Protein AF-A0A6G4R5A4-F1 (afdb_monomer)

pLDDT: mean 84.03, std 13.88, range [31.48, 97.75]

Structure (mmCIF, N/CA/C/O backbone):
data_AF-A0A6G4R5A4-F1
#
_entry.id   AF-A0A6G4R5A4-F1
#
loop_
_atom_site.group_PDB
_atom_site.id
_atom_site.type_symbol
_atom_site.label_atom_id
_atom_site.label_alt_id
_atom_site.label_comp_id
_atom_site.label_asym_id
_atom_site.label_entity_id
_atom_site.label_seq_id
_atom_site.pdbx_PDB_ins_code
_atom_site.Cartn_x
_atom_site.Cartn_y
_atom_site.Cartn_z
_atom_site.occupancy
_atom_site.B_iso_or_equiv
_atom_site.auth_seq_id
_atom_site.auth_comp_id
_atom_site.auth_asym_id
_atom_site.auth_atom_id
_atom_site.pdbx_PDB_model_num
ATOM 1 N N . MET A 1 1 ? -25.536 -16.914 10.685 1.00 45.22 1 MET A N 1
ATOM 2 C CA . MET A 1 1 ? -24.590 -16.001 9.997 1.00 45.22 1 MET A CA 1
ATOM 3 C C . MET A 1 1 ? -23.125 -16.459 10.054 1.00 45.22 1 MET A C 1
ATOM 5 O O . MET A 1 1 ? -22.437 -16.285 9.057 1.00 45.22 1 MET A O 1
ATOM 9 N N . ALA A 1 2 ? -22.663 -17.146 11.111 1.00 40.34 2 ALA A N 1
ATOM 10 C CA . ALA A 1 2 ? -21.292 -17.686 11.221 1.00 40.34 2 ALA A CA 1
ATOM 11 C C . ALA A 1 2 ? -20.851 -18.664 10.101 1.00 40.34 2 ALA A C 1
ATOM 13 O O . ALA A 1 2 ? -19.670 -18.783 9.793 1.00 40.34 2 ALA A O 1
ATOM 14 N N . HIS A 1 3 ? -21.790 -19.344 9.432 1.00 43.06 3 HIS A N 1
ATOM 15 C CA . HIS A 1 3 ? -21.456 -20.297 8.366 1.00 43.06 3 HIS A CA 1
ATOM 16 C C . HIS A 1 3 ? -20.996 -19.622 7.054 1.00 43.06 3 HIS A C 1
ATOM 18 O O . HIS A 1 3 ? -20.263 -20.226 6.270 1.00 43.06 3 HIS A O 1
ATOM 24 N N . VAL A 1 4 ? -21.398 -18.362 6.827 1.00 52.66 4 VAL A N 1
ATOM 25 C CA . VAL A 1 4 ? -21.096 -17.595 5.603 1.00 52.66 4 VAL A CA 1
ATOM 26 C C . VAL A 1 4 ? -19.719 -16.922 5.687 1.00 52.66 4 VAL A C 1
ATOM 28 O O . VAL A 1 4 ? -19.019 -16.832 4.677 1.00 52.66 4 VAL A O 1
ATOM 31 N N . SER A 1 5 ? -19.282 -16.506 6.882 1.00 56.00 5 SER A N 1
ATOM 32 C CA . SER A 1 5 ? -17.954 -15.907 7.093 1.00 56.00 5 SER A CA 1
ATOM 33 C C . SER A 1 5 ? -16.826 -16.929 6.897 1.00 56.00 5 SER A C 1
ATOM 35 O O . SER A 1 5 ? -15.846 -16.643 6.204 1.00 56.00 5 SER A O 1
ATOM 37 N N . GLY A 1 6 ? -17.002 -18.160 7.393 1.00 62.75 6 GLY A N 1
ATOM 38 C CA . GLY A 1 6 ? -16.033 -19.247 7.211 1.00 62.75 6 GLY A CA 1
ATOM 39 C C . GLY A 1 6 ? -15.848 -19.671 5.747 1.00 62.75 6 GLY A C 1
ATOM 40 O O . GLY A 1 6 ? -14.728 -19.952 5.316 1.00 62.75 6 GLY A O 1
ATOM 41 N N . GLN A 1 7 ? -16.921 -19.670 4.949 1.00 68.94 7 GLN A N 1
ATOM 42 C CA . GLN A 1 7 ? -16.851 -20.006 3.522 1.00 68.94 7 GLN A CA 1
ATOM 43 C C . GLN A 1 7 ? -16.087 -18.942 2.718 1.00 68.94 7 GLN A C 1
ATOM 45 O O . GLN A 1 7 ? -15.242 -19.294 1.893 1.00 68.94 7 GLN A O 1
ATOM 50 N N . ARG A 1 8 ? -16.314 -17.650 2.995 1.00 72.88 8 ARG A N 1
ATOM 51 C CA . ARG A 1 8 ? -15.593 -16.547 2.331 1.00 72.88 8 ARG A CA 1
ATOM 52 C C . ARG A 1 8 ? -14.094 -16.567 2.634 1.00 72.88 8 ARG A C 1
ATOM 54 O O . ARG A 1 8 ? -13.293 -16.412 1.715 1.00 72.88 8 ARG A O 1
ATOM 61 N N . SER A 1 9 ? -13.715 -16.836 3.885 1.00 76.19 9 SER A N 1
ATOM 62 C CA . SER A 1 9 ? -12.306 -16.967 4.287 1.00 76.19 9 SER A CA 1
ATOM 63 C C . SER A 1 9 ? -11.590 -18.100 3.531 1.00 76.19 9 SER A C 1
ATOM 65 O O . SER A 1 9 ? -10.504 -17.905 2.977 1.00 76.19 9 SER A O 1
ATOM 67 N N . ARG A 1 10 ? -12.244 -19.263 3.387 1.00 83.44 10 ARG A N 1
ATOM 68 C CA . ARG A 1 10 ? -11.702 -20.400 2.620 1.00 83.44 10 ARG A CA 1
ATOM 69 C C . ARG A 1 10 ? -11.503 -20.080 1.138 1.00 83.44 10 ARG A C 1
ATOM 71 O O . ARG A 1 10 ? -10.485 -20.474 0.575 1.00 83.44 10 ARG A O 1
ATOM 78 N N . ILE A 1 11 ? -12.437 -19.359 0.513 1.00 85.12 11 ILE A N 1
ATOM 79 C CA . ILE A 1 11 ? -12.332 -18.963 -0.902 1.00 85.12 11 ILE A CA 1
ATOM 80 C C . ILE A 1 11 ? -11.151 -18.011 -1.117 1.00 85.12 11 ILE A C 1
ATOM 82 O O . ILE A 1 11 ? -10.389 -18.196 -2.065 1.00 85.12 11 ILE A O 1
ATOM 86 N N . VAL A 1 12 ? -10.952 -17.033 -0.227 1.00 85.81 12 VAL A N 1
ATOM 87 C CA . VAL A 1 12 ? -9.812 -16.102 -0.307 1.00 85.81 12 VAL A CA 1
ATOM 88 C C . VAL A 1 12 ? -8.487 -16.851 -0.177 1.00 85.81 12 VAL A C 1
ATOM 90 O O . VAL A 1 12 ? -7.592 -16.660 -1.002 1.00 85.81 12 VAL A O 1
ATOM 93 N N . HIS A 1 13 ? -8.371 -17.745 0.810 1.00 88.50 13 HIS A N 1
ATOM 94 C CA . HIS A 1 13 ? -7.160 -18.544 0.999 1.00 88.50 13 HIS A CA 1
ATOM 95 C C . HIS A 1 13 ? -6.866 -19.426 -0.224 1.00 88.50 13 HIS A C 1
ATOM 97 O O . HIS A 1 13 ? -5.744 -19.440 -0.730 1.00 88.50 13 HIS A O 1
ATOM 103 N N . LEU A 1 14 ? -7.889 -20.104 -0.751 1.00 92.06 14 LEU A N 1
ATOM 104 C CA . LEU A 1 14 ? -7.768 -20.950 -1.936 1.00 92.06 14 LEU A CA 1
ATOM 105 C C . LEU A 1 14 ? -7.354 -20.144 -3.178 1.00 92.06 14 LEU A C 1
ATOM 107 O O . LEU A 1 14 ? -6.458 -20.569 -3.904 1.00 92.06 14 LEU A O 1
ATOM 111 N N . ALA A 1 15 ? -7.947 -18.968 -3.402 1.00 91.12 15 ALA A N 1
ATOM 112 C CA . ALA A 1 15 ? -7.594 -18.087 -4.515 1.00 91.12 15 ALA A CA 1
ATOM 113 C C . ALA A 1 15 ? -6.119 -17.656 -4.463 1.00 91.12 15 ALA A C 1
ATOM 115 O O . ALA A 1 15 ? -5.415 -17.729 -5.469 1.00 91.12 15 ALA A O 1
ATOM 116 N N . VAL A 1 16 ? -5.628 -17.266 -3.283 1.00 92.12 16 VAL A N 1
ATOM 117 C CA . VAL A 1 16 ? -4.216 -16.910 -3.067 1.00 92.12 16 VAL A CA 1
ATOM 118 C C . VAL A 1 16 ? -3.291 -18.095 -3.353 1.00 92.12 16 VAL A C 1
ATOM 120 O O . VAL A 1 16 ? -2.278 -17.936 -4.038 1.00 92.12 16 VAL A O 1
ATOM 123 N N . VAL A 1 17 ? -3.611 -19.284 -2.835 1.00 95.31 17 VAL A N 1
ATOM 124 C CA . VAL A 1 17 ? -2.794 -20.494 -3.039 1.00 95.31 17 VAL A CA 1
ATOM 125 C C . VAL A 1 17 ? -2.728 -20.858 -4.521 1.00 95.31 17 VAL A C 1
ATOM 127 O O . VAL A 1 17 ? -1.641 -21.115 -5.033 1.00 95.31 17 VAL A O 1
ATOM 130 N N . LEU A 1 18 ? -3.855 -20.801 -5.230 1.00 95.38 18 LEU A N 1
ATOM 131 C CA . LEU A 1 18 ? -3.928 -21.086 -6.663 1.00 95.38 18 LEU A CA 1
ATOM 132 C C . LEU A 1 18 ? -3.103 -20.102 -7.505 1.00 95.38 18 LEU A C 1
ATOM 134 O O . LEU A 1 18 ? -2.330 -20.534 -8.357 1.00 95.38 18 LEU A O 1
ATOM 138 N N . VAL A 1 19 ? -3.203 -18.795 -7.240 1.00 95.94 19 VAL A N 1
ATOM 139 C CA . VAL A 1 19 ? -2.380 -17.778 -7.927 1.00 95.94 19 VAL A CA 1
ATOM 140 C C . VAL A 1 19 ? -0.891 -17.995 -7.642 1.00 95.94 19 VAL A C 1
ATOM 142 O O . VAL A 1 19 ? -0.066 -17.912 -8.548 1.00 95.94 19 VAL A O 1
ATOM 145 N N . THR A 1 20 ? -0.544 -18.345 -6.401 1.00 96.62 20 THR A N 1
ATOM 146 C CA . THR A 1 20 ? 0.837 -18.681 -6.018 1.00 96.62 20 THR A CA 1
ATOM 147 C C . THR A 1 20 ? 1.341 -19.924 -6.758 1.00 96.62 20 THR A C 1
ATOM 149 O O . THR A 1 20 ? 2.484 -19.950 -7.207 1.00 96.62 20 THR A O 1
ATOM 152 N N . ALA A 1 21 ? 0.498 -20.945 -6.932 1.00 96.44 21 ALA A N 1
ATOM 153 C CA . ALA A 1 21 ? 0.851 -22.142 -7.688 1.00 96.44 21 ALA A CA 1
ATOM 154 C C . ALA A 1 21 ? 1.129 -21.812 -9.163 1.00 96.44 21 ALA A C 1
ATOM 156 O O . ALA A 1 21 ? 2.168 -22.214 -9.684 1.00 96.44 21 ALA A O 1
ATOM 157 N N . VAL A 1 22 ? 0.266 -21.018 -9.813 1.00 95.81 22 VAL A N 1
ATOM 158 C CA . VAL A 1 22 ? 0.503 -20.540 -11.190 1.00 95.81 22 VAL A CA 1
ATOM 159 C C . VAL A 1 22 ? 1.825 -19.780 -11.280 1.00 95.81 22 VAL A C 1
ATOM 161 O O . VAL A 1 22 ? 2.589 -20.004 -12.216 1.00 95.81 22 VAL A O 1
ATOM 164 N N . ALA A 1 23 ? 2.132 -18.932 -10.295 1.00 96.00 23 ALA A N 1
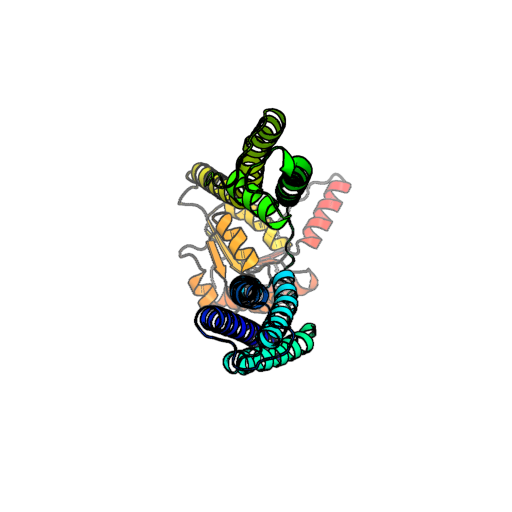ATOM 165 C CA . ALA A 1 23 ? 3.379 -18.178 -10.248 1.00 96.00 23 ALA A CA 1
ATOM 166 C C . ALA A 1 23 ? 4.614 -19.093 -10.302 1.00 96.00 23 ALA A C 1
ATOM 168 O O . ALA A 1 23 ? 5.479 -18.914 -11.160 1.00 96.00 23 ALA A O 1
ATOM 169 N N . PHE A 1 24 ? 4.672 -20.112 -9.438 1.00 96.38 24 PHE A N 1
ATOM 170 C CA . PHE A 1 24 ? 5.790 -21.058 -9.408 1.00 96.38 24 PHE A CA 1
ATOM 171 C C . PHE A 1 24 ? 5.888 -21.897 -10.680 1.00 96.38 24 PHE A C 1
ATOM 173 O O . PHE A 1 24 ? 6.990 -22.079 -11.198 1.00 96.38 24 PHE A O 1
ATOM 180 N N . VAL A 1 25 ? 4.758 -22.368 -11.219 1.00 94.06 25 VAL A N 1
ATOM 181 C CA . VAL A 1 25 ? 4.760 -23.112 -12.487 1.00 94.06 25 VAL A CA 1
ATOM 182 C C . VAL A 1 25 ? 5.227 -22.211 -13.635 1.00 94.06 25 VAL A C 1
ATOM 184 O O . VAL A 1 25 ? 6.009 -22.663 -14.467 1.00 94.06 25 VAL A O 1
ATOM 187 N N . SER A 1 26 ? 4.837 -20.933 -13.662 1.00 93.38 26 SER A N 1
ATOM 188 C CA . SER A 1 26 ? 5.289 -19.960 -14.669 1.00 93.38 26 SER A CA 1
ATOM 189 C C . SER A 1 26 ? 6.801 -19.732 -14.601 1.00 93.38 26 SER A C 1
ATOM 191 O O . SER A 1 26 ? 7.471 -19.781 -15.631 1.00 93.38 26 SER A O 1
ATOM 193 N N . ILE A 1 27 ? 7.356 -19.559 -13.394 1.00 93.31 27 ILE A N 1
ATOM 194 C CA . ILE A 1 27 ? 8.807 -19.417 -13.180 1.00 93.31 27 ILE A CA 1
ATOM 195 C C . ILE A 1 27 ? 9.540 -20.680 -13.638 1.00 93.31 27 ILE A C 1
ATOM 197 O O . ILE A 1 27 ? 10.482 -20.590 -14.421 1.00 93.31 27 ILE A O 1
ATOM 201 N N . ALA A 1 28 ? 9.095 -21.856 -13.191 1.00 91.00 28 ALA A N 1
ATOM 202 C CA . ALA A 1 28 ? 9.728 -23.125 -13.539 1.00 91.00 28 ALA A CA 1
ATOM 203 C C . ALA A 1 28 ? 9.691 -23.388 -15.052 1.00 91.00 28 ALA A C 1
ATOM 205 O O . ALA A 1 28 ? 10.703 -23.768 -15.637 1.00 91.00 28 ALA A O 1
ATOM 206 N N . THR A 1 29 ? 8.548 -23.131 -15.694 1.00 88.62 29 THR A N 1
ATOM 207 C CA . THR A 1 29 ? 8.381 -23.304 -17.144 1.00 88.62 29 THR A CA 1
ATOM 208 C C . THR A 1 29 ? 9.239 -22.302 -17.916 1.00 88.62 29 THR A C 1
ATOM 210 O O . THR A 1 29 ? 9.914 -22.688 -18.865 1.00 88.62 29 THR A O 1
ATOM 213 N N . GLY A 1 30 ? 9.271 -21.034 -17.491 1.00 87.25 30 GLY A N 1
ATOM 214 C CA . GLY A 1 30 ? 10.109 -20.000 -18.100 1.00 87.25 30 GLY A CA 1
ATOM 215 C C . GLY A 1 30 ? 11.602 -20.320 -18.004 1.00 87.25 30 GLY A C 1
ATOM 216 O O . GLY A 1 30 ? 12.298 -20.260 -19.013 1.00 87.25 30 GLY A O 1
ATOM 217 N N . LEU A 1 31 ? 12.081 -20.755 -16.833 1.00 87.94 31 LEU A N 1
ATOM 218 C CA . LEU A 1 31 ? 13.472 -21.185 -16.639 1.00 87.94 31 LEU A CA 1
ATOM 219 C C . LEU A 1 31 ? 13.815 -22.425 -17.474 1.00 87.94 31 LEU A C 1
ATOM 221 O O . LEU A 1 31 ? 14.865 -22.462 -18.112 1.00 87.94 31 LEU A O 1
ATOM 225 N N . ALA A 1 32 ? 12.927 -23.422 -17.513 1.00 84.06 32 ALA A N 1
ATOM 226 C CA . ALA A 1 32 ? 13.120 -24.613 -18.336 1.00 84.06 32 ALA A CA 1
ATOM 227 C C . ALA A 1 32 ? 13.134 -24.281 -19.837 1.00 84.06 32 ALA A C 1
ATOM 229 O O . ALA A 1 32 ? 13.896 -24.877 -20.598 1.00 84.06 32 ALA A O 1
ATOM 230 N N . ALA A 1 33 ? 12.330 -23.308 -20.274 1.00 78.38 33 ALA A N 1
ATOM 231 C CA . ALA A 1 33 ? 12.310 -22.855 -21.661 1.00 78.38 33 ALA A CA 1
ATOM 232 C C . ALA A 1 33 ? 13.638 -22.208 -22.092 1.00 78.38 33 ALA A C 1
ATOM 234 O O . ALA A 1 33 ? 13.993 -22.294 -23.264 1.00 78.38 33 ALA A O 1
ATOM 235 N N . MET A 1 34 ? 14.387 -21.608 -21.160 1.00 78.69 34 MET A N 1
ATOM 236 C CA . MET A 1 34 ? 15.701 -21.015 -21.438 1.00 78.69 34 MET A CA 1
ATOM 237 C C . MET A 1 34 ? 16.822 -22.057 -21.569 1.00 78.69 34 MET A C 1
ATOM 239 O O . MET A 1 34 ? 17.857 -21.750 -22.152 1.00 78.69 34 MET A O 1
ATOM 243 N N . SER A 1 35 ? 16.638 -23.270 -21.037 1.00 75.94 35 SER A N 1
ATOM 244 C CA . SER A 1 35 ? 17.670 -24.318 -20.994 1.00 75.94 35 SER A CA 1
ATOM 245 C C . SER A 1 35 ? 17.422 -25.506 -21.925 1.00 75.94 35 SER A C 1
ATOM 247 O O . SER A 1 35 ? 18.275 -26.383 -22.032 1.00 75.94 35 SER A O 1
ATOM 249 N N . THR A 1 36 ? 16.266 -25.565 -22.586 1.00 71.19 36 THR A N 1
ATOM 250 C CA . THR A 1 36 ? 15.882 -26.683 -23.462 1.00 71.19 36 THR A CA 1
ATOM 251 C C . THR A 1 36 ? 15.458 -26.177 -24.837 1.00 71.19 36 THR A C 1
ATOM 253 O O . THR A 1 36 ? 15.075 -25.014 -24.971 1.00 71.19 36 THR A O 1
ATOM 256 N N . ASP A 1 37 ? 15.456 -27.038 -25.851 1.00 66.88 37 ASP A N 1
ATOM 257 C CA . ASP A 1 37 ? 14.948 -26.705 -27.187 1.00 66.88 37 ASP A CA 1
ATOM 258 C C . ASP A 1 37 ? 13.419 -26.893 -27.287 1.00 66.88 37 ASP A C 1
ATOM 260 O O . ASP A 1 37 ? 12.834 -27.694 -26.544 1.00 66.88 37 ASP A O 1
ATOM 264 N N . PRO A 1 38 ? 12.723 -26.136 -28.159 1.00 63.88 38 PRO A N 1
ATOM 265 C CA . PRO A 1 38 ? 11.296 -26.331 -28.399 1.00 63.88 38 PRO A CA 1
ATOM 266 C C . PRO A 1 38 ? 11.028 -27.726 -28.984 1.00 63.88 38 PRO A C 1
ATOM 268 O O . PRO A 1 38 ? 11.775 -28.225 -29.816 1.00 63.88 38 PRO A O 1
ATOM 271 N N . THR A 1 39 ? 9.945 -28.369 -28.535 1.00 61.34 39 THR A N 1
ATOM 272 C CA . THR A 1 39 ? 9.611 -29.761 -28.912 1.00 61.34 39 THR A CA 1
ATOM 273 C C . THR A 1 39 ? 8.736 -29.857 -30.160 1.00 61.34 39 THR A C 1
ATOM 275 O O . THR A 1 39 ? 8.680 -30.915 -30.780 1.00 61.34 39 THR A O 1
ATOM 278 N N . PHE A 1 40 ? 8.068 -28.766 -30.540 1.00 62.72 40 PHE A N 1
ATOM 279 C CA . PHE A 1 40 ? 7.241 -28.688 -31.739 1.00 62.72 40 PHE A CA 1
ATOM 280 C C . PHE A 1 40 ? 7.791 -27.605 -32.667 1.00 62.72 40 PHE A C 1
ATOM 282 O O . PHE A 1 40 ? 7.904 -26.454 -32.256 1.00 62.72 40 PHE A O 1
ATOM 289 N N . GLU A 1 41 ? 8.107 -27.954 -33.915 1.00 55.00 41 GLU A N 1
ATOM 290 C CA . GLU A 1 41 ? 8.451 -26.981 -34.954 1.00 55.00 41 GLU A CA 1
ATOM 291 C C . GLU A 1 41 ? 7.167 -26.367 -35.526 1.00 55.00 41 GLU A C 1
ATOM 293 O O . GLU A 1 41 ? 6.564 -26.885 -36.464 1.00 55.00 41 GLU A O 1
ATOM 298 N N . THR A 1 42 ? 6.707 -25.257 -34.954 1.00 57.59 42 THR A N 1
ATOM 299 C CA . THR A 1 42 ? 5.742 -24.393 -35.646 1.00 57.59 42 THR A CA 1
ATOM 300 C C . THR A 1 42 ? 6.498 -23.387 -36.521 1.00 57.59 42 THR A C 1
ATOM 302 O O . THR A 1 42 ? 7.538 -22.863 -36.129 1.00 57.59 42 THR A O 1
ATOM 305 N N . GLY A 1 43 ? 6.000 -23.071 -37.720 1.00 52.38 43 GLY A N 1
ATOM 306 C CA . GLY A 1 43 ? 6.661 -22.151 -38.668 1.00 52.38 43 GLY A CA 1
ATOM 307 C C . GLY A 1 43 ? 6.813 -20.689 -38.200 1.00 52.38 43 GLY A C 1
ATOM 308 O O . GLY A 1 43 ? 7.173 -19.833 -39.000 1.00 52.38 43 GLY A O 1
ATOM 309 N N . PHE A 1 44 ? 6.529 -20.395 -36.927 1.00 55.78 44 PHE A N 1
ATOM 310 C CA . PHE A 1 44 ? 6.616 -19.076 -36.293 1.00 55.78 44 PHE A CA 1
ATOM 311 C C . PHE A 1 44 ? 7.807 -18.941 -35.324 1.00 55.78 44 PHE A C 1
ATOM 313 O O . PHE A 1 44 ? 7.926 -17.928 -34.634 1.00 55.78 44 PHE A O 1
ATOM 320 N N . HIS A 1 45 ? 8.697 -19.936 -35.245 1.00 56.28 45 HIS A N 1
ATOM 321 C CA . HIS A 1 45 ? 9.853 -19.894 -34.348 1.00 56.28 45 HIS A CA 1
ATOM 322 C C . HIS A 1 45 ? 11.023 -19.117 -34.951 1.00 56.28 45 HIS A C 1
ATOM 324 O O . HIS A 1 45 ? 11.819 -19.653 -35.719 1.00 56.28 45 HIS A O 1
ATOM 330 N N . THR A 1 46 ? 11.183 -17.862 -34.540 1.00 61.53 46 THR A N 1
ATOM 331 C CA . THR A 1 46 ? 12.499 -17.217 -34.564 1.00 61.53 46 THR A CA 1
ATOM 332 C C . THR A 1 46 ? 13.201 -17.455 -33.216 1.00 61.53 46 THR A C 1
ATOM 334 O O . THR A 1 46 ? 12.547 -17.398 -32.170 1.00 61.53 46 THR A O 1
ATOM 337 N N . PRO A 1 47 ? 14.526 -17.706 -33.188 1.00 62.75 47 PRO A N 1
ATOM 338 C CA . PRO A 1 47 ? 15.275 -17.946 -31.944 1.00 62.75 47 PRO A CA 1
ATOM 339 C C . PRO A 1 47 ? 15.125 -16.812 -30.917 1.00 62.75 47 PRO A C 1
ATOM 341 O O . PRO A 1 47 ? 15.115 -17.045 -29.711 1.00 62.75 47 PRO A O 1
ATOM 344 N N . THR A 1 48 ? 14.951 -15.581 -31.403 1.00 62.78 48 THR A N 1
ATOM 345 C CA . THR A 1 48 ? 14.724 -14.374 -30.600 1.00 62.78 48 THR A CA 1
ATOM 346 C C . THR A 1 48 ? 13.366 -14.363 -29.897 1.00 62.78 48 THR A C 1
ATOM 348 O O . THR A 1 48 ? 13.273 -13.900 -28.761 1.00 62.78 48 THR A O 1
ATOM 351 N N . LEU A 1 49 ? 12.311 -14.908 -30.516 1.00 63.25 49 LEU A N 1
ATOM 352 C CA . LEU A 1 49 ? 11.006 -15.045 -29.860 1.00 63.25 49 LEU A CA 1
ATOM 353 C C . LEU A 1 49 ? 11.049 -16.096 -28.741 1.00 63.25 49 LEU A C 1
ATOM 355 O O . LEU A 1 49 ? 10.394 -15.929 -27.713 1.00 63.25 49 LEU A O 1
ATOM 359 N N . ALA A 1 50 ? 11.822 -17.170 -28.915 1.00 63.41 50 ALA A N 1
ATOM 360 C CA . ALA A 1 50 ? 11.914 -18.258 -27.940 1.00 63.41 50 ALA A CA 1
ATOM 361 C C . ALA A 1 50 ? 12.610 -17.824 -26.634 1.00 63.41 50 ALA A C 1
ATOM 363 O O . ALA A 1 50 ? 12.120 -18.109 -25.541 1.00 63.41 50 ALA A O 1
ATOM 364 N N . THR A 1 51 ? 13.710 -17.074 -26.722 1.00 66.56 51 THR A N 1
ATOM 365 C CA . THR A 1 51 ? 14.413 -16.544 -25.539 1.00 66.56 51 THR A CA 1
ATOM 366 C C . THR A 1 51 ? 13.609 -15.451 -24.835 1.00 66.56 51 THR A C 1
ATOM 368 O O . THR A 1 51 ? 13.478 -15.472 -23.607 1.00 66.56 51 THR A O 1
ATOM 371 N N . ALA A 1 52 ? 12.984 -14.547 -25.596 1.00 70.69 52 ALA A N 1
ATOM 372 C CA . ALA A 1 52 ? 12.119 -13.503 -25.047 1.00 70.69 52 ALA A CA 1
ATOM 373 C C . ALA A 1 52 ? 10.886 -14.079 -24.320 1.00 70.69 52 ALA A C 1
ATOM 375 O O . ALA A 1 52 ? 10.476 -13.563 -23.275 1.00 70.69 52 ALA A O 1
ATOM 376 N N . THR A 1 53 ? 10.303 -15.169 -24.831 1.00 70.06 53 THR A N 1
ATOM 377 C CA . THR A 1 53 ? 9.122 -15.826 -24.235 1.00 70.06 53 THR A CA 1
ATOM 378 C C . THR A 1 53 ? 9.444 -16.643 -22.982 1.00 70.06 53 THR A C 1
ATOM 380 O O . THR A 1 53 ? 8.599 -16.727 -22.089 1.00 70.06 53 THR A O 1
ATOM 383 N N . GLY A 1 54 ? 10.652 -17.205 -22.866 1.00 76.69 54 GLY A N 1
ATOM 384 C CA . GLY A 1 54 ? 11.142 -17.826 -21.628 1.00 76.69 54 GLY A CA 1
ATOM 385 C C . GLY A 1 54 ? 11.328 -16.803 -20.504 1.00 76.69 54 GLY A C 1
ATOM 386 O O . GLY A 1 54 ? 10.748 -16.945 -19.426 1.00 76.69 54 GLY A O 1
ATOM 387 N N . PHE A 1 55 ? 12.054 -15.717 -20.792 1.00 82.19 55 PHE A N 1
ATOM 388 C CA . PHE A 1 55 ? 12.320 -14.640 -19.831 1.00 82.19 55 PHE A CA 1
ATOM 389 C C . PHE A 1 55 ? 11.038 -13.943 -19.348 1.00 82.19 55 PHE A C 1
ATOM 391 O O . PHE A 1 55 ? 10.826 -13.764 -18.147 1.00 82.19 55 PHE A O 1
ATOM 398 N N . SER A 1 56 ? 10.140 -13.596 -20.274 1.00 83.75 56 SER A N 1
ATOM 399 C CA . SER A 1 56 ? 8.863 -12.961 -19.925 1.00 83.75 56 SER A CA 1
ATOM 400 C C . SER A 1 56 ? 7.963 -13.864 -19.073 1.00 83.75 56 SER A C 1
ATOM 402 O O . SER A 1 56 ? 7.331 -13.367 -18.144 1.00 83.75 56 SER A O 1
ATOM 404 N N . GLY A 1 57 ? 7.971 -15.187 -19.282 1.00 86.56 57 GLY A N 1
ATOM 405 C CA . GLY A 1 57 ? 7.255 -16.137 -18.420 1.00 86.56 57 GLY A CA 1
ATOM 406 C C . GLY A 1 57 ? 7.754 -16.149 -16.966 1.00 86.56 57 GLY A C 1
ATOM 407 O O . GLY A 1 57 ? 6.948 -16.240 -16.033 1.00 86.56 57 GLY A O 1
ATOM 408 N N . VAL A 1 58 ? 9.066 -15.985 -16.753 1.00 90.50 58 VAL A N 1
ATOM 409 C CA . VAL A 1 58 ? 9.652 -15.844 -15.407 1.00 90.50 58 VAL A CA 1
ATOM 410 C C . VAL A 1 58 ? 9.213 -14.531 -14.757 1.00 90.50 58 VAL A C 1
ATOM 412 O O . VAL A 1 58 ? 8.772 -14.532 -13.605 1.00 90.50 58 VAL A O 1
ATOM 415 N N . LEU A 1 59 ? 9.266 -13.423 -15.502 1.00 90.94 59 LEU A N 1
ATOM 416 C CA . LEU A 1 59 ? 8.838 -12.104 -15.026 1.00 90.94 59 LEU A CA 1
ATOM 417 C C . LEU A 1 59 ? 7.357 -12.099 -14.605 1.00 90.94 59 LEU A C 1
ATOM 419 O O . LEU A 1 59 ? 7.019 -11.609 -13.526 1.00 90.94 59 LEU A O 1
ATOM 423 N N . VAL A 1 60 ? 6.482 -12.699 -15.419 1.00 93.38 60 VAL A N 1
ATOM 424 C CA . VAL A 1 60 ? 5.051 -12.858 -15.105 1.00 93.38 60 VAL A CA 1
ATOM 425 C C . VAL A 1 60 ? 4.856 -13.674 -13.828 1.00 93.38 60 VAL A C 1
ATOM 427 O O . VAL A 1 60 ? 4.028 -13.317 -12.991 1.00 93.38 60 VAL A O 1
ATOM 430 N N . GLY A 1 61 ? 5.653 -14.723 -13.629 1.00 93.94 61 GLY A N 1
ATOM 431 C CA . GLY A 1 61 ? 5.630 -15.509 -12.401 1.00 93.94 61 GLY A CA 1
ATOM 432 C C . GLY A 1 61 ? 5.992 -14.696 -11.152 1.00 93.94 61 GLY A C 1
ATOM 433 O O . GLY A 1 61 ? 5.262 -14.735 -10.163 1.00 93.94 61 GLY A O 1
ATOM 434 N N . PHE A 1 62 ? 7.048 -13.879 -11.191 1.00 95.56 62 PHE A N 1
ATOM 435 C CA . PHE A 1 62 ? 7.368 -12.975 -10.074 1.00 95.56 62 PHE A CA 1
ATOM 436 C C . PHE A 1 62 ? 6.280 -11.920 -9.836 1.00 95.56 62 PHE A C 1
ATOM 438 O O . PHE A 1 62 ? 5.915 -11.657 -8.686 1.00 95.56 62 PHE A O 1
ATOM 445 N N . ALA A 1 63 ? 5.703 -11.360 -10.901 1.00 93.81 63 ALA A N 1
ATOM 446 C CA . ALA A 1 63 ? 4.581 -10.430 -10.788 1.00 93.81 63 ALA A CA 1
ATOM 447 C C . ALA A 1 63 ? 3.357 -11.088 -10.119 1.00 93.81 63 ALA A C 1
ATOM 449 O O . ALA A 1 63 ? 2.704 -10.468 -9.276 1.00 93.81 63 ALA A O 1
ATOM 450 N N . LEU A 1 64 ? 3.080 -12.362 -10.422 1.00 96.50 64 LEU A N 1
ATOM 451 C CA . LEU A 1 64 ? 2.023 -13.147 -9.776 1.00 96.50 64 LEU A CA 1
ATOM 452 C C . LEU A 1 64 ? 2.285 -13.388 -8.284 1.00 96.50 64 LEU A C 1
ATOM 454 O O . LEU A 1 64 ? 1.334 -13.370 -7.503 1.00 96.50 64 LEU A O 1
ATOM 458 N N . LEU A 1 65 ? 3.542 -13.562 -7.856 1.00 96.69 65 LEU A N 1
ATOM 459 C CA . LEU A 1 65 ? 3.879 -13.628 -6.425 1.00 96.69 65 LEU A CA 1
ATOM 460 C C . LEU A 1 65 ? 3.558 -12.304 -5.717 1.00 96.69 65 LEU A C 1
ATOM 462 O O . LEU A 1 65 ? 2.952 -12.316 -4.643 1.00 96.69 65 LEU A O 1
ATOM 466 N N . GLY A 1 66 ? 3.891 -11.170 -6.340 1.00 92.62 66 GLY A N 1
ATOM 467 C CA . GLY A 1 66 ? 3.525 -9.843 -5.835 1.00 92.62 66 GLY A CA 1
ATOM 468 C C . GLY A 1 66 ?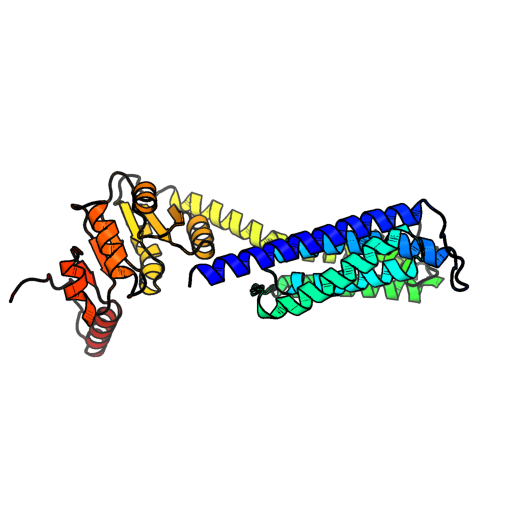 2.008 -9.645 -5.748 1.00 92.62 66 GLY A C 1
ATOM 469 O O . GLY A 1 66 ? 1.490 -9.202 -4.719 1.00 92.62 66 GLY A O 1
ATOM 470 N N . ALA A 1 67 ? 1.274 -10.050 -6.788 1.00 93.56 67 ALA A N 1
ATOM 471 C CA . ALA A 1 67 ? -0.186 -10.006 -6.804 1.00 93.56 67 ALA A CA 1
ATOM 472 C C . ALA A 1 67 ? -0.801 -10.923 -5.728 1.00 93.56 67 ALA A C 1
ATOM 474 O O . ALA A 1 67 ? -1.695 -10.498 -4.999 1.00 93.56 67 ALA A O 1
ATOM 475 N N . SER A 1 68 ? -0.274 -12.138 -5.550 1.00 93.69 68 SER A N 1
ATOM 476 C CA . SER A 1 68 ? -0.688 -13.074 -4.495 1.00 93.69 68 SER A CA 1
ATOM 477 C C . SER A 1 68 ? -0.478 -12.494 -3.091 1.00 93.69 68 SER A C 1
ATOM 479 O O . SER A 1 68 ? -1.379 -12.549 -2.249 1.00 93.69 68 SER A O 1
ATOM 481 N N . TRP A 1 69 ? 0.674 -11.870 -2.834 1.00 92.38 69 TRP A N 1
ATOM 482 C CA . TRP A 1 69 ? 0.932 -11.175 -1.570 1.00 92.38 69 TRP A CA 1
ATOM 483 C C . TRP A 1 69 ? -0.047 -10.015 -1.338 1.00 92.38 69 TRP A C 1
ATOM 485 O O . TRP A 1 69 ? -0.591 -9.871 -0.241 1.00 92.38 69 TRP A O 1
ATOM 495 N N . GLY A 1 70 ? -0.345 -9.230 -2.377 1.00 86.25 70 GLY A N 1
ATOM 496 C CA . GLY A 1 70 ? -1.353 -8.172 -2.307 1.00 86.25 70 GLY A CA 1
ATOM 497 C C . GLY A 1 70 ? -2.766 -8.708 -2.039 1.00 86.25 70 GLY A C 1
ATOM 498 O O . GLY A 1 70 ? -3.505 -8.127 -1.241 1.00 86.25 70 GLY A O 1
ATOM 499 N N . MET A 1 71 ? -3.125 -9.852 -2.629 1.00 89.12 71 MET A N 1
ATOM 500 C CA . MET A 1 71 ? -4.391 -10.543 -2.364 1.00 89.12 71 MET A CA 1
ATOM 501 C C . MET A 1 71 ? -4.491 -11.010 -0.907 1.00 89.12 71 MET A C 1
ATOM 503 O O . MET A 1 71 ? -5.545 -10.835 -0.300 1.00 89.12 71 MET A O 1
ATOM 507 N N . ARG A 1 72 ? -3.403 -11.515 -0.299 1.00 88.75 72 ARG A N 1
ATOM 508 C CA . ARG A 1 72 ? -3.378 -11.868 1.141 1.00 88.75 72 ARG A CA 1
ATOM 509 C C . ARG A 1 72 ? -3.700 -10.681 2.046 1.00 88.75 72 ARG A C 1
ATOM 511 O O . ARG A 1 72 ? -4.283 -10.870 3.104 1.00 88.75 72 ARG A O 1
ATOM 518 N N . ARG A 1 73 ? -3.343 -9.465 1.623 1.00 83.94 73 ARG A N 1
ATOM 519 C CA . ARG A 1 73 ? -3.634 -8.209 2.337 1.00 83.94 73 ARG A CA 1
ATOM 520 C C . ARG A 1 73 ? -5.000 -7.597 1.993 1.00 83.94 73 ARG A C 1
ATOM 522 O O . ARG A 1 73 ? -5.314 -6.507 2.472 1.00 83.94 73 ARG A O 1
ATOM 529 N N . GLY A 1 74 ? -5.798 -8.272 1.163 1.00 83.69 74 GLY A N 1
ATOM 530 C CA . GLY A 1 74 ? -7.161 -7.865 0.819 1.00 83.69 74 GLY A CA 1
ATOM 531 C C . GLY A 1 74 ? -7.277 -6.842 -0.319 1.00 83.69 74 GLY A C 1
ATOM 532 O O . GLY A 1 74 ? -8.369 -6.317 -0.541 1.00 83.69 74 GLY A O 1
ATOM 533 N N . PHE A 1 75 ? -6.191 -6.531 -1.042 1.00 84.94 75 PHE A N 1
ATOM 534 C CA . PHE A 1 75 ? -6.201 -5.469 -2.055 1.00 84.94 75 PHE A CA 1
ATOM 535 C C . PHE A 1 75 ? -6.946 -5.861 -3.338 1.00 84.94 75 PHE A C 1
ATOM 537 O O . PHE A 1 75 ? -6.584 -6.821 -4.023 1.00 84.94 75 PHE A O 1
ATOM 544 N N . ARG A 1 76 ? -7.927 -5.042 -3.741 1.00 86.31 76 ARG A N 1
ATOM 545 C CA . ARG A 1 76 ? -8.718 -5.264 -4.968 1.00 86.31 76 ARG A CA 1
ATOM 546 C C . ARG A 1 76 ? -7.889 -5.161 -6.246 1.00 86.31 76 ARG A C 1
ATOM 548 O O . ARG A 1 76 ? -8.089 -5.931 -7.181 1.00 86.31 76 ARG A O 1
ATOM 555 N N . VAL A 1 77 ? -6.947 -4.220 -6.283 1.00 86.12 77 VAL A N 1
ATOM 556 C CA . VAL A 1 77 ? -6.051 -4.025 -7.435 1.00 86.12 77 VAL A CA 1
ATOM 557 C C . VAL A 1 77 ? -5.163 -5.252 -7.637 1.00 86.12 77 VAL A C 1
ATOM 559 O O . VAL A 1 77 ? -4.988 -5.690 -8.767 1.00 86.12 77 VAL A O 1
ATOM 562 N N . ALA A 1 78 ? -4.675 -5.858 -6.551 1.00 90.19 78 ALA A N 1
ATOM 563 C CA . ALA A 1 78 ? -3.861 -7.069 -6.615 1.00 90.19 78 ALA A CA 1
ATOM 564 C C . ALA A 1 78 ? -4.651 -8.260 -7.176 1.00 90.19 78 ALA A C 1
ATOM 566 O O . ALA A 1 78 ? -4.129 -9.020 -7.985 1.00 90.19 78 ALA A O 1
ATOM 567 N N . TYR A 1 79 ? -5.930 -8.377 -6.815 1.00 91.19 79 TYR A N 1
ATOM 568 C CA . TYR A 1 79 ? -6.826 -9.385 -7.375 1.00 91.19 79 TYR A CA 1
ATOM 569 C C . TYR A 1 79 ? -7.063 -9.207 -8.885 1.00 91.19 79 TYR A C 1
ATOM 571 O O . TYR A 1 79 ? -6.969 -10.166 -9.649 1.00 91.19 79 TYR A O 1
ATOM 579 N N . LEU A 1 80 ? -7.328 -7.976 -9.334 1.00 90.12 80 LEU A N 1
ATOM 580 C CA . LEU A 1 80 ? -7.490 -7.677 -10.762 1.00 90.12 80 LEU A CA 1
ATOM 581 C C . LEU A 1 80 ? -6.191 -7.919 -11.539 1.00 90.12 80 LEU A C 1
ATOM 583 O O . LEU A 1 80 ? -6.218 -8.539 -12.602 1.00 90.12 80 LEU A O 1
ATOM 587 N N . ALA A 1 81 ? -5.057 -7.488 -10.983 1.00 92.31 81 ALA A N 1
ATOM 588 C CA . ALA A 1 81 ? -3.739 -7.744 -11.548 1.00 92.31 81 ALA A CA 1
ATOM 589 C C . ALA A 1 81 ? -3.467 -9.249 -11.663 1.00 92.31 81 ALA A C 1
ATOM 591 O O . ALA A 1 81 ? -3.013 -9.696 -12.711 1.00 92.31 81 ALA A O 1
ATOM 592 N N . ALA A 1 82 ? -3.809 -10.045 -10.644 1.00 94.25 82 ALA A N 1
ATOM 593 C CA . ALA A 1 82 ? -3.665 -11.497 -10.691 1.00 94.25 82 ALA A CA 1
ATOM 594 C C . ALA A 1 82 ? -4.463 -12.117 -11.846 1.00 94.25 82 ALA A C 1
ATOM 596 O O . ALA A 1 82 ? -3.913 -12.932 -12.576 1.00 94.25 82 ALA A O 1
ATOM 597 N N . ILE A 1 83 ? -5.718 -11.707 -12.074 1.00 93.25 83 ILE A N 1
ATOM 598 C CA . ILE A 1 83 ? -6.516 -12.215 -13.207 1.00 93.25 83 ILE A CA 1
ATOM 599 C C . ILE A 1 83 ? -5.807 -11.942 -14.539 1.00 93.25 83 ILE A C 1
ATOM 601 O O . ILE A 1 83 ? -5.651 -12.857 -15.348 1.00 93.25 83 ILE A O 1
ATOM 605 N N . VAL A 1 84 ? -5.348 -10.705 -14.753 1.00 94.75 84 VAL A N 1
ATOM 606 C CA . VAL A 1 84 ? -4.644 -10.310 -15.984 1.00 94.75 84 VAL A CA 1
ATOM 607 C C . VAL A 1 84 ? -3.338 -11.090 -16.145 1.00 94.75 84 VAL A C 1
ATOM 609 O O . VAL A 1 84 ? -3.067 -11.627 -17.216 1.00 94.75 84 VAL A O 1
ATOM 612 N N . LEU A 1 85 ? -2.548 -11.198 -15.078 1.00 95.19 85 LEU A N 1
ATOM 613 C CA . LEU A 1 85 ? -1.259 -11.884 -15.088 1.00 95.19 85 LEU A CA 1
ATOM 614 C C . LEU A 1 85 ? -1.397 -13.402 -15.281 1.00 95.19 85 LEU A C 1
ATOM 616 O O . LEU A 1 85 ? -0.569 -13.993 -15.966 1.00 95.19 85 LEU A O 1
ATOM 620 N N . VAL A 1 86 ? -2.439 -14.042 -14.736 1.00 95.31 86 VAL A N 1
ATOM 621 C CA . VAL A 1 86 ? -2.702 -15.477 -14.957 1.00 95.31 86 VAL A CA 1
ATOM 622 C C . VAL A 1 86 ? -3.086 -15.728 -16.419 1.00 95.31 86 VAL A C 1
ATOM 624 O O . VAL A 1 86 ? -2.594 -16.679 -17.026 1.00 95.31 86 VAL A O 1
ATOM 627 N N . VAL A 1 87 ? -3.904 -14.857 -17.021 1.00 94.31 87 VAL A N 1
ATOM 628 C CA . VAL A 1 87 ? -4.212 -14.933 -18.461 1.00 94.31 87 VAL A CA 1
ATOM 629 C C . VAL A 1 87 ? -2.943 -14.753 -19.289 1.00 94.31 87 VAL A C 1
ATOM 631 O O . VAL A 1 87 ? -2.694 -15.528 -20.210 1.00 94.31 87 VAL A O 1
ATOM 634 N N . LEU A 1 88 ? -2.105 -13.779 -18.933 1.00 92.06 88 LEU A N 1
ATOM 635 C CA . LEU A 1 88 ? -0.824 -13.560 -19.596 1.00 92.06 88 LEU A CA 1
ATOM 636 C C . LEU A 1 88 ? 0.090 -14.795 -19.480 1.00 92.06 88 LEU A C 1
ATOM 638 O O . LEU A 1 88 ? 0.675 -15.208 -20.479 1.00 92.06 88 LEU A O 1
ATOM 642 N N . ALA A 1 89 ? 0.150 -15.443 -18.312 1.00 91.75 89 ALA A N 1
ATOM 643 C CA . ALA A 1 89 ? 0.901 -16.684 -18.107 1.00 91.75 89 ALA A CA 1
ATOM 644 C C . ALA A 1 89 ? 0.401 -17.830 -19.006 1.00 91.75 89 ALA A C 1
ATOM 646 O O . ALA A 1 89 ? 1.212 -18.571 -19.566 1.00 91.75 89 ALA A O 1
ATOM 647 N N . ALA A 1 90 ? -0.919 -17.958 -19.200 1.00 91.06 90 ALA A N 1
ATOM 648 C CA . ALA A 1 90 ? -1.488 -18.917 -20.150 1.00 91.06 90 ALA A CA 1
ATOM 649 C C . ALA A 1 90 ? -1.039 -18.614 -21.589 1.00 91.06 90 ALA A C 1
ATOM 651 O O . ALA A 1 90 ? -0.591 -19.516 -22.297 1.00 91.06 90 ALA A O 1
ATOM 652 N N . THR A 1 91 ? -1.097 -17.346 -22.004 1.00 88.62 91 THR A N 1
ATOM 653 C CA . THR A 1 91 ? -0.646 -16.912 -23.334 1.00 88.62 91 THR A CA 1
ATOM 654 C C . THR A 1 91 ? 0.831 -17.238 -23.558 1.00 88.62 91 THR A C 1
ATOM 656 O O . THR A 1 91 ? 1.174 -17.808 -24.592 1.00 88.62 91 THR A O 1
ATOM 659 N N . HIS A 1 92 ? 1.703 -16.971 -22.578 1.00 84.50 92 HIS A N 1
ATOM 660 C CA . HIS A 1 92 ? 3.118 -17.359 -22.656 1.00 84.50 92 HIS A CA 1
ATOM 661 C C . HIS A 1 92 ? 3.296 -18.872 -22.800 1.00 84.50 92 HIS A C 1
ATOM 663 O O . HIS A 1 92 ? 4.078 -19.316 -23.642 1.00 84.50 92 HIS A O 1
ATOM 669 N N . GLY A 1 93 ? 2.547 -19.666 -22.031 1.00 83.94 93 GLY A N 1
ATOM 670 C CA . GLY A 1 93 ? 2.601 -21.122 -22.128 1.00 83.94 93 GLY A CA 1
ATOM 671 C C . GLY A 1 93 ? 2.212 -21.652 -23.514 1.00 83.94 93 GLY A C 1
ATOM 672 O O . GLY A 1 93 ? 2.836 -22.595 -24.001 1.00 83.94 93 GLY A O 1
ATOM 673 N N . ILE A 1 94 ? 1.240 -21.021 -24.180 1.00 84.31 94 ILE A N 1
ATOM 674 C CA . ILE A 1 94 ? 0.828 -21.375 -25.549 1.00 84.31 94 ILE A CA 1
ATOM 675 C C . ILE A 1 94 ? 1.935 -21.037 -26.553 1.00 84.31 94 ILE A C 1
ATOM 677 O O . ILE A 1 94 ? 2.290 -21.876 -27.379 1.00 84.31 94 ILE A O 1
ATOM 681 N N . VAL A 1 95 ? 2.508 -19.834 -26.459 1.00 80.69 95 VAL A N 1
ATOM 682 C CA . VAL A 1 95 ? 3.547 -19.362 -27.392 1.00 80.69 95 VAL A CA 1
ATOM 683 C C . VAL A 1 95 ? 4.829 -20.198 -27.299 1.00 80.69 95 VAL A C 1
ATOM 685 O O . VAL A 1 95 ? 5.520 -20.370 -28.299 1.00 80.69 95 VAL A O 1
ATOM 688 N N . GLN A 1 96 ? 5.142 -20.756 -26.126 1.00 72.50 96 GLN A N 1
ATOM 689 C CA . GLN A 1 96 ? 6.349 -21.564 -25.928 1.00 72.50 96 GLN A CA 1
ATOM 690 C C . GLN A 1 96 ? 6.324 -22.937 -26.622 1.00 72.50 96 GLN A C 1
ATOM 692 O O . GLN A 1 96 ? 7.392 -23.538 -26.725 1.00 72.50 96 GLN A O 1
ATOM 697 N N . THR A 1 97 ? 5.154 -23.443 -27.047 1.00 70.38 97 THR A N 1
ATOM 698 C CA . THR A 1 97 ? 4.973 -24.736 -27.753 1.00 70.38 97 THR A CA 1
ATOM 699 C C . THR A 1 97 ? 5.864 -25.868 -27.211 1.00 70.38 97 THR A C 1
ATOM 701 O O . THR A 1 97 ? 6.627 -26.501 -27.945 1.00 70.38 97 THR A O 1
ATOM 704 N N . ARG A 1 98 ? 5.804 -26.116 -25.896 1.00 75.88 98 ARG A N 1
ATOM 705 C CA . ARG A 1 98 ? 6.600 -27.142 -25.198 1.00 75.88 98 ARG A CA 1
ATOM 706 C C . ARG A 1 98 ? 5.706 -28.042 -24.356 1.00 75.88 98 ARG A C 1
ATOM 708 O O . ARG A 1 98 ? 4.743 -27.572 -23.763 1.00 75.88 98 ARG A O 1
ATOM 715 N N . LEU A 1 99 ? 6.059 -29.323 -24.208 1.00 77.12 99 LEU A N 1
ATOM 716 C CA . LEU A 1 99 ? 5.319 -30.230 -23.309 1.00 77.12 99 LEU A CA 1
ATOM 717 C C . LEU A 1 99 ? 5.234 -29.692 -21.870 1.00 77.12 99 LEU A C 1
ATOM 719 O O . LEU A 1 99 ? 4.201 -29.816 -21.217 1.00 77.12 99 LEU A O 1
ATOM 723 N N . LEU A 1 100 ? 6.310 -29.054 -21.399 1.00 78.62 100 LEU A N 1
ATOM 724 C CA . LEU A 1 100 ? 6.398 -28.486 -20.053 1.00 78.62 100 LEU A CA 1
ATOM 725 C C . LEU A 1 100 ? 5.448 -27.299 -19.825 1.00 78.62 100 LEU A C 1
ATOM 727 O O . LEU A 1 100 ? 5.148 -27.000 -18.673 1.00 78.62 100 LEU A O 1
ATOM 731 N N . SER A 1 101 ? 4.939 -26.648 -20.879 1.00 83.81 101 SER A N 1
ATOM 732 C CA . SER A 1 101 ? 4.000 -25.530 -20.740 1.00 83.81 101 SER A CA 1
ATOM 733 C C . SER A 1 101 ? 2.530 -25.961 -20.695 1.00 83.81 101 SER A C 1
ATOM 735 O O . SER A 1 101 ? 1.681 -25.168 -20.291 1.00 83.81 101 SER A O 1
ATOM 737 N N . ILE A 1 102 ? 2.203 -27.221 -21.013 1.00 87.00 102 ILE A N 1
ATOM 738 C CA . ILE A 1 102 ? 0.822 -27.735 -20.957 1.00 87.00 102 ILE A CA 1
ATOM 739 C C . ILE A 1 102 ? 0.229 -27.629 -19.538 1.00 87.00 102 ILE A C 1
ATOM 741 O O . ILE A 1 102 ? -0.872 -27.084 -19.406 1.00 87.00 102 ILE A O 1
ATOM 745 N N . PRO A 1 103 ? 0.924 -28.060 -18.459 1.00 89.50 103 PRO A N 1
ATOM 746 C CA . PRO A 1 103 ? 0.420 -27.890 -17.098 1.00 89.50 103 PRO A CA 1
ATOM 747 C C . PRO A 1 103 ? 0.188 -26.421 -16.735 1.00 89.50 103 PRO A C 1
ATOM 749 O O . PRO A 1 103 ? -0.805 -26.113 -16.080 1.00 89.50 103 PRO A O 1
ATOM 752 N N . LEU A 1 104 ? 1.060 -25.514 -17.195 1.00 90.88 104 LEU A N 1
ATOM 753 C CA . LEU A 1 104 ? 0.918 -24.075 -16.973 1.00 90.88 104 LEU A CA 1
ATOM 754 C C . LEU A 1 104 ? -0.357 -23.534 -17.623 1.00 90.88 104 LEU A C 1
ATOM 756 O O . LEU A 1 104 ? -1.123 -22.837 -16.966 1.00 90.88 104 LEU A O 1
ATOM 760 N N . VAL A 1 105 ? -0.607 -23.862 -18.893 1.00 91.62 105 VAL A N 1
ATOM 761 C CA . VAL A 1 105 ? -1.788 -23.376 -19.623 1.00 91.62 105 VAL A CA 1
ATOM 762 C C . VAL A 1 105 ? -3.073 -23.894 -18.982 1.00 91.62 105 VAL A C 1
ATOM 764 O O . VAL A 1 105 ? -3.976 -23.107 -18.703 1.00 91.62 105 VAL A O 1
ATOM 767 N N . VAL A 1 106 ? -3.147 -25.199 -18.697 1.00 93.50 106 VAL A N 1
ATOM 768 C CA . VAL A 1 106 ? -4.333 -25.812 -18.077 1.00 93.50 106 VAL A CA 1
ATOM 769 C C . VAL A 1 106 ? -4.596 -25.208 -16.701 1.00 93.50 106 VAL A C 1
ATOM 771 O O . VAL A 1 106 ? -5.720 -24.788 -16.421 1.00 93.50 106 VAL A O 1
ATOM 774 N N . LEU A 1 107 ? -3.563 -25.116 -15.858 1.00 94.19 107 LEU A N 1
ATOM 775 C CA . LEU A 1 107 ? -3.684 -24.534 -14.526 1.00 94.19 107 LEU A CA 1
ATOM 776 C C . LEU A 1 107 ? -4.138 -23.073 -14.604 1.00 94.19 107 LEU A C 1
ATOM 778 O O . LEU A 1 107 ? -5.093 -22.702 -13.927 1.00 94.19 107 LEU A O 1
ATOM 782 N N . SER A 1 108 ? -3.515 -22.259 -15.458 1.00 93.94 108 SER A N 1
ATOM 783 C CA . SER A 1 108 ? -3.864 -20.846 -15.613 1.00 93.94 108 SER A CA 1
ATOM 784 C C . SER A 1 108 ? -5.308 -20.652 -16.080 1.00 93.94 108 SER A C 1
ATOM 786 O O . SER A 1 108 ? -6.023 -19.845 -15.494 1.00 93.94 108 SER A O 1
ATOM 788 N N . LEU A 1 109 ? -5.789 -21.429 -17.057 1.00 94.50 109 LEU A N 1
ATOM 789 C CA . LEU A 1 109 ? -7.179 -21.342 -17.525 1.00 94.50 109 LEU A CA 1
ATOM 790 C C . LEU A 1 109 ? -8.188 -21.707 -16.427 1.00 94.50 109 LEU A C 1
ATOM 792 O O . LEU A 1 109 ? -9.182 -20.998 -16.236 1.00 94.50 109 LEU A O 1
ATOM 796 N N . VAL A 1 110 ? -7.921 -22.780 -15.674 1.00 94.94 110 VAL A N 1
ATOM 797 C CA . VAL A 1 110 ? -8.762 -23.194 -14.539 1.00 94.94 110 VAL A CA 1
ATOM 798 C C . VAL A 1 110 ? -8.777 -22.113 -13.460 1.00 94.94 110 VAL A C 1
ATOM 800 O O . VAL A 1 110 ? -9.846 -21.739 -12.976 1.00 94.94 110 VAL A O 1
ATOM 803 N N . VAL A 1 111 ? -7.611 -21.571 -13.104 1.00 93.31 111 VAL A N 1
ATOM 804 C CA . VAL A 1 111 ? -7.495 -20.523 -12.084 1.00 93.31 111 VAL A CA 1
ATOM 805 C C . VAL A 1 111 ? -8.200 -19.245 -12.529 1.00 93.31 111 VAL A C 1
ATOM 807 O O . VAL A 1 111 ? -8.972 -18.697 -11.746 1.00 93.31 111 VAL A O 1
ATOM 810 N N . THR A 1 112 ? -8.047 -18.803 -13.779 1.00 93.88 112 THR A N 1
ATOM 811 C CA . THR A 1 112 ? -8.797 -17.653 -14.310 1.00 93.88 112 THR A CA 1
ATOM 812 C C . THR A 1 112 ? -10.306 -17.870 -14.197 1.00 93.88 112 THR A C 1
ATOM 814 O O . THR A 1 112 ? -11.006 -16.985 -13.702 1.00 93.88 112 THR A O 1
ATOM 817 N N . ALA A 1 113 ? -10.821 -19.038 -14.596 1.00 92.75 113 ALA A N 1
ATOM 818 C CA . ALA A 1 113 ? -12.249 -19.344 -14.503 1.00 92.75 113 ALA A CA 1
ATOM 819 C C . ALA A 1 113 ? -12.756 -19.324 -13.050 1.00 92.75 113 ALA A C 1
ATOM 821 O O . ALA A 1 113 ? -13.823 -18.771 -12.772 1.00 92.75 113 ALA A O 1
ATOM 822 N N . LEU A 1 114 ? -11.979 -19.875 -12.112 1.00 92.56 114 LEU A N 1
ATOM 823 C CA . LEU A 1 114 ? -12.306 -19.863 -10.685 1.00 92.56 114 LEU A CA 1
ATOM 824 C C . LEU A 1 114 ? -12.301 -18.448 -10.102 1.00 92.56 114 LEU A C 1
ATOM 826 O O . LEU A 1 114 ? -13.260 -18.084 -9.426 1.00 92.56 114 LEU A O 1
ATOM 830 N N . LEU A 1 115 ? -11.284 -17.633 -10.401 1.00 90.50 115 LEU A N 1
ATOM 831 C CA . LEU A 1 115 ? -11.230 -16.236 -9.960 1.00 90.50 115 LEU A CA 1
ATOM 832 C C . LEU A 1 115 ? -12.432 -15.459 -10.521 1.00 90.50 115 LEU A C 1
ATOM 834 O O . LEU A 1 115 ? -13.202 -14.867 -9.771 1.00 90.50 115 LEU A O 1
ATOM 838 N N . VAL A 1 116 ? -12.701 -15.533 -11.825 1.00 90.62 116 VAL A N 1
ATOM 839 C CA . VAL A 1 116 ? -13.863 -14.843 -12.418 1.00 90.62 116 VAL A CA 1
ATOM 840 C C . VAL A 1 116 ? -15.179 -15.285 -11.767 1.00 90.62 116 VAL A C 1
ATOM 842 O O . VAL A 1 116 ? -16.019 -14.433 -11.465 1.00 90.62 116 VAL A O 1
ATOM 845 N N . ARG A 1 117 ? -15.343 -16.584 -11.480 1.00 90.69 117 ARG A N 1
ATOM 846 C CA . ARG A 1 117 ? -16.517 -17.120 -10.773 1.00 90.69 117 ARG A CA 1
ATOM 847 C C . ARG A 1 117 ? -16.625 -16.592 -9.341 1.00 90.69 117 ARG A C 1
ATOM 849 O O . ARG A 1 117 ? -17.720 -16.265 -8.897 1.00 90.69 117 ARG A O 1
ATOM 856 N N . TRP A 1 118 ? -15.510 -16.485 -8.625 1.00 86.62 118 TRP A N 1
ATOM 857 C CA . TRP A 1 118 ? -15.472 -16.012 -7.241 1.00 86.62 118 TRP A CA 1
ATOM 858 C C . TRP A 1 118 ? -15.537 -14.492 -7.093 1.00 86.62 118 TRP A C 1
ATOM 860 O O . TRP A 1 118 ? -15.654 -14.016 -5.966 1.00 86.62 118 TRP A O 1
ATOM 870 N N . ARG A 1 119 ? -15.543 -13.716 -8.187 1.00 82.75 119 ARG A N 1
ATOM 871 C CA . ARG A 1 119 ? -15.535 -12.240 -8.132 1.00 82.75 119 ARG A CA 1
ATOM 872 C C . ARG A 1 119 ? -16.640 -11.637 -7.254 1.00 82.75 119 ARG A C 1
ATOM 874 O O . ARG A 1 119 ? -16.448 -10.554 -6.715 1.00 82.75 119 ARG A O 1
ATOM 881 N N . SER A 1 120 ? -17.805 -12.287 -7.173 1.00 73.31 120 SER A N 1
ATOM 882 C CA . SER A 1 120 ? -18.954 -11.841 -6.370 1.00 73.31 120 SER A CA 1
ATOM 883 C C . SER A 1 120 ? -18.905 -12.331 -4.923 1.00 73.31 120 SER A C 1
ATOM 885 O O . SER A 1 120 ? -19.612 -11.794 -4.077 1.00 73.31 120 SER A O 1
ATOM 887 N N . GLU A 1 121 ? -18.090 -13.347 -4.636 1.00 73.75 121 GLU A N 1
ATOM 888 C CA . GLU A 1 121 ? -17.973 -13.979 -3.318 1.00 73.75 121 GLU A CA 1
ATOM 889 C C . GLU A 1 121 ? -16.722 -13.529 -2.547 1.00 73.75 121 GLU A C 1
ATOM 891 O O . GLU A 1 121 ? -16.697 -13.631 -1.320 1.00 73.75 121 GLU A O 1
ATOM 896 N N . THR A 1 122 ? -15.697 -13.006 -3.229 1.00 66.56 122 THR A N 1
ATOM 897 C CA . THR A 1 122 ? -14.456 -12.523 -2.605 1.00 66.56 122 THR A CA 1
ATOM 898 C C . THR A 1 122 ? -14.572 -11.064 -2.152 1.00 66.56 122 THR A C 1
ATOM 900 O O . THR A 1 122 ? -14.690 -10.178 -3.005 1.00 66.56 122 THR A O 1
ATOM 903 N N . PRO A 1 123 ? -14.460 -10.761 -0.846 1.00 65.69 123 PRO A N 1
ATOM 904 C CA . PRO A 1 123 ? -14.495 -9.394 -0.339 1.00 65.69 123 PRO A CA 1
ATOM 905 C C . PRO A 1 123 ? -13.105 -8.734 -0.424 1.00 65.69 123 PRO A C 1
ATOM 907 O O . PRO A 1 123 ? -12.555 -8.298 0.581 1.00 65.69 123 PRO A O 1
ATOM 910 N N . PHE A 1 124 ? -12.508 -8.647 -1.619 1.00 74.81 124 PHE A N 1
ATOM 911 C CA . PHE A 1 124 ? -11.331 -7.790 -1.824 1.00 74.81 124 PHE A CA 1
ATOM 912 C C . PHE A 1 124 ? -11.799 -6.331 -1.902 1.00 74.81 124 PHE A C 1
ATOM 914 O O . PHE A 1 124 ? -12.000 -5.782 -2.988 1.00 74.81 124 PHE A O 1
ATOM 921 N N . THR A 1 125 ? -12.065 -5.726 -0.747 1.00 74.12 125 THR A N 1
ATOM 922 C CA . THR A 1 125 ? -12.636 -4.373 -0.630 1.00 74.12 125 THR A CA 1
ATOM 923 C C . THR A 1 125 ? -11.581 -3.301 -0.395 1.00 74.12 125 THR A C 1
ATOM 925 O O . THR A 1 125 ? -11.858 -2.126 -0.626 1.00 74.12 125 THR A O 1
ATOM 928 N N . ARG A 1 126 ? -10.356 -3.678 -0.001 1.00 74.62 126 ARG A N 1
ATOM 929 C CA . ARG A 1 126 ? -9.288 -2.716 0.279 1.00 74.62 126 ARG A CA 1
ATOM 930 C C . ARG A 1 126 ? -8.807 -2.079 -1.024 1.00 74.62 126 ARG A C 1
ATOM 932 O O . ARG A 1 126 ? -8.191 -2.734 -1.873 1.00 74.62 126 ARG A O 1
ATOM 939 N N . SER A 1 127 ? -9.100 -0.798 -1.202 1.00 73.44 127 SER A N 1
ATOM 940 C CA . SER A 1 127 ? -8.523 0.027 -2.260 1.00 73.44 127 SER A CA 1
ATOM 941 C C . SER A 1 127 ? -7.141 0.524 -1.848 1.00 73.44 127 SER A C 1
ATOM 943 O O . SER A 1 127 ? -6.883 0.774 -0.672 1.00 73.44 127 SER A O 1
ATOM 945 N N . ILE A 1 128 ? -6.251 0.685 -2.824 1.00 73.44 128 ILE A N 1
ATOM 946 C CA . ILE A 1 128 ? -5.014 1.436 -2.620 1.00 73.44 128 ILE A CA 1
ATOM 947 C C . ILE A 1 128 ? -5.381 2.906 -2.812 1.00 73.44 128 ILE A C 1
ATOM 949 O O . ILE A 1 128 ? -5.641 3.336 -3.933 1.00 73.44 128 ILE A O 1
ATOM 953 N N . THR A 1 129 ? -5.456 3.660 -1.723 1.00 75.31 129 THR A N 1
ATOM 954 C CA . THR A 1 129 ? -5.526 5.122 -1.778 1.00 75.31 129 THR A CA 1
ATOM 955 C C . THR A 1 129 ? -4.098 5.639 -1.841 1.00 75.31 129 THR A C 1
ATOM 957 O O . THR A 1 129 ? -3.378 5.584 -0.845 1.00 75.31 129 THR A O 1
ATOM 960 N N . LEU A 1 130 ? -3.670 6.067 -3.027 1.00 78.81 130 LEU A N 1
ATOM 961 C CA . LEU A 1 130 ? -2.369 6.705 -3.193 1.00 78.81 130 LEU A CA 1
ATOM 962 C C . LEU A 1 130 ? -2.455 8.140 -2.677 1.00 78.81 130 LEU A C 1
ATOM 964 O O . LEU A 1 130 ? -3.407 8.854 -2.997 1.00 78.81 130 LEU A O 1
ATOM 968 N N . THR A 1 131 ? -1.471 8.566 -1.892 1.00 82.94 131 THR A N 1
ATOM 969 C CA . THR A 1 131 ? -1.347 9.979 -1.518 1.00 82.94 131 THR A CA 1
ATOM 970 C C . THR A 1 131 ? -0.985 10.814 -2.746 1.00 82.94 131 THR A C 1
ATOM 972 O O . THR A 1 131 ? -0.402 10.307 -3.707 1.00 82.94 131 THR A O 1
ATOM 975 N N . GLU A 1 132 ? -1.263 12.118 -2.713 1.00 85.31 132 GLU A N 1
ATOM 976 C CA . GLU A 1 132 ? -0.865 13.038 -3.790 1.00 85.31 132 GLU A CA 1
ATOM 977 C C . GLU A 1 132 ? 0.642 12.954 -4.085 1.00 85.31 132 GLU A C 1
ATOM 979 O O . GLU A 1 132 ? 1.058 12.938 -5.243 1.00 85.31 132 GLU A O 1
ATOM 984 N N . SER A 1 133 ? 1.461 12.783 -3.040 1.00 84.06 133 SER A N 1
ATOM 985 C CA . SER A 1 133 ? 2.908 12.580 -3.161 1.00 84.06 133 SER A CA 1
ATOM 986 C C . SER A 1 133 ? 3.284 11.277 -3.873 1.00 84.06 133 SER A C 1
ATOM 988 O O . SER A 1 133 ? 4.215 11.271 -4.676 1.00 84.06 133 SER A O 1
ATOM 990 N N . GLN A 1 134 ? 2.562 10.181 -3.627 1.00 87.44 134 GLN A N 1
ATOM 991 C CA . GLN A 1 134 ? 2.793 8.898 -4.298 1.00 87.44 134 GLN A CA 1
ATOM 992 C C . GLN A 1 134 ? 2.383 8.959 -5.770 1.00 87.44 134 GLN A C 1
ATOM 994 O O . GLN A 1 134 ? 3.113 8.463 -6.627 1.00 87.44 134 GLN A O 1
ATOM 999 N N . ILE A 1 135 ? 1.254 9.603 -6.081 1.00 89.50 135 ILE A N 1
ATOM 1000 C CA . ILE A 1 135 ? 0.819 9.822 -7.469 1.00 89.50 135 ILE A CA 1
ATOM 1001 C C . ILE A 1 135 ? 1.860 10.666 -8.208 1.00 89.50 135 ILE A C 1
ATOM 1003 O O . ILE A 1 135 ? 2.307 10.278 -9.288 1.00 89.50 135 ILE A O 1
ATOM 1007 N N . GLY A 1 136 ? 2.296 11.777 -7.607 1.00 91.19 136 GLY A N 1
ATOM 1008 C CA . GLY A 1 136 ? 3.340 12.635 -8.167 1.00 91.19 136 GLY A CA 1
ATOM 1009 C C . GLY A 1 136 ? 4.647 11.882 -8.418 1.00 91.19 136 GLY A C 1
ATOM 1010 O O . GLY A 1 136 ? 5.230 12.011 -9.493 1.00 91.19 136 GLY A O 1
ATOM 1011 N N . ALA A 1 137 ? 5.078 11.035 -7.480 1.00 92.25 137 ALA A N 1
ATOM 1012 C CA . ALA A 1 137 ? 6.295 10.244 -7.632 1.00 92.25 137 ALA A CA 1
ATOM 1013 C C . ALA A 1 137 ? 6.193 9.189 -8.748 1.00 92.25 137 ALA A C 1
ATOM 1015 O O . ALA A 1 137 ? 7.120 9.053 -9.546 1.00 92.25 137 ALA A O 1
ATOM 1016 N N . VAL A 1 138 ? 5.064 8.479 -8.855 1.00 91.81 138 VAL A N 1
ATOM 1017 C CA . VAL A 1 138 ? 4.825 7.516 -9.947 1.00 91.81 138 VAL A CA 1
ATOM 1018 C C . VAL A 1 138 ? 4.824 8.220 -11.304 1.00 91.81 138 VAL A C 1
ATOM 1020 O O . VAL A 1 138 ? 5.451 7.736 -12.247 1.00 91.81 138 VAL A O 1
ATOM 1023 N N . LEU A 1 139 ? 4.170 9.381 -11.402 1.00 94.00 139 LEU A N 1
ATOM 1024 C CA . LEU A 1 139 ? 4.167 10.186 -12.623 1.00 94.00 139 LEU A CA 1
ATOM 1025 C C . LEU A 1 139 ? 5.563 10.706 -12.971 1.00 94.00 139 LEU A C 1
ATOM 1027 O O . LEU A 1 139 ? 5.929 10.693 -14.146 1.00 94.00 139 LEU A O 1
ATOM 1031 N N . ALA A 1 140 ? 6.355 11.120 -11.981 1.00 93.69 140 ALA A N 1
ATOM 1032 C CA . ALA A 1 140 ? 7.727 11.568 -12.192 1.00 93.69 140 ALA A CA 1
ATOM 1033 C C . ALA A 1 140 ? 8.602 10.436 -12.746 1.00 93.69 140 ALA A C 1
ATOM 1035 O O . ALA A 1 140 ? 9.235 10.614 -13.784 1.00 93.69 140 ALA A O 1
ATOM 1036 N N . VAL A 1 141 ? 8.580 9.254 -12.119 1.00 95.25 141 VAL A N 1
ATOM 1037 C CA . VAL A 1 141 ? 9.321 8.074 -12.600 1.00 95.25 141 VAL A CA 1
ATOM 1038 C C . VAL A 1 141 ? 8.872 7.691 -14.009 1.00 95.25 141 VAL A C 1
ATOM 1040 O O . VAL A 1 141 ? 9.709 7.528 -14.892 1.00 95.25 141 VAL A O 1
ATOM 1043 N N . GLY A 1 142 ? 7.561 7.604 -14.252 1.00 94.94 142 GLY A N 1
ATOM 1044 C CA . GLY A 1 142 ? 7.027 7.289 -15.578 1.00 94.94 142 GLY A CA 1
ATOM 1045 C C . GLY A 1 142 ? 7.457 8.304 -16.639 1.00 94.94 142 GLY A C 1
ATOM 1046 O O . GLY A 1 142 ? 7.875 7.920 -17.728 1.00 94.94 142 GLY A O 1
ATOM 1047 N N . SER A 1 143 ? 7.433 9.595 -16.304 1.00 96.62 143 SER A N 1
ATOM 1048 C CA . SER A 1 143 ? 7.862 10.669 -17.207 1.00 96.62 143 SER A CA 1
ATOM 1049 C C . SER A 1 143 ? 9.351 10.587 -17.523 1.00 96.62 143 SER A C 1
ATOM 1051 O O . SER A 1 143 ? 9.725 10.729 -18.682 1.00 96.62 143 SER A O 1
ATOM 1053 N N . VAL A 1 144 ? 10.198 10.314 -16.527 1.00 97.38 144 VAL A N 1
ATOM 1054 C CA . VAL A 1 144 ? 11.645 10.143 -16.716 1.00 97.38 144 VAL A CA 1
ATOM 1055 C C . VAL A 1 144 ? 11.955 8.909 -17.554 1.00 97.38 144 VAL A C 1
ATOM 1057 O O . VAL A 1 144 ? 12.770 8.994 -18.468 1.00 97.38 144 VAL A O 1
ATOM 1060 N N . VAL A 1 145 ? 11.283 7.783 -17.298 1.00 97.31 145 VAL A N 1
ATOM 1061 C CA . VAL A 1 145 ? 11.456 6.561 -18.096 1.00 97.31 145 VAL A CA 1
ATOM 1062 C C . VAL A 1 145 ? 11.053 6.809 -19.549 1.00 97.31 145 VAL A C 1
ATOM 1064 O O . VAL A 1 145 ? 11.813 6.470 -20.455 1.00 97.31 145 VAL A O 1
ATOM 1067 N N . CYS A 1 146 ? 9.909 7.454 -19.792 1.00 97.62 146 CYS A N 1
ATOM 1068 C CA . CYS A 1 146 ? 9.478 7.825 -21.141 1.00 97.62 146 CYS A CA 1
ATOM 1069 C C . CYS A 1 146 ? 10.449 8.812 -21.805 1.00 97.62 146 CYS A C 1
ATOM 1071 O O . CYS A 1 146 ? 10.836 8.599 -22.951 1.00 97.62 146 CYS A O 1
ATOM 1073 N N . TYR A 1 147 ? 10.866 9.862 -21.094 1.00 97.75 147 TYR A N 1
ATOM 1074 C CA . TYR A 1 147 ? 11.810 10.868 -21.586 1.00 97.75 147 TYR A CA 1
ATOM 1075 C C . TYR A 1 147 ? 13.156 10.247 -21.959 1.00 97.75 147 TYR A C 1
ATOM 1077 O O . TYR A 1 147 ? 13.641 10.473 -23.064 1.00 97.75 147 TYR A O 1
ATOM 1085 N N . GLY A 1 148 ? 13.729 9.428 -21.076 1.00 96.94 148 GLY A N 1
ATOM 1086 C CA . GLY A 1 148 ? 14.984 8.727 -21.324 1.00 96.94 148 GLY A CA 1
ATOM 1087 C C . GLY A 1 148 ? 14.873 7.766 -22.506 1.00 96.94 148 GLY A C 1
ATOM 1088 O O . GLY A 1 148 ? 15.693 7.816 -23.420 1.00 96.94 148 GLY A O 1
ATOM 1089 N N . THR A 1 149 ? 13.823 6.937 -22.529 1.00 97.44 149 THR A N 1
ATOM 1090 C CA . THR A 1 149 ? 13.640 5.886 -23.545 1.00 97.44 149 THR A CA 1
ATOM 1091 C C . THR A 1 149 ? 13.407 6.483 -24.926 1.00 97.44 149 THR A C 1
ATOM 1093 O O . THR A 1 149 ? 14.077 6.120 -25.890 1.00 97.44 149 THR A O 1
ATOM 1096 N N . ILE A 1 150 ? 12.463 7.420 -25.033 1.00 97.31 150 ILE A N 1
ATOM 1097 C CA . ILE A 1 150 ? 12.133 8.070 -26.304 1.00 97.31 150 ILE A CA 1
ATOM 1098 C C . ILE A 1 150 ? 13.282 8.990 -26.721 1.00 97.31 150 ILE A C 1
ATOM 1100 O O . ILE A 1 150 ? 13.661 8.994 -27.887 1.00 97.31 150 ILE A O 1
ATOM 1104 N N . GLY A 1 151 ? 13.858 9.745 -25.782 1.00 96.38 151 GLY A N 1
ATOM 1105 C CA . GLY A 1 151 ? 14.937 10.689 -26.053 1.00 96.38 151 GLY A CA 1
ATOM 1106 C C . GLY A 1 151 ? 16.205 10.010 -26.560 1.00 96.38 151 GLY A C 1
ATOM 1107 O O . GLY A 1 151 ? 16.707 10.407 -27.605 1.00 96.38 151 GLY A O 1
ATOM 1108 N N . SER A 1 152 ? 16.669 8.946 -25.897 1.00 96.12 152 SER A N 1
ATOM 1109 C CA . SER A 1 152 ? 17.833 8.167 -26.354 1.00 96.12 152 SER A CA 1
ATOM 1110 C C . SER A 1 152 ? 17.585 7.497 -27.706 1.00 96.12 152 SER A C 1
ATOM 1112 O O . SER A 1 152 ? 18.471 7.494 -28.552 1.00 96.12 152 SER A O 1
ATOM 1114 N N . TYR A 1 153 ? 16.370 7.000 -27.962 1.00 96.50 153 TYR A N 1
ATOM 1115 C CA . TYR A 1 153 ? 16.025 6.410 -29.256 1.00 96.50 153 TYR A CA 1
ATOM 1116 C C . TYR A 1 153 ? 15.956 7.441 -30.394 1.00 96.50 153 TYR A C 1
ATOM 1118 O O . TYR A 1 153 ? 16.394 7.167 -31.512 1.00 96.50 153 TYR A O 1
ATOM 1126 N N . VAL A 1 154 ? 15.407 8.631 -30.132 1.00 96.31 154 VAL A N 1
ATOM 1127 C CA . VAL A 1 154 ? 15.348 9.728 -31.115 1.00 96.31 154 VAL A CA 1
ATOM 1128 C C . VAL A 1 154 ? 16.744 10.293 -31.378 1.00 96.31 154 VAL A C 1
ATOM 1130 O O . VAL A 1 154 ? 17.092 10.534 -32.532 1.00 96.31 154 VAL A O 1
ATOM 1133 N N . LEU A 1 155 ? 17.559 10.444 -30.332 1.00 95.75 155 LEU A N 1
ATOM 1134 C CA . LEU A 1 155 ? 18.953 10.890 -30.400 1.00 95.75 155 LEU A CA 1
ATOM 1135 C C . LEU A 1 155 ? 19.929 9.741 -30.672 1.00 95.75 155 LEU A C 1
ATOM 1137 O O . LEU A 1 155 ? 21.120 9.896 -30.447 1.00 95.75 155 LEU A O 1
ATOM 1141 N N . ARG A 1 156 ? 19.480 8.584 -31.166 1.00 95.19 156 ARG A N 1
ATOM 1142 C CA . ARG A 1 156 ? 20.349 7.404 -31.322 1.00 95.19 156 ARG A CA 1
ATOM 1143 C C . ARG A 1 156 ? 21.604 7.640 -32.168 1.00 95.19 156 ARG A C 1
ATOM 1145 O O . ARG A 1 156 ? 22.582 6.938 -31.995 1.00 95.19 156 ARG A O 1
ATOM 1152 N N . ALA A 1 157 ? 21.593 8.625 -33.070 1.00 95.00 157 ALA A N 1
ATOM 1153 C CA . ALA A 1 157 ? 22.776 9.000 -33.850 1.00 95.00 157 ALA A CA 1
ATOM 1154 C C . ALA A 1 157 ? 23.894 9.628 -32.991 1.00 95.00 157 ALA A C 1
ATOM 1156 O O . ALA A 1 157 ? 25.054 9.616 -33.390 1.00 95.00 157 ALA A O 1
ATOM 1157 N N . ASP A 1 158 ? 23.539 10.159 -31.821 1.00 96.31 158 ASP A N 1
ATOM 1158 C CA . ASP A 1 158 ? 24.426 10.763 -30.826 1.00 96.31 158 ASP A CA 1
ATOM 1159 C C . ASP A 1 158 ? 24.869 9.770 -29.732 1.00 96.31 158 ASP A C 1
ATOM 1161 O O . ASP A 1 158 ? 25.546 10.155 -28.772 1.00 96.31 158 ASP A O 1
ATOM 1165 N N . PHE A 1 159 ? 24.463 8.502 -29.852 1.00 96.12 159 PHE A N 1
ATOM 1166 C CA . PHE A 1 159 ? 24.731 7.428 -28.902 1.00 96.12 159 PHE A CA 1
ATOM 1167 C C . PHE A 1 159 ? 25.355 6.221 -29.599 1.00 96.12 159 PHE A C 1
ATOM 1169 O O . PHE A 1 159 ? 25.000 5.870 -30.720 1.00 96.12 159 PHE A O 1
ATOM 1176 N N . GLU A 1 160 ? 26.255 5.540 -28.900 1.00 94.94 160 GLU A N 1
ATOM 1177 C CA . GLU A 1 160 ? 26.709 4.206 -29.280 1.00 94.94 160 GLU A CA 1
ATOM 1178 C C . GLU A 1 160 ? 25.924 3.158 -28.485 1.00 94.94 160 GLU A C 1
ATOM 1180 O O . GLU A 1 160 ? 25.810 3.266 -27.262 1.00 94.94 160 GLU A O 1
ATOM 1185 N N . GLY A 1 161 ? 25.375 2.158 -29.184 1.00 91.38 161 GLY A N 1
ATOM 1186 C CA . GLY A 1 161 ? 24.654 1.027 -28.585 1.00 91.38 161 GLY A CA 1
ATOM 1187 C C . GLY A 1 161 ? 23.127 1.165 -28.496 1.00 91.38 161 GLY A C 1
ATOM 1188 O O . GLY A 1 161 ? 22.493 0.324 -27.866 1.00 91.38 161 GLY A O 1
ATOM 1189 N N . VAL A 1 162 ? 22.517 2.189 -29.114 1.00 95.12 162 VAL A N 1
ATOM 1190 C CA . VAL A 1 162 ? 21.047 2.351 -29.170 1.00 95.12 162 VAL A CA 1
ATOM 1191 C C . VAL A 1 162 ? 20.516 2.068 -30.577 1.00 95.12 162 VAL A C 1
ATOM 1193 O O . VAL A 1 162 ? 20.461 2.966 -31.415 1.00 95.12 162 VAL A O 1
ATOM 1196 N N . ASP A 1 163 ? 20.044 0.846 -30.828 1.00 93.25 163 ASP A N 1
ATOM 1197 C CA . ASP A 1 163 ? 19.455 0.468 -32.125 1.00 93.25 163 ASP A CA 1
ATOM 1198 C C . ASP A 1 163 ? 17.919 0.386 -32.072 1.00 93.25 163 ASP A C 1
ATOM 1200 O O . ASP A 1 163 ? 17.215 0.615 -33.065 1.00 93.25 163 ASP A O 1
ATOM 1204 N N . SER A 1 164 ? 17.368 0.102 -30.894 1.00 93.88 164 SER A N 1
ATOM 1205 C CA . SER A 1 164 ? 15.944 -0.117 -30.657 1.00 93.88 164 SER A CA 1
ATOM 1206 C C . SER A 1 164 ? 15.412 0.692 -29.468 1.00 93.88 164 SER A C 1
ATOM 1208 O O . SER A 1 164 ? 16.155 1.209 -28.636 1.00 93.88 164 SER A O 1
ATOM 1210 N N . LEU A 1 165 ? 14.082 0.782 -29.351 1.00 92.88 165 LEU A N 1
ATOM 1211 C CA . LEU A 1 165 ? 13.436 1.360 -28.165 1.00 92.88 165 LEU A CA 1
ATOM 1212 C C . LEU A 1 165 ? 13.744 0.565 -26.888 1.00 92.88 165 LEU A C 1
ATOM 1214 O O . LEU A 1 165 ? 13.711 1.133 -25.800 1.00 92.88 165 LEU A O 1
ATOM 1218 N N . ILE A 1 166 ? 14.033 -0.734 -27.011 1.00 93.00 166 ILE A N 1
ATOM 1219 C CA . ILE A 1 166 ? 14.413 -1.565 -25.866 1.00 93.00 166 ILE A CA 1
ATOM 1220 C C . ILE A 1 166 ? 15.797 -1.154 -25.360 1.00 93.00 166 ILE A C 1
ATOM 1222 O O . ILE A 1 166 ? 15.965 -1.038 -24.151 1.00 93.00 166 ILE A O 1
ATOM 1226 N N . ASP A 1 167 ? 16.737 -0.844 -26.254 1.00 95.31 167 ASP A N 1
ATOM 1227 C CA . ASP A 1 167 ? 18.071 -0.359 -25.871 1.00 95.31 167 ASP A CA 1
ATOM 1228 C C . ASP A 1 167 ? 17.979 1.010 -25.189 1.00 95.31 167 ASP A C 1
ATOM 1230 O O . ASP A 1 167 ? 18.616 1.245 -24.164 1.00 95.31 167 ASP A O 1
ATOM 1234 N N . GLY A 1 168 ? 17.097 1.887 -25.685 1.00 96.06 168 GLY A N 1
ATOM 1235 C CA . GLY A 1 168 ? 16.805 3.166 -25.036 1.00 96.06 168 GLY A CA 1
ATOM 1236 C C . GLY A 1 168 ? 16.178 3.011 -23.644 1.00 96.06 168 GLY A C 1
ATOM 1237 O O . GLY A 1 168 ? 16.537 3.733 -22.707 1.00 96.06 168 GLY A O 1
ATOM 1238 N N . LEU A 1 169 ? 15.271 2.043 -23.470 1.00 96.62 169 LEU A N 1
ATOM 1239 C CA . LEU A 1 169 ? 14.688 1.716 -22.164 1.00 96.62 169 LEU A CA 1
ATOM 1240 C C . LEU A 1 169 ? 15.748 1.150 -21.218 1.00 96.62 169 LEU A C 1
ATOM 1242 O O . LEU A 1 169 ? 15.819 1.559 -20.060 1.00 96.62 169 LEU A O 1
ATOM 1246 N N . TYR A 1 170 ? 16.583 0.240 -21.712 1.00 96.62 170 TYR A N 1
ATOM 1247 C CA . TYR A 1 170 ? 17.684 -0.351 -20.964 1.00 96.62 170 TYR A CA 1
ATOM 1248 C C . TYR A 1 170 ? 18.675 0.719 -20.494 1.00 96.62 170 TYR A C 1
ATOM 1250 O O . TYR A 1 170 ? 18.905 0.827 -19.289 1.00 96.62 170 TYR A O 1
ATOM 1258 N N . PHE A 1 171 ? 19.157 1.579 -21.399 1.00 97.31 171 PHE A N 1
ATOM 1259 C CA . PHE A 1 171 ? 19.999 2.730 -21.065 1.00 97.31 171 PHE A CA 1
ATOM 1260 C C . PHE A 1 171 ? 19.358 3.581 -19.967 1.00 97.31 171 PHE A C 1
ATOM 1262 O O . PHE A 1 171 ? 19.969 3.852 -18.937 1.00 97.31 171 PHE A O 1
ATOM 1269 N N . THR A 1 172 ? 18.080 3.925 -20.136 1.00 97.44 172 THR A N 1
ATOM 1270 C CA . THR A 1 172 ? 17.352 4.763 -19.179 1.00 97.44 172 THR A CA 1
ATOM 1271 C C . THR A 1 172 ? 17.277 4.144 -17.792 1.00 97.44 172 THR A C 1
ATOM 1273 O O . THR A 1 172 ? 17.526 4.832 -16.803 1.00 97.44 172 THR A O 1
ATOM 1276 N N . LEU A 1 173 ? 16.955 2.854 -17.700 1.00 96.31 173 LEU A N 1
ATOM 1277 C CA . LEU A 1 173 ? 16.872 2.151 -16.422 1.00 96.31 173 LEU A CA 1
ATOM 1278 C C . LEU A 1 173 ? 18.249 2.018 -15.763 1.00 96.31 173 LEU A C 1
ATOM 1280 O O . LEU A 1 173 ? 18.371 2.264 -14.563 1.00 96.31 173 LEU A O 1
ATOM 1284 N N . VAL A 1 174 ? 19.290 1.682 -16.525 1.00 96.38 174 VAL A N 1
ATOM 1285 C CA . VAL A 1 174 ? 20.673 1.546 -16.032 1.00 96.38 174 VAL A CA 1
ATOM 1286 C C . VAL A 1 174 ? 21.226 2.886 -15.542 1.00 96.38 174 VAL A C 1
ATOM 1288 O O . VAL A 1 174 ? 21.878 2.940 -14.497 1.00 96.38 174 VAL A O 1
ATOM 1291 N N . THR A 1 175 ? 20.935 3.981 -16.246 1.00 95.62 175 THR A N 1
ATOM 1292 C CA . THR A 1 175 ? 21.338 5.333 -15.840 1.00 95.62 175 THR A CA 1
ATOM 1293 C C . THR A 1 175 ? 20.530 5.827 -14.640 1.00 95.62 175 THR A C 1
ATOM 1295 O O . THR A 1 175 ? 21.117 6.284 -13.660 1.00 95.62 175 THR A O 1
ATOM 1298 N N . ALA A 1 176 ? 19.198 5.704 -14.660 1.00 95.12 176 ALA A N 1
ATOM 1299 C CA . ALA A 1 176 ? 18.340 6.183 -13.571 1.00 95.12 176 ALA A CA 1
ATOM 1300 C C . ALA A 1 176 ? 18.539 5.408 -12.260 1.00 95.12 176 ALA A C 1
ATOM 1302 O O . ALA A 1 176 ? 18.396 5.982 -11.181 1.00 95.12 176 ALA A O 1
ATOM 1303 N N . SER A 1 177 ? 18.910 4.127 -12.348 1.00 92.88 177 SER A N 1
ATOM 1304 C CA . SER A 1 177 ? 19.288 3.298 -11.195 1.00 92.88 177 SER A CA 1
ATOM 1305 C C . SER A 1 177 ? 20.723 3.521 -10.714 1.00 92.88 177 SER A C 1
ATOM 1307 O O . SER A 1 177 ? 21.135 2.891 -9.743 1.00 92.88 177 SER A O 1
ATOM 1309 N N . THR A 1 178 ? 21.490 4.410 -11.355 1.00 94.25 178 THR A N 1
ATOM 1310 C CA . THR A 1 178 ? 22.907 4.695 -11.054 1.00 94.25 178 THR A CA 1
ATOM 1311 C C . THR A 1 178 ? 23.856 3.502 -11.214 1.00 94.25 178 THR A C 1
ATOM 1313 O O . THR A 1 178 ? 24.977 3.546 -10.716 1.00 94.25 178 THR A O 1
ATOM 1316 N N . VAL A 1 179 ? 23.441 2.446 -11.924 1.00 95.69 179 VAL A N 1
ATOM 1317 C CA . VAL A 1 179 ? 24.299 1.280 -12.193 1.00 95.69 179 VAL A CA 1
ATOM 1318 C C . VAL A 1 179 ? 25.377 1.634 -13.216 1.00 95.69 179 VAL A C 1
ATOM 1320 O O . VAL A 1 179 ? 26.552 1.382 -12.974 1.00 95.69 179 VAL A O 1
ATOM 1323 N N . GLY A 1 180 ? 24.977 2.239 -14.340 1.00 92.38 180 GLY A N 1
ATOM 1324 C CA . GLY A 1 180 ? 25.903 2.788 -15.335 1.00 92.38 180 GLY A CA 1
ATOM 1325 C C . GLY A 1 180 ? 26.905 1.783 -15.914 1.00 92.38 180 GLY A C 1
ATOM 1326 O O . GLY A 1 180 ? 28.105 2.021 -15.828 1.00 92.38 180 GLY A O 1
ATOM 1327 N N . TYR A 1 181 ? 26.437 0.690 -16.532 1.00 93.94 181 TYR A N 1
ATOM 1328 C CA . TYR A 1 181 ? 27.321 -0.324 -17.134 1.00 93.94 181 TYR A CA 1
ATOM 1329 C C . TYR A 1 181 ? 28.301 0.239 -18.178 1.00 93.94 181 TYR A C 1
ATOM 1331 O O . TYR A 1 181 ? 29.392 -0.305 -18.338 1.00 93.94 181 TYR A O 1
ATOM 1339 N N . GLY A 1 182 ? 27.934 1.333 -18.855 1.00 92.19 182 GLY A N 1
ATOM 1340 C CA . GLY A 1 182 ? 28.790 2.032 -19.820 1.00 92.19 182 GLY A CA 1
ATOM 1341 C C . GLY A 1 182 ? 28.863 1.374 -21.200 1.00 92.19 182 GLY A C 1
ATOM 1342 O O . GLY A 1 182 ? 29.606 1.840 -22.056 1.00 92.19 182 GLY A O 1
ATOM 1343 N N . ASP A 1 183 ? 28.087 0.318 -21.422 1.00 94.31 183 ASP A N 1
ATOM 1344 C CA . ASP A 1 183 ? 27.892 -0.349 -22.710 1.00 94.31 183 ASP A CA 1
ATOM 1345 C C . ASP A 1 183 ? 27.117 0.520 -23.712 1.00 94.31 183 ASP A C 1
ATOM 1347 O O . ASP A 1 183 ? 27.444 0.527 -24.897 1.00 94.31 183 ASP A O 1
ATOM 1351 N N . ILE A 1 184 ? 26.151 1.310 -23.231 1.00 96.06 184 ILE A N 1
ATOM 1352 C CA . ILE A 1 184 ? 25.497 2.379 -23.996 1.00 96.06 184 ILE A CA 1
ATOM 1353 C C . ILE A 1 184 ? 25.955 3.739 -23.473 1.00 96.06 184 ILE A C 1
ATOM 1355 O O . ILE A 1 184 ? 25.842 4.029 -22.278 1.00 96.06 184 ILE A O 1
ATOM 1359 N N . HIS A 1 185 ? 26.449 4.596 -24.367 1.00 94.56 185 HIS A N 1
ATOM 1360 C CA . HIS A 1 185 ? 27.026 5.885 -23.985 1.00 94.56 185 HIS A CA 1
ATOM 1361 C C . HIS A 1 185 ? 26.923 6.939 -25.095 1.00 94.56 185 HIS A C 1
ATOM 1363 O O . HIS A 1 185 ? 26.819 6.626 -26.279 1.00 94.56 185 HIS A O 1
ATOM 1369 N N . ALA A 1 186 ? 26.922 8.213 -24.698 1.00 95.56 186 ALA A N 1
ATOM 1370 C CA . ALA A 1 186 ? 26.833 9.337 -25.624 1.00 95.56 186 ALA A CA 1
ATOM 1371 C C . ALA A 1 186 ? 28.177 9.602 -26.322 1.00 95.56 186 ALA A C 1
ATOM 1373 O O . ALA A 1 186 ? 29.198 9.802 -25.653 1.00 95.56 186 ALA A O 1
ATOM 1374 N N . SER A 1 187 ? 28.155 9.685 -27.651 1.00 94.81 187 SER A N 1
ATOM 1375 C CA . SER A 1 187 ? 29.337 9.909 -28.493 1.00 94.81 187 SER A CA 1
ATOM 1376 C C . SER A 1 187 ? 29.517 11.375 -28.905 1.00 94.81 187 SER A C 1
ATOM 1378 O O . SER A 1 187 ? 30.641 11.800 -29.176 1.00 94.81 187 SER A O 1
ATOM 1380 N N . THR A 1 188 ? 28.448 12.180 -28.879 1.00 97.12 188 THR A N 1
ATOM 1381 C CA . THR A 1 188 ? 28.477 13.614 -29.228 1.00 97.12 188 THR A CA 1
ATOM 1382 C C . THR A 1 188 ? 28.159 14.514 -28.032 1.00 97.12 188 THR A C 1
ATOM 1384 O O . THR A 1 188 ? 27.615 14.077 -27.016 1.00 97.12 188 THR A O 1
ATOM 1387 N N . ASP A 1 189 ? 28.457 15.811 -28.148 1.00 96.75 189 ASP A N 1
ATOM 1388 C CA . ASP A 1 189 ? 28.137 16.787 -27.098 1.00 96.75 189 ASP A CA 1
ATOM 1389 C C . ASP A 1 189 ? 26.624 16.949 -26.881 1.00 96.75 189 ASP A C 1
ATOM 1391 O O . ASP A 1 189 ? 26.181 17.121 -25.745 1.00 96.75 189 ASP A O 1
ATOM 1395 N N . ALA A 1 190 ? 25.814 16.819 -27.937 1.00 94.69 190 ALA A N 1
ATOM 1396 C CA . ALA A 1 190 ? 24.357 16.835 -27.825 1.00 94.69 190 ALA A CA 1
ATOM 1397 C C . ALA A 1 190 ? 23.844 15.625 -27.026 1.00 94.69 190 ALA A C 1
ATOM 1399 O O . ALA A 1 190 ? 23.069 15.792 -26.078 1.00 94.69 190 ALA A O 1
ATOM 1400 N N . GLY A 1 191 ? 24.342 14.422 -27.339 1.00 96.25 191 GLY A N 1
ATOM 1401 C CA . GLY A 1 191 ? 24.034 13.209 -26.581 1.00 96.25 191 GLY A CA 1
ATOM 1402 C C . GLY A 1 191 ? 24.487 13.307 -25.123 1.00 96.25 191 GLY A C 1
ATOM 1403 O O . GLY A 1 191 ? 23.761 12.898 -24.217 1.00 96.25 191 GLY A O 1
ATOM 1404 N N . ARG A 1 192 ? 25.651 13.918 -24.864 1.00 96.69 192 ARG A N 1
ATOM 1405 C CA . ARG A 1 192 ? 26.169 14.135 -23.502 1.00 96.69 192 ARG A CA 1
ATOM 1406 C C . ARG A 1 192 ? 25.287 15.076 -22.692 1.00 96.69 192 ARG A C 1
ATOM 1408 O O . ARG A 1 192 ? 25.006 14.774 -21.538 1.00 96.69 192 ARG A O 1
ATOM 1415 N N . LEU A 1 193 ? 24.822 16.183 -23.273 1.00 97.62 193 LEU A N 1
ATOM 1416 C CA . LEU A 1 193 ? 23.900 17.102 -22.592 1.00 97.62 193 LEU A CA 1
ATOM 1417 C C . LEU A 1 193 ? 22.581 16.411 -22.221 1.00 97.62 193 LEU A C 1
ATOM 1419 O O . LEU A 1 193 ? 22.076 16.608 -21.115 1.00 97.62 193 LEU A O 1
ATOM 1423 N N . PHE A 1 194 ? 22.061 15.560 -23.106 1.00 97.44 194 PHE A N 1
ATOM 1424 C CA . PHE A 1 194 ? 20.904 14.717 -22.803 1.00 97.44 194 PHE A CA 1
ATOM 1425 C C . PHE A 1 194 ? 21.204 13.689 -21.700 1.00 97.44 194 PHE A C 1
ATOM 1427 O O . PHE A 1 194 ? 20.429 13.535 -20.761 1.00 97.44 194 PHE A O 1
ATOM 1434 N N . ALA A 1 195 ? 22.349 13.008 -21.755 1.00 95.81 195 ALA A N 1
ATOM 1435 C CA . ALA A 1 195 ? 22.732 12.054 -20.717 1.00 95.81 195 ALA A CA 1
ATOM 1436 C C . ALA A 1 195 ? 22.884 12.739 -19.345 1.00 95.81 195 ALA A C 1
ATOM 1438 O O . ALA A 1 195 ? 22.431 12.197 -18.340 1.00 95.81 195 ALA A O 1
ATOM 1439 N N . ILE A 1 196 ? 23.448 13.952 -19.296 1.00 96.94 196 ILE A N 1
ATOM 1440 C CA . ILE A 1 196 ? 23.570 14.754 -18.068 1.00 96.94 196 ILE A CA 1
ATOM 1441 C C . ILE A 1 196 ? 22.192 15.068 -17.475 1.00 96.94 196 ILE A C 1
ATOM 1443 O O . ILE A 1 196 ? 22.008 14.923 -16.264 1.00 96.94 196 ILE A O 1
ATOM 1447 N N . SER A 1 197 ? 21.210 15.465 -18.293 1.00 97.25 197 SER A N 1
ATOM 1448 C CA . SER A 1 197 ? 19.855 15.721 -17.785 1.00 97.25 197 SER A CA 1
ATOM 1449 C C . SER A 1 197 ? 19.233 14.448 -17.200 1.00 97.25 197 SER A C 1
ATOM 1451 O O . SER A 1 197 ? 18.621 14.497 -16.132 1.00 97.25 197 SER A O 1
ATOM 1453 N N . LEU A 1 198 ? 19.453 13.294 -17.837 1.00 96.31 198 LEU A N 1
ATOM 1454 C CA . LEU A 1 198 ? 18.943 12.009 -17.366 1.00 96.31 198 LEU A CA 1
ATOM 1455 C C . LEU A 1 198 ? 19.628 11.532 -16.078 1.00 96.31 198 LEU A C 1
ATOM 1457 O O . LEU A 1 198 ? 18.955 11.002 -15.196 1.00 96.31 198 LEU A O 1
ATOM 1461 N N . VAL A 1 199 ? 20.933 11.769 -15.929 1.00 95.94 199 VAL A N 1
ATOM 1462 C CA . VAL A 1 199 ? 21.688 11.478 -14.696 1.00 95.94 199 VAL A CA 1
ATOM 1463 C C . VAL A 1 199 ? 21.184 12.308 -13.512 1.00 95.94 199 VAL A C 1
ATOM 1465 O O . VAL A 1 199 ? 21.237 11.836 -12.380 1.00 95.94 199 VAL A O 1
ATOM 1468 N N . LEU A 1 200 ? 20.658 13.514 -13.744 1.00 96.38 200 LEU A N 1
ATOM 1469 C CA . LEU A 1 200 ? 20.040 14.326 -12.690 1.00 96.38 200 LEU A CA 1
ATOM 1470 C C . LEU A 1 200 ? 18.601 13.880 -12.389 1.00 96.38 200 LEU A C 1
ATOM 1472 O O . LEU A 1 200 ? 18.232 13.700 -11.229 1.00 96.38 200 LEU A O 1
ATOM 1476 N N . LEU A 1 201 ? 17.782 13.692 -13.426 1.00 96.69 201 LEU A N 1
ATOM 1477 C CA . LEU A 1 201 ? 16.353 13.395 -13.282 1.00 96.69 201 LEU A CA 1
ATOM 1478 C C . LEU A 1 201 ? 16.078 11.949 -12.840 1.00 96.69 201 LEU A C 1
ATOM 1480 O O . LEU A 1 201 ? 15.164 11.707 -12.050 1.00 96.69 201 LEU A O 1
ATOM 1484 N N . GLY A 1 202 ? 16.871 10.996 -13.328 1.00 95.19 202 GLY A N 1
ATOM 1485 C CA . GLY A 1 202 ? 16.762 9.564 -13.050 1.00 95.19 202 GLY A CA 1
ATOM 1486 C C . GLY A 1 202 ? 16.775 9.248 -11.558 1.00 95.19 202 GLY A C 1
ATOM 1487 O O . GLY A 1 202 ? 15.721 8.917 -11.004 1.00 95.19 202 GLY A O 1
ATOM 1488 N N . PRO A 1 203 ? 17.921 9.417 -10.883 1.00 95.44 203 PRO A N 1
ATOM 1489 C CA . PRO A 1 203 ? 18.055 9.141 -9.458 1.00 95.44 203 PRO A CA 1
ATOM 1490 C C . PRO A 1 203 ? 17.104 9.984 -8.602 1.00 95.44 203 PRO A C 1
ATOM 1492 O O . PRO A 1 203 ? 16.560 9.476 -7.624 1.00 95.44 203 PRO A O 1
ATOM 1495 N N . ALA A 1 204 ? 16.832 11.238 -8.986 1.00 95.00 204 ALA A N 1
ATOM 1496 C CA . ALA A 1 204 ? 15.875 12.093 -8.281 1.00 95.00 204 ALA A CA 1
ATOM 1497 C C . ALA A 1 204 ? 14.448 11.517 -8.304 1.00 95.00 204 ALA A C 1
ATOM 1499 O O . ALA A 1 204 ? 13.771 11.506 -7.275 1.00 95.00 204 ALA A O 1
ATOM 1500 N N . SER A 1 205 ? 13.994 10.988 -9.445 1.00 93.56 205 SER A N 1
ATOM 1501 C CA . SER A 1 205 ? 12.675 10.349 -9.551 1.00 93.56 205 SER A CA 1
ATOM 1502 C C . SER A 1 205 ? 12.583 9.057 -8.729 1.00 93.56 205 SER A C 1
ATOM 1504 O O . SER A 1 205 ? 11.583 8.830 -8.043 1.00 93.56 205 SER A O 1
ATOM 1506 N N . VAL A 1 206 ? 13.652 8.250 -8.715 1.00 91.69 206 VAL A N 1
ATOM 1507 C CA . VAL A 1 206 ? 13.745 7.029 -7.897 1.00 91.69 206 VAL A CA 1
ATOM 1508 C C . VAL A 1 206 ? 13.756 7.373 -6.401 1.00 91.69 206 VAL A C 1
ATOM 1510 O O . VAL A 1 206 ? 13.059 6.741 -5.604 1.00 91.69 206 VAL A O 1
ATOM 1513 N N . ALA A 1 207 ? 14.483 8.419 -6.007 1.00 91.19 207 ALA A N 1
ATOM 1514 C CA . ALA A 1 207 ? 14.484 8.920 -4.637 1.00 91.19 207 ALA A CA 1
ATOM 1515 C C . ALA A 1 207 ? 13.105 9.454 -4.219 1.00 91.19 207 ALA A C 1
ATOM 1517 O O . ALA A 1 207 ? 12.675 9.208 -3.093 1.00 91.19 207 ALA A O 1
ATOM 1518 N N . ALA A 1 208 ? 12.378 10.127 -5.117 1.00 89.88 208 ALA A N 1
ATOM 1519 C CA . ALA A 1 208 ? 11.033 10.627 -4.841 1.00 89.88 208 ALA A CA 1
ATOM 1520 C C . ALA A 1 208 ? 10.042 9.489 -4.554 1.00 89.88 208 ALA A C 1
ATOM 1522 O O . ALA A 1 208 ? 9.300 9.557 -3.571 1.00 89.88 208 ALA A O 1
ATOM 1523 N N . ILE A 1 209 ? 10.052 8.416 -5.356 1.00 89.06 209 ILE A N 1
ATOM 1524 C CA . ILE A 1 209 ? 9.171 7.266 -5.103 1.00 89.06 209 ILE A CA 1
ATOM 1525 C C . ILE A 1 209 ? 9.557 6.540 -3.812 1.00 89.06 209 ILE A C 1
ATOM 1527 O O . ILE A 1 209 ? 8.675 6.273 -2.995 1.00 89.06 209 ILE A O 1
ATOM 1531 N N . ALA A 1 210 ? 10.851 6.327 -3.554 1.00 87.56 210 ALA A N 1
ATOM 1532 C CA . ALA A 1 210 ? 11.322 5.741 -2.298 1.00 87.56 210 ALA A CA 1
ATOM 1533 C C . ALA A 1 210 ? 10.913 6.593 -1.083 1.00 87.56 210 ALA A C 1
ATOM 1535 O O . ALA A 1 210 ? 10.342 6.077 -0.122 1.00 87.56 210 ALA A O 1
ATOM 1536 N N . GLY A 1 211 ? 11.114 7.910 -1.154 1.00 86.56 211 GLY A N 1
ATOM 1537 C CA . GLY A 1 211 ? 10.711 8.858 -0.118 1.00 86.56 211 GLY A CA 1
ATOM 1538 C C . GLY A 1 211 ? 9.199 8.884 0.109 1.00 86.56 211 GLY A C 1
ATOM 1539 O O . GLY A 1 211 ? 8.759 8.917 1.254 1.00 86.56 211 GLY A O 1
ATOM 1540 N N . SER A 1 212 ? 8.387 8.789 -0.946 1.00 86.75 212 SER A N 1
ATOM 1541 C CA . SER A 1 212 ? 6.919 8.752 -0.827 1.00 86.75 212 SER A CA 1
ATOM 1542 C C . SER A 1 212 ? 6.387 7.471 -0.168 1.00 86.75 212 SER A C 1
ATOM 1544 O O . SER A 1 212 ? 5.322 7.484 0.452 1.00 86.75 212 SER A O 1
ATOM 1546 N N . LEU A 1 213 ? 7.127 6.364 -0.287 1.00 83.50 213 LEU A N 1
ATOM 1547 C CA . LEU A 1 213 ? 6.772 5.077 0.312 1.00 83.50 213 LEU A CA 1
ATOM 1548 C C . LEU A 1 213 ? 7.259 4.972 1.761 1.00 83.50 213 LEU A C 1
ATOM 1550 O O . LEU A 1 213 ? 6.529 4.483 2.620 1.00 83.50 213 LEU A O 1
ATOM 1554 N N . ILE A 1 214 ? 8.476 5.444 2.039 1.00 83.38 214 ILE A N 1
ATOM 1555 C CA . ILE A 1 214 ? 9.117 5.310 3.354 1.00 83.38 214 ILE A CA 1
ATOM 1556 C C . ILE A 1 214 ? 8.747 6.485 4.274 1.00 83.38 214 ILE A C 1
ATOM 1558 O O . ILE A 1 214 ? 8.562 6.294 5.476 1.00 83.38 214 ILE A O 1
ATOM 1562 N N . GLY A 1 215 ? 8.578 7.691 3.729 1.00 79.56 215 GLY A N 1
ATOM 1563 C CA . GLY A 1 215 ? 8.312 8.928 4.469 1.00 79.56 215 GLY A CA 1
ATOM 1564 C C . GLY A 1 215 ? 7.177 8.820 5.493 1.00 79.56 215 GLY A C 1
ATOM 1565 O O . GLY A 1 215 ? 7.426 9.098 6.665 1.00 79.56 215 GLY A O 1
ATOM 1566 N N . PRO A 1 216 ? 5.973 8.338 5.124 1.00 75.75 216 PRO A N 1
ATOM 1567 C CA . PRO A 1 216 ? 4.874 8.163 6.076 1.00 75.75 216 PRO A CA 1
ATOM 1568 C C . PRO A 1 216 ? 5.228 7.237 7.250 1.00 75.75 216 PRO A C 1
ATOM 1570 O O . PRO A 1 216 ? 4.869 7.515 8.393 1.00 75.75 216 PRO A O 1
ATOM 1573 N N . SER A 1 217 ? 5.982 6.163 6.990 1.00 72.69 217 SER A N 1
ATOM 1574 C CA . SER A 1 217 ? 6.420 5.235 8.038 1.00 72.69 217 SER A CA 1
ATOM 1575 C C . SER A 1 217 ? 7.471 5.853 8.966 1.00 72.69 217 SER A C 1
ATOM 1577 O O . SER A 1 217 ? 7.344 5.743 10.185 1.00 72.69 217 SER A O 1
ATOM 1579 N N . LEU A 1 218 ? 8.442 6.593 8.421 1.00 73.69 218 LEU A N 1
ATOM 1580 C CA . LEU A 1 218 ? 9.429 7.338 9.210 1.00 73.69 218 LEU A CA 1
ATOM 1581 C C . LEU A 1 218 ? 8.762 8.416 10.066 1.00 73.69 218 LEU A C 1
ATOM 1583 O O . LEU A 1 218 ? 9.054 8.516 11.254 1.00 73.69 218 LEU A O 1
ATOM 1587 N N . GLN A 1 219 ? 7.830 9.181 9.494 1.00 71.81 219 GLN A N 1
ATOM 1588 C CA . GLN A 1 219 ? 7.078 10.200 10.221 1.00 71.81 219 GLN A CA 1
ATOM 1589 C C . GLN A 1 219 ? 6.333 9.581 11.405 1.00 71.81 219 GLN A C 1
ATOM 1591 O O . GLN A 1 219 ? 6.459 10.084 12.516 1.00 71.81 219 GLN A O 1
ATOM 1596 N N . SER A 1 220 ? 5.643 8.453 11.187 1.00 65.19 220 SER A N 1
ATOM 1597 C CA . SER A 1 220 ? 4.935 7.741 12.257 1.00 65.19 220 SER A CA 1
ATOM 1598 C C . SER A 1 220 ? 5.874 7.254 13.365 1.00 65.19 220 SER A C 1
ATOM 1600 O O . SER A 1 220 ? 5.526 7.310 14.541 1.00 65.19 220 SER A O 1
ATOM 1602 N N . TYR A 1 221 ? 7.091 6.828 13.018 1.00 69.31 221 TYR A N 1
ATOM 1603 C CA . TYR A 1 221 ? 8.101 6.433 13.996 1.00 69.31 221 TYR A CA 1
ATOM 1604 C C . TYR A 1 221 ? 8.586 7.631 14.824 1.00 69.31 221 TYR A C 1
ATOM 1606 O O . TYR A 1 221 ? 8.663 7.538 16.048 1.00 69.31 221 TYR A O 1
ATOM 1614 N N . PHE A 1 222 ? 8.869 8.770 14.186 1.00 66.75 222 PHE A N 1
ATOM 1615 C CA . PHE A 1 222 ? 9.333 9.970 14.887 1.00 66.75 222 PHE A CA 1
ATOM 1616 C C . PHE A 1 222 ? 8.243 10.617 15.743 1.00 66.75 222 PHE A C 1
ATOM 1618 O O . PHE A 1 222 ? 8.538 11.049 16.856 1.00 66.75 222 PHE A O 1
ATOM 1625 N N . THR A 1 223 ? 6.989 10.643 15.284 1.00 62.75 223 THR A N 1
ATOM 1626 C CA . THR A 1 223 ? 5.867 11.113 16.107 1.00 62.75 223 THR A CA 1
ATOM 1627 C C . THR A 1 223 ? 5.645 10.200 17.308 1.00 62.75 223 THR A C 1
ATOM 1629 O O . THR A 1 223 ? 5.433 10.711 18.401 1.00 62.75 223 THR A O 1
ATOM 1632 N N . ARG A 1 224 ? 5.786 8.874 17.158 1.00 56.66 224 ARG A N 1
ATOM 1633 C CA . ARG A 1 224 ? 5.739 7.920 18.285 1.00 56.66 224 ARG A CA 1
ATOM 1634 C C . ARG A 1 224 ? 6.897 8.112 19.259 1.00 56.66 224 ARG A C 1
ATOM 1636 O O . ARG A 1 224 ? 6.679 8.131 20.464 1.00 56.66 224 ARG A O 1
ATOM 1643 N N . ALA A 1 225 ? 8.120 8.287 18.759 1.00 59.00 225 ALA A N 1
ATOM 1644 C CA . ALA A 1 225 ? 9.295 8.526 19.596 1.00 59.00 225 ALA A CA 1
ATOM 1645 C C . ALA A 1 225 ? 9.183 9.849 20.376 1.00 59.00 225 ALA A C 1
ATOM 1647 O O . ALA A 1 225 ? 9.487 9.890 21.567 1.00 59.00 225 ALA A O 1
ATOM 1648 N N . GLY A 1 226 ? 8.688 10.909 19.728 1.00 54.38 226 GLY A N 1
ATOM 1649 C CA . GLY A 1 226 ? 8.408 12.197 20.365 1.00 54.38 226 GLY A CA 1
ATOM 1650 C C . GLY A 1 226 ? 7.266 12.121 21.380 1.00 54.38 226 GLY A C 1
ATOM 1651 O O . GLY A 1 226 ? 7.417 12.612 22.494 1.00 54.38 226 GLY A O 1
ATOM 1652 N N . ALA A 1 227 ? 6.170 11.433 21.042 1.00 52.59 227 ALA A N 1
ATOM 1653 C CA . ALA A 1 227 ? 5.051 11.200 21.954 1.00 52.59 227 ALA A CA 1
ATOM 1654 C C . ALA A 1 227 ? 5.478 10.397 23.193 1.00 52.59 227 ALA A C 1
ATOM 1656 O O . ALA A 1 227 ? 5.027 10.685 24.298 1.00 52.59 227 ALA A O 1
ATOM 1657 N N . ARG A 1 228 ? 6.397 9.434 23.040 1.00 48.12 228 ARG A N 1
ATOM 1658 C CA . ARG A 1 228 ? 6.972 8.662 24.154 1.00 48.12 228 ARG A CA 1
ATOM 1659 C C . ARG A 1 228 ? 7.853 9.522 25.062 1.00 48.12 228 ARG A C 1
ATOM 1661 O O . ARG A 1 228 ? 7.838 9.322 26.270 1.00 48.12 228 ARG A O 1
ATOM 1668 N N . ALA A 1 229 ? 8.561 10.505 24.504 1.00 51.03 229 ALA A N 1
ATOM 1669 C CA . ALA A 1 229 ? 9.336 11.473 25.281 1.00 51.03 229 ALA A CA 1
ATOM 1670 C C . ALA A 1 229 ? 8.442 12.451 26.068 1.00 51.03 229 ALA A C 1
ATOM 1672 O O . ALA A 1 229 ? 8.789 12.802 27.189 1.00 51.03 229 ALA A O 1
ATOM 1673 N N . THR A 1 230 ? 7.281 12.843 25.530 1.00 47.03 230 THR A N 1
ATOM 1674 C CA . THR A 1 230 ? 6.304 13.696 26.240 1.00 47.03 230 THR A CA 1
ATOM 1675 C C . THR A 1 230 ? 5.393 12.925 27.201 1.00 47.03 230 THR A C 1
ATOM 1677 O O . THR A 1 230 ? 4.887 13.499 28.155 1.00 47.03 230 THR A O 1
ATOM 1680 N N . ASN A 1 231 ? 5.178 11.624 26.977 1.00 44.97 231 ASN A N 1
ATOM 1681 C CA . ASN A 1 231 ? 4.345 10.768 27.834 1.00 44.97 231 ASN A CA 1
ATOM 1682 C C . ASN A 1 231 ? 5.122 10.108 28.988 1.00 44.97 231 ASN A C 1
ATOM 1684 O O . ASN A 1 231 ? 4.502 9.522 29.874 1.00 44.97 231 ASN A O 1
ATOM 1688 N N . ALA A 1 232 ? 6.456 10.215 29.009 1.00 47.16 232 ALA A N 1
ATOM 1689 C CA . ALA A 1 232 ? 7.316 9.680 30.070 1.00 47.16 232 ALA A CA 1
ATOM 1690 C C . ALA A 1 232 ? 7.131 10.371 31.440 1.00 47.16 232 ALA A C 1
ATOM 1692 O O . ALA A 1 232 ? 7.713 9.934 32.429 1.00 47.16 232 ALA A O 1
ATOM 1693 N N . GLU A 1 233 ? 6.300 11.413 31.512 1.00 45.25 233 GLU A N 1
ATOM 1694 C CA . GLU A 1 233 ? 5.914 12.108 32.747 1.00 45.25 233 GLU A CA 1
ATOM 1695 C C . GLU A 1 233 ? 4.528 11.686 33.271 1.00 45.25 233 GLU A C 1
ATOM 1697 O O . GLU A 1 233 ? 4.010 12.302 34.205 1.00 45.25 233 GLU A O 1
ATOM 1702 N N . ARG A 1 234 ? 3.903 10.632 32.716 1.00 50.19 234 ARG A N 1
ATOM 1703 C CA . ARG A 1 234 ? 2.632 10.129 33.262 1.00 50.19 234 ARG A CA 1
ATOM 1704 C C . ARG A 1 234 ? 2.842 9.540 34.664 1.00 50.19 234 ARG A C 1
ATOM 1706 O O . ARG A 1 234 ? 3.703 8.676 34.837 1.00 50.19 234 ARG A O 1
ATOM 1713 N N . PRO A 1 235 ? 2.061 9.971 35.669 1.00 45.91 235 PRO A N 1
ATOM 1714 C CA . PRO A 1 235 ? 2.197 9.468 37.025 1.00 45.91 235 PRO A CA 1
ATOM 1715 C C . PRO A 1 235 ? 1.835 7.981 37.061 1.00 45.91 235 PRO A C 1
ATOM 1717 O O . PRO A 1 235 ? 0.717 7.587 36.745 1.00 45.91 235 PRO A O 1
ATOM 1720 N N . THR A 1 236 ? 2.775 7.155 37.511 1.00 50.69 236 THR A 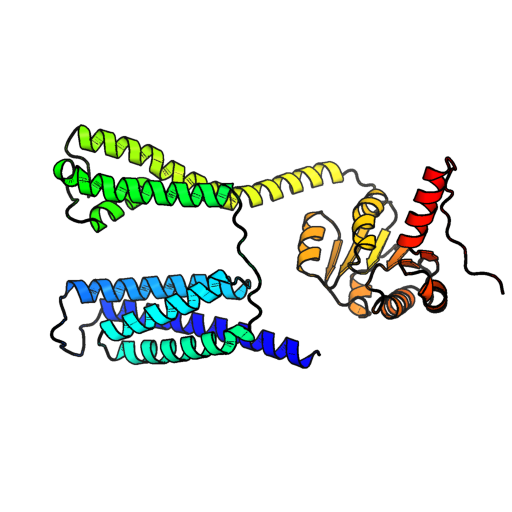N 1
ATOM 1721 C CA . THR A 1 236 ? 2.645 5.705 37.737 1.00 50.69 236 THR A CA 1
ATOM 1722 C C . THR A 1 236 ? 1.707 5.337 38.899 1.00 50.69 236 THR A C 1
ATOM 1724 O O . THR A 1 236 ? 1.783 4.233 39.421 1.00 50.69 236 THR A O 1
ATOM 1727 N N . ASN A 1 237 ? 0.832 6.258 39.317 1.00 54.97 237 ASN A N 1
ATOM 1728 C CA . ASN A 1 237 ? -0.059 6.121 40.472 1.00 54.97 237 ASN A CA 1
ATOM 1729 C C . ASN A 1 237 ? -1.486 6.657 40.201 1.00 54.97 237 ASN A C 1
ATOM 1731 O O . ASN A 1 237 ? -2.198 7.009 41.138 1.00 54.97 237 ASN A O 1
ATOM 1735 N N . GLY A 1 238 ? -1.878 6.788 38.930 1.00 63.31 238 GLY A N 1
ATOM 1736 C CA . GLY A 1 238 ? -3.191 7.289 38.507 1.00 63.31 238 GLY A CA 1
ATOM 1737 C C . GLY A 1 238 ? -4.161 6.163 38.149 1.00 63.31 238 GLY A C 1
ATOM 1738 O O . GLY A 1 238 ? -3.738 5.094 37.723 1.00 63.31 238 GLY A O 1
ATOM 1739 N N . GLU A 1 239 ? -5.448 6.432 38.338 1.00 82.38 239 GLU A N 1
ATOM 1740 C CA . GLU A 1 239 ? -6.611 5.571 38.084 1.00 82.38 239 GLU A CA 1
ATOM 1741 C C . GLU A 1 239 ? -6.458 4.664 36.842 1.00 82.38 239 GLU A C 1
ATOM 1743 O O . GLU A 1 239 ? -5.955 5.089 35.801 1.00 82.38 239 GLU A O 1
ATOM 1748 N N . GLN A 1 240 ? -6.891 3.404 36.934 1.00 88.00 240 GLN A N 1
ATOM 1749 C CA . GLN A 1 240 ? -6.891 2.476 35.797 1.00 88.00 240 GLN A CA 1
ATOM 1750 C C . GLN A 1 240 ? -8.306 2.349 35.238 1.00 88.00 240 GLN A C 1
ATOM 1752 O O . GLN A 1 240 ? -9.261 2.112 35.980 1.00 88.00 240 GLN A O 1
ATOM 1757 N N . PHE A 1 241 ? -8.452 2.490 33.928 1.00 92.00 241 PHE A N 1
ATOM 1758 C CA . PHE A 1 241 ? -9.732 2.421 33.235 1.00 92.00 241 PHE A CA 1
ATOM 1759 C C . PHE A 1 241 ? -9.733 1.281 32.223 1.00 92.00 241 PHE A C 1
ATOM 1761 O O . PHE A 1 241 ? -8.759 1.090 31.496 1.00 92.00 241 PHE A O 1
ATOM 1768 N N . LEU A 1 242 ? -10.860 0.579 32.130 1.00 93.69 242 LEU A N 1
ATOM 1769 C CA . LEU A 1 242 ? -11.127 -0.409 31.088 1.00 93.69 242 LEU A CA 1
ATOM 1770 C C . LEU A 1 242 ? -12.278 0.100 30.221 1.00 93.69 242 LEU A C 1
ATOM 1772 O O . LEU A 1 242 ? -13.394 0.271 30.712 1.00 93.69 242 LEU A O 1
ATOM 1776 N N . LEU A 1 243 ? -12.021 0.352 28.941 1.00 94.44 243 LEU A N 1
ATOM 1777 C CA . LEU A 1 243 ? -13.039 0.737 27.962 1.00 94.44 243 LEU A CA 1
ATOM 1778 C C . LEU A 1 243 ? -13.363 -0.456 27.062 1.00 94.44 243 LEU A C 1
ATOM 1780 O O . LEU A 1 243 ? -12.482 -1.001 26.405 1.00 94.44 243 LEU A O 1
ATOM 1784 N N . ILE A 1 244 ? -14.632 -0.843 27.000 1.00 94.06 244 ILE A N 1
ATOM 1785 C CA . ILE A 1 244 ? -15.085 -2.008 26.238 1.00 94.06 244 ILE A CA 1
ATOM 1786 C C . ILE A 1 244 ? -15.973 -1.551 25.079 1.00 94.06 244 ILE A C 1
ATOM 1788 O O . ILE A 1 244 ? -17.023 -0.944 25.305 1.00 94.06 244 ILE A O 1
ATOM 1792 N N . GLY A 1 245 ? -15.587 -1.891 23.848 1.00 86.31 245 GLY A N 1
ATOM 1793 C CA . GLY A 1 245 ? -16.371 -1.637 22.637 1.00 86.31 245 GLY A CA 1
ATOM 1794 C C . GLY A 1 245 ? -15.936 -0.424 21.812 1.00 86.31 245 GLY A C 1
ATOM 1795 O O . GLY A 1 245 ? -15.106 0.383 22.226 1.00 86.31 245 GLY A O 1
ATOM 1796 N N . THR A 1 246 ? -16.515 -0.319 20.611 1.00 71.12 246 THR A N 1
ATOM 1797 C CA . THR A 1 246 ? -16.099 0.604 19.536 1.00 71.12 246 THR A CA 1
ATOM 1798 C C . THR A 1 246 ? -17.189 1.585 19.099 1.00 71.12 246 THR A C 1
ATOM 1800 O O . THR A 1 246 ? -17.224 2.037 17.951 1.00 71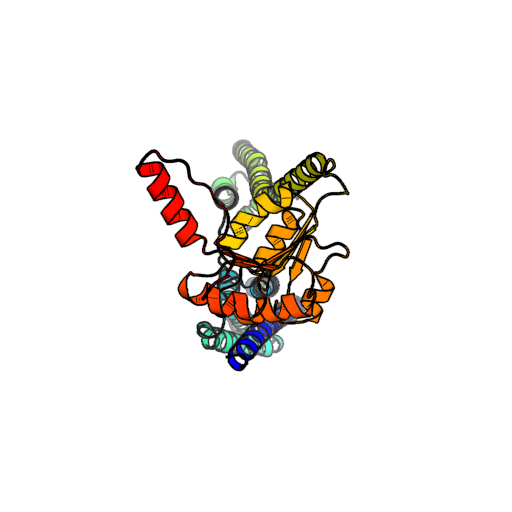.12 246 THR A O 1
ATOM 1803 N N . SER A 1 247 ? -18.117 1.935 19.989 1.00 79.56 247 SER A N 1
ATOM 1804 C CA . SER A 1 247 ? -19.154 2.904 19.634 1.00 79.56 247 SER A CA 1
ATOM 1805 C C . SER A 1 247 ? -18.559 4.302 19.417 1.00 79.56 247 SER A C 1
ATOM 1807 O O . SER A 1 247 ? -17.590 4.715 20.060 1.00 79.56 247 SER A O 1
ATOM 1809 N N . THR A 1 248 ? -19.179 5.088 18.532 1.00 75.88 248 THR A N 1
ATOM 1810 C CA . THR A 1 248 ? -18.755 6.473 18.260 1.00 75.88 248 THR A CA 1
ATOM 1811 C C . THR A 1 248 ? -18.627 7.337 19.529 1.00 75.88 248 THR A C 1
ATOM 1813 O O . THR A 1 248 ? -17.639 8.069 19.627 1.00 75.88 248 THR A O 1
ATOM 1816 N N . PRO A 1 249 ? -19.544 7.261 20.520 1.00 76.75 249 PRO A N 1
ATOM 1817 C CA . PRO A 1 249 ? -19.368 7.955 21.796 1.00 76.75 249 PRO A CA 1
ATOM 1818 C C . PRO A 1 249 ? -18.160 7.449 22.597 1.00 76.75 249 PRO A C 1
ATOM 1820 O O . PRO A 1 249 ? -17.439 8.258 23.177 1.00 76.75 249 PRO A O 1
ATOM 1823 N N . GLY A 1 250 ? -17.902 6.136 22.594 1.00 80.31 250 GLY A N 1
ATOM 1824 C CA . GLY A 1 250 ? -16.754 5.527 23.275 1.00 80.31 250 GLY A CA 1
ATOM 1825 C C . GLY A 1 250 ? -15.414 6.056 22.767 1.00 80.31 250 GLY A C 1
ATOM 1826 O O . GLY A 1 250 ? -14.548 6.414 23.564 1.00 80.31 250 GLY A O 1
ATOM 1827 N N . ASN A 1 251 ? -15.276 6.226 21.451 1.00 82.69 251 ASN A N 1
ATOM 1828 C CA . ASN A 1 251 ? -14.036 6.711 20.831 1.00 82.69 251 ASN A CA 1
ATOM 1829 C C . ASN A 1 251 ? -13.623 8.103 21.331 1.00 82.69 251 ASN A C 1
ATOM 1831 O O . ASN A 1 251 ? -12.435 8.403 21.449 1.00 82.69 251 ASN A O 1
ATOM 1835 N N . GLN A 1 252 ? -14.593 8.962 21.650 1.00 82.75 252 GLN A N 1
ATOM 1836 C CA . GLN A 1 252 ? -14.315 10.309 22.155 1.00 82.75 252 GLN A CA 1
ATOM 1837 C C . GLN A 1 252 ? -13.802 10.296 23.602 1.00 82.75 252 GLN A C 1
ATOM 1839 O O . GLN A 1 252 ? -13.084 11.214 24.014 1.00 82.75 252 GLN A O 1
ATOM 1844 N N . LEU A 1 253 ? -14.125 9.248 24.369 1.00 86.38 253 LEU A N 1
ATOM 1845 C CA . LEU A 1 253 ? -13.702 9.111 25.761 1.00 86.38 253 LEU A CA 1
ATOM 1846 C C . LEU A 1 253 ? -12.233 8.729 25.897 1.00 86.38 253 LEU A C 1
ATOM 1848 O O . LEU A 1 253 ? -11.629 9.085 26.904 1.00 86.38 253 LEU A O 1
ATOM 1852 N N . ILE A 1 254 ? -11.643 8.092 24.885 1.00 88.25 254 ILE A N 1
ATOM 1853 C CA . ILE A 1 254 ? -10.252 7.619 24.904 1.00 88.25 254 ILE A CA 1
ATOM 1854 C C . ILE A 1 254 ? -9.296 8.744 25.291 1.00 88.25 254 ILE A C 1
ATOM 1856 O O . ILE A 1 254 ? -8.614 8.667 26.307 1.00 88.25 254 ILE A O 1
ATOM 1860 N N . SER A 1 255 ? -9.327 9.851 24.545 1.00 82.19 255 SER A N 1
ATOM 1861 C CA . SER A 1 255 ? -8.436 10.984 24.812 1.00 82.19 255 SER A CA 1
ATOM 1862 C C . SER A 1 255 ? -8.621 11.569 26.217 1.00 82.19 255 SER A C 1
ATOM 1864 O O . SER A 1 255 ? -7.672 12.093 26.793 1.00 82.19 255 SER A O 1
ATOM 1866 N N . SER A 1 256 ? -9.836 11.501 26.765 1.00 83.12 256 SER A N 1
ATOM 1867 C CA . SER A 1 256 ? -10.172 12.062 28.072 1.00 83.12 256 SER A CA 1
ATOM 1868 C C . SER A 1 256 ? -9.770 11.140 29.215 1.00 83.12 256 SER A C 1
ATOM 1870 O O . SER A 1 256 ? -9.171 11.624 30.171 1.00 83.12 256 SER A O 1
ATOM 1872 N N . LEU A 1 257 ? -10.025 9.836 29.099 1.00 86.88 257 LEU A N 1
ATOM 1873 C CA . LEU A 1 257 ? -9.643 8.834 30.096 1.00 86.88 257 LEU A CA 1
ATOM 1874 C C . LEU A 1 257 ? -8.122 8.656 30.149 1.00 86.88 257 LEU A C 1
ATOM 1876 O O . LEU A 1 257 ? -7.546 8.700 31.231 1.00 86.88 257 LEU A O 1
ATOM 1880 N N . SER A 1 258 ? -7.446 8.604 28.996 1.00 83.81 258 SER A N 1
ATOM 1881 C CA . SER A 1 258 ? -5.978 8.500 28.927 1.00 83.81 258 SER A CA 1
ATOM 1882 C C . SER A 1 258 ? -5.231 9.723 29.481 1.00 83.81 258 SER A C 1
ATOM 1884 O O . SER A 1 258 ? -4.019 9.664 29.696 1.00 83.81 258 SER A O 1
ATOM 1886 N N . ARG A 1 259 ? -5.914 10.863 29.677 1.00 82.00 259 ARG A N 1
ATOM 1887 C CA . ARG A 1 259 ? -5.349 12.024 30.391 1.00 82.00 259 ARG A CA 1
ATOM 1888 C C . ARG A 1 259 ? -5.458 11.894 31.909 1.00 82.00 259 ARG A C 1
ATOM 1890 O O . ARG A 1 259 ? -4.653 12.509 32.598 1.00 82.00 259 ARG A O 1
ATOM 1897 N N . GLN A 1 260 ? -6.446 11.153 32.408 1.00 82.69 260 GLN A N 1
ATOM 1898 C CA . GLN A 1 260 ? -6.673 10.966 33.844 1.00 82.69 260 GLN A CA 1
ATOM 1899 C C . GLN A 1 260 ? -5.876 9.781 34.399 1.00 82.69 260 GLN A C 1
ATOM 1901 O O . GLN A 1 260 ? -5.425 9.830 35.540 1.00 82.69 260 GLN A O 1
ATOM 1906 N N . GLY A 1 261 ? -5.643 8.746 33.587 1.00 83.75 261 GLY A N 1
ATOM 1907 C CA . GLY A 1 261 ? -4.921 7.563 34.035 1.00 83.75 261 GLY A CA 1
ATOM 1908 C C . GLY A 1 261 ? -4.621 6.551 32.933 1.00 83.75 261 GLY A C 1
ATOM 1909 O O . GLY A 1 261 ? -4.689 6.868 31.742 1.00 83.75 261 GLY A O 1
ATOM 1910 N N . ALA A 1 262 ? -4.238 5.339 33.337 1.00 86.19 262 ALA A N 1
ATOM 1911 C CA . ALA A 1 262 ? -3.943 4.252 32.407 1.00 86.19 262 ALA A CA 1
ATOM 1912 C C . ALA A 1 262 ? -5.248 3.720 31.803 1.00 86.19 262 ALA A C 1
ATOM 1914 O O . ALA A 1 262 ? -6.217 3.492 32.523 1.00 86.19 262 ALA A O 1
ATOM 1915 N N . LEU A 1 263 ? -5.275 3.528 30.485 1.00 90.31 263 LEU A N 1
ATOM 1916 C CA . LEU A 1 263 ? -6.452 3.054 29.764 1.00 90.31 263 LEU A CA 1
ATOM 1917 C C . LEU A 1 263 ? -6.114 1.771 29.010 1.00 90.31 263 LEU A C 1
ATOM 1919 O O . LEU A 1 263 ? -5.217 1.787 28.165 1.00 90.31 263 LEU A O 1
ATOM 1923 N N . THR A 1 264 ? -6.894 0.726 29.269 1.00 91.81 264 THR A N 1
ATOM 1924 C CA . THR A 1 264 ? -6.935 -0.490 28.454 1.00 91.81 264 THR A CA 1
ATOM 1925 C C . THR A 1 264 ? -8.245 -0.529 27.668 1.00 91.81 264 THR A C 1
ATOM 1927 O O . THR A 1 264 ? -9.308 -0.196 28.200 1.00 91.81 264 THR A O 1
ATOM 1930 N N . VAL A 1 265 ? -8.185 -0.904 26.389 1.00 93.44 265 VAL A N 1
ATOM 1931 C CA . VAL A 1 265 ? -9.340 -0.972 25.481 1.00 93.44 265 VAL A CA 1
ATOM 1932 C C . VAL A 1 265 ? -9.570 -2.406 25.007 1.00 93.44 265 VAL A C 1
ATOM 1934 O O . VAL A 1 265 ? -8.637 -3.076 24.577 1.00 93.44 265 VAL A O 1
ATOM 1937 N N . VAL A 1 266 ? -10.819 -2.871 25.017 1.00 93.88 266 VAL A N 1
ATOM 1938 C CA . VAL A 1 266 ? -11.221 -4.164 24.435 1.00 93.88 266 VAL A CA 1
ATOM 1939 C C . VAL A 1 266 ? -12.054 -3.925 23.184 1.00 93.88 266 VAL A C 1
ATOM 1941 O O . VAL A 1 266 ? -13.053 -3.202 23.221 1.00 93.88 266 VAL A O 1
ATOM 1944 N N . THR A 1 267 ? -11.654 -4.537 22.071 1.00 91.38 267 THR A N 1
ATOM 1945 C CA . THR A 1 267 ? -12.304 -4.352 20.767 1.00 91.38 267 THR A CA 1
ATOM 1946 C C . THR A 1 267 ? -12.247 -5.608 19.905 1.00 91.38 267 THR A C 1
ATOM 1948 O O . THR A 1 267 ? -11.282 -6.361 19.949 1.00 91.38 267 THR A O 1
ATOM 1951 N N . THR A 1 268 ? -13.246 -5.806 19.047 1.00 87.81 268 THR A N 1
ATOM 1952 C CA . THR A 1 268 ? -13.221 -6.825 17.984 1.00 87.81 268 THR A CA 1
ATOM 1953 C C . THR A 1 268 ? -12.598 -6.311 16.677 1.00 87.81 268 THR A C 1
ATOM 1955 O O . THR A 1 268 ? -12.318 -7.099 15.774 1.00 87.81 268 THR A O 1
ATOM 1958 N N . ASP A 1 269 ? -12.365 -4.999 16.554 1.00 85.38 269 ASP A N 1
ATOM 1959 C CA . ASP A 1 269 ? -11.793 -4.357 15.365 1.00 85.38 269 ASP A CA 1
ATOM 1960 C C . ASP A 1 269 ? -10.255 -4.314 15.429 1.00 85.38 269 ASP A C 1
ATOM 1962 O O . ASP A 1 269 ? -9.664 -3.437 16.062 1.00 85.38 269 ASP A O 1
ATOM 1966 N N . GLU A 1 270 ? -9.602 -5.242 14.720 1.00 81.94 270 GLU A N 1
ATOM 1967 C CA . GLU A 1 270 ? -8.137 -5.312 14.566 1.00 81.94 270 GLU A CA 1
ATOM 1968 C C . GLU A 1 270 ? -7.523 -4.044 13.943 1.00 81.94 270 GLU A C 1
ATOM 1970 O O . GLU A 1 270 ? -6.393 -3.657 14.262 1.00 81.94 270 GLU A O 1
ATOM 1975 N N . GLY A 1 271 ? -8.243 -3.396 13.023 1.00 79.19 271 GLY A N 1
ATOM 1976 C CA . GLY A 1 271 ? -7.767 -2.198 12.338 1.00 79.19 271 GLY A CA 1
ATOM 1977 C C . GLY A 1 271 ? -7.717 -1.003 13.280 1.00 79.19 271 GLY A C 1
ATOM 1978 O O . GLY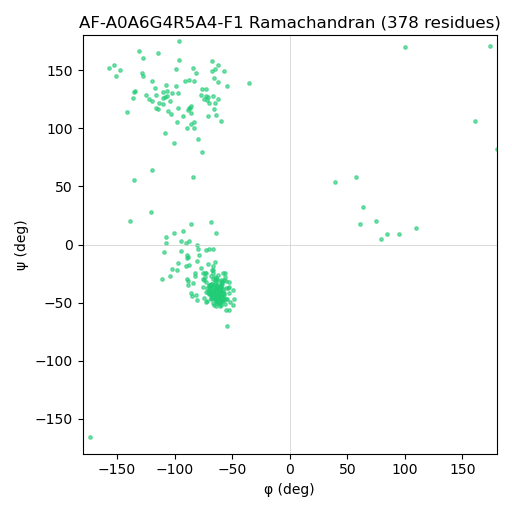 A 1 271 ? -6.746 -0.243 13.260 1.00 79.19 271 GLY A O 1
ATOM 1979 N N . TRP A 1 272 ? -8.740 -0.871 14.122 1.00 80.75 272 TRP A N 1
ATOM 1980 C CA . TRP A 1 272 ? -8.791 0.138 15.173 1.00 80.75 272 TRP A CA 1
ATOM 1981 C C . TRP A 1 272 ? -7.802 -0.157 16.302 1.00 80.75 272 TRP A C 1
ATOM 1983 O O . TRP A 1 272 ? -7.089 0.750 16.726 1.00 80.75 272 TRP A O 1
ATOM 1993 N N . ALA A 1 273 ? -7.665 -1.422 16.708 1.00 83.38 273 ALA A N 1
ATOM 1994 C CA . ALA A 1 273 ? -6.664 -1.837 17.688 1.00 83.38 273 ALA A CA 1
ATOM 1995 C C . ALA A 1 273 ? -5.249 -1.428 17.267 1.00 83.38 273 ALA A C 1
ATOM 1997 O O . ALA A 1 273 ? -4.545 -0.776 18.028 1.00 83.38 273 ALA A O 1
ATOM 1998 N N . THR A 1 274 ? -4.884 -1.674 16.005 1.00 77.56 274 THR A N 1
ATOM 1999 C CA . THR A 1 274 ? -3.576 -1.269 15.460 1.00 77.56 274 THR A CA 1
ATOM 2000 C C . THR A 1 274 ? -3.348 0.251 15.541 1.00 77.56 274 THR A C 1
ATOM 2002 O O . THR A 1 274 ? -2.209 0.704 15.659 1.00 77.56 274 THR A O 1
ATOM 2005 N N . GLN A 1 275 ? -4.409 1.061 15.430 1.00 78.25 275 GLN A N 1
ATOM 2006 C CA . GLN A 1 275 ? -4.317 2.521 15.565 1.00 78.25 275 GLN A CA 1
ATOM 2007 C C . GLN A 1 275 ? -4.128 2.936 17.024 1.00 78.25 275 GLN A C 1
ATOM 2009 O O . GLN A 1 275 ? -3.251 3.741 17.309 1.00 78.25 275 GLN A O 1
ATOM 2014 N N . LEU A 1 276 ? -4.901 2.357 17.941 1.00 83.75 276 LEU A N 1
ATOM 2015 C CA . LEU A 1 276 ? -4.809 2.646 19.373 1.00 83.75 276 LEU A CA 1
ATOM 2016 C C . LEU A 1 276 ? -3.474 2.188 19.977 1.00 83.75 276 LEU A C 1
ATOM 2018 O O . LEU A 1 276 ? -2.841 2.943 20.711 1.00 83.75 276 LEU A O 1
ATOM 2022 N N . GLU A 1 277 ? -2.987 1.007 19.599 1.00 80.81 277 GLU A N 1
ATOM 2023 C CA . GLU A 1 277 ? -1.645 0.533 19.962 1.00 80.81 277 GLU A CA 1
ATOM 2024 C C . GLU A 1 277 ? -0.558 1.477 19.425 1.00 80.81 277 GLU A C 1
ATOM 2026 O O . GLU A 1 277 ? 0.456 1.724 20.082 1.00 80.81 277 GLU A O 1
ATOM 2031 N N . ALA A 1 278 ? -0.763 2.052 18.231 1.00 72.12 278 ALA A N 1
ATOM 2032 C CA . ALA A 1 278 ? 0.145 3.058 17.683 1.00 72.12 278 ALA A CA 1
ATOM 2033 C C . ALA A 1 278 ? 0.139 4.376 18.480 1.00 72.12 278 ALA A C 1
ATOM 2035 O O . ALA A 1 278 ? 1.140 5.098 18.419 1.00 72.12 278 ALA A O 1
ATOM 2036 N N . ASP A 1 279 ? -0.930 4.642 19.232 1.00 76.44 279 ASP A N 1
ATOM 2037 C CA . ASP A 1 279 ? -1.100 5.781 20.137 1.00 76.44 279 ASP A CA 1
ATOM 2038 C C . ASP A 1 279 ? -0.681 5.460 21.594 1.00 76.44 279 ASP A C 1
ATOM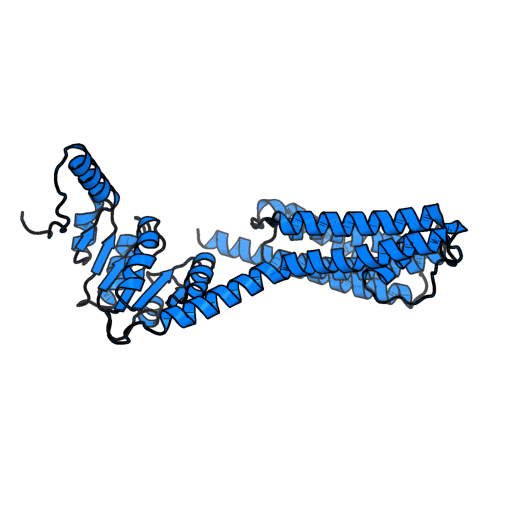 2040 O O . ASP A 1 279 ? -0.907 6.274 22.492 1.00 76.44 279 ASP A O 1
ATOM 2044 N N . ASP A 1 280 ? -0.005 4.321 21.825 1.00 75.44 280 ASP A N 1
ATOM 2045 C CA . ASP A 1 280 ? 0.489 3.852 23.139 1.00 75.44 280 ASP A CA 1
ATOM 2046 C C . ASP A 1 280 ? -0.635 3.564 24.149 1.00 75.44 280 ASP A C 1
ATOM 2048 O O . ASP A 1 280 ? -0.484 3.764 25.355 1.00 75.44 280 ASP A O 1
ATOM 2052 N N . ILE A 1 281 ? -1.778 3.110 23.636 1.00 85.19 281 ILE A N 1
ATOM 2053 C CA . ILE A 1 281 ? -2.912 2.638 24.428 1.00 85.19 281 ILE A CA 1
ATOM 2054 C C . ILE A 1 281 ? -2.856 1.116 24.466 1.00 85.19 281 ILE A C 1
ATOM 2056 O O . ILE A 1 281 ? -2.594 0.478 23.447 1.00 85.19 281 ILE A O 1
ATOM 2060 N N . ASP A 1 282 ? -3.085 0.543 25.643 1.00 85.94 282 ASP A N 1
ATOM 2061 C CA . ASP A 1 282 ? -3.142 -0.904 25.807 1.00 85.94 282 ASP A CA 1
ATOM 2062 C C . ASP A 1 282 ? -4.444 -1.433 25.195 1.00 85.94 282 ASP A C 1
ATOM 2064 O O . ASP A 1 282 ? -5.526 -0.906 25.469 1.00 85.94 282 ASP A O 1
ATOM 2068 N N . VAL A 1 283 ? -4.352 -2.435 24.320 1.00 90.12 283 VAL A N 1
ATOM 2069 C CA . VAL A 1 283 ? -5.510 -2.954 23.586 1.00 90.12 283 VAL A CA 1
ATOM 2070 C C . VAL A 1 283 ? -5.518 -4.468 23.610 1.00 90.12 283 VAL A C 1
ATOM 2072 O O . VAL A 1 283 ? -4.534 -5.121 23.278 1.00 90.12 283 VAL A O 1
ATOM 2075 N N . THR A 1 284 ? -6.676 -5.033 23.931 1.00 89.88 284 THR A N 1
ATOM 2076 C CA . THR A 1 284 ? -6.945 -6.459 23.772 1.00 89.88 284 THR A CA 1
ATOM 2077 C C . THR A 1 284 ? -7.952 -6.661 22.648 1.00 89.88 284 THR A C 1
ATOM 2079 O O . THR A 1 284 ? -9.077 -6.155 22.697 1.00 89.88 284 THR A O 1
ATOM 2082 N N . VAL A 1 285 ? -7.547 -7.414 21.623 1.00 89.06 285 VAL A N 1
ATOM 2083 C CA . VAL A 1 285 ? -8.432 -7.780 20.515 1.00 89.06 285 VAL A CA 1
ATOM 2084 C C . VAL A 1 285 ? -9.185 -9.062 20.851 1.00 89.06 285 VAL A C 1
ATOM 2086 O O . VAL A 1 285 ? -8.577 -10.122 20.997 1.00 89.06 285 VAL A O 1
ATOM 2089 N N . GLY A 1 286 ? -10.509 -8.982 20.937 1.00 85.56 286 GLY A N 1
ATOM 2090 C CA . GLY A 1 286 ? -11.355 -10.127 21.250 1.00 85.56 286 GLY A CA 1
ATOM 2091 C C . GLY A 1 286 ? -12.823 -9.759 21.430 1.00 85.56 286 GLY A C 1
ATOM 2092 O O . GLY A 1 286 ? -13.191 -8.586 21.456 1.00 85.56 286 GLY A O 1
ATOM 2093 N N . ASP A 1 287 ? -13.667 -10.785 21.526 1.00 86.94 287 ASP A N 1
ATOM 2094 C CA . ASP A 1 287 ? -15.094 -10.624 21.810 1.00 86.94 287 ASP A CA 1
ATOM 2095 C C . ASP A 1 287 ? -15.282 -10.170 23.272 1.00 86.94 287 ASP A C 1
ATOM 2097 O O . ASP A 1 287 ? -14.838 -10.878 24.179 1.00 86.94 287 ASP A O 1
ATOM 2101 N N . PRO A 1 288 ? -15.929 -9.017 23.530 1.00 87.44 288 PRO A N 1
ATOM 2102 C CA . PRO A 1 288 ? -16.119 -8.490 24.880 1.00 87.44 288 PRO A CA 1
ATOM 2103 C C . PRO A 1 288 ? -17.103 -9.307 25.734 1.00 87.44 288 PRO A C 1
ATOM 2105 O O . PRO A 1 288 ? -17.297 -8.989 26.905 1.00 87.44 288 PRO A O 1
ATOM 2108 N N . THR A 1 289 ? -17.742 -10.333 25.166 1.00 87.62 289 THR A N 1
ATOM 2109 C CA . THR A 1 289 ? -18.598 -11.282 25.893 1.00 87.62 289 THR A CA 1
ATOM 2110 C C . THR A 1 289 ? -17.862 -12.549 26.341 1.00 87.62 289 THR A C 1
ATOM 2112 O O . THR A 1 289 ? -18.447 -13.364 27.056 1.00 87.62 289 THR A O 1
ATOM 2115 N N . ASP A 1 290 ? -16.594 -12.728 25.947 1.00 87.19 290 ASP A N 1
ATOM 2116 C CA . ASP A 1 290 ? -15.750 -13.843 26.389 1.00 87.19 290 ASP A CA 1
ATOM 2117 C C . ASP A 1 290 ? -15.011 -13.481 27.685 1.00 87.19 290 ASP A C 1
ATOM 2119 O O . ASP A 1 290 ? -14.143 -12.604 27.707 1.00 87.19 290 ASP A O 1
ATOM 2123 N N . ASP A 1 291 ? -15.320 -14.208 28.761 1.00 86.31 291 ASP A N 1
ATOM 2124 C CA . ASP A 1 291 ? -14.708 -14.028 30.079 1.00 86.31 291 ASP A CA 1
ATOM 2125 C C . ASP A 1 291 ? -13.170 -14.064 30.008 1.00 86.31 291 ASP A C 1
ATOM 2127 O O . ASP A 1 291 ? -12.504 -13.271 30.668 1.00 86.31 291 ASP A O 1
ATOM 2131 N N . LYS A 1 292 ? -12.577 -14.907 29.147 1.00 84.69 292 LYS A N 1
ATOM 2132 C CA . LYS A 1 292 ? -11.111 -15.006 29.024 1.00 84.69 292 LYS A CA 1
ATOM 2133 C C . LYS A 1 292 ? -10.484 -13.760 28.416 1.00 84.69 292 LYS A C 1
ATOM 2135 O O . LYS A 1 292 ? -9.352 -13.427 28.757 1.00 84.69 292 LYS A O 1
ATOM 2140 N N . VAL A 1 293 ? -11.184 -13.114 27.486 1.00 85.38 293 VAL A N 1
ATOM 2141 C CA . VAL A 1 293 ? -10.724 -11.870 26.856 1.00 85.38 293 VAL A CA 1
ATOM 2142 C C . VAL A 1 293 ? -10.747 -10.756 27.893 1.00 85.38 293 VAL A C 1
ATOM 2144 O O . VAL A 1 293 ? -9.764 -10.031 28.034 1.00 85.38 293 VAL A O 1
ATOM 2147 N N . LEU A 1 294 ? -11.834 -10.660 28.660 1.00 88.12 294 LEU A N 1
ATOM 2148 C CA . LEU A 1 294 ? -11.967 -9.666 29.720 1.00 88.12 294 LEU A CA 1
ATOM 2149 C C . LEU A 1 294 ? -10.957 -9.887 30.852 1.00 88.12 294 LEU A C 1
ATOM 2151 O O . LEU A 1 294 ? -10.313 -8.930 31.270 1.00 88.12 294 LEU A O 1
ATOM 2155 N N . GLU A 1 295 ? -10.747 -11.125 31.304 1.00 83.62 295 GLU A N 1
ATOM 2156 C CA . GLU A 1 295 ? -9.736 -11.461 32.319 1.00 83.62 295 GLU A CA 1
ATOM 2157 C C . GLU A 1 295 ? -8.318 -11.075 31.876 1.00 83.62 295 GLU A C 1
ATOM 2159 O O . GLU A 1 295 ? -7.542 -10.558 32.675 1.00 83.62 295 GLU A O 1
ATOM 2164 N N . GLN A 1 296 ? -7.977 -11.297 30.603 1.00 81.94 296 GLN A N 1
ATOM 2165 C CA . GLN A 1 296 ? -6.671 -10.917 30.052 1.00 81.94 296 GLN A CA 1
ATOM 2166 C C . GLN A 1 296 ? -6.503 -9.405 29.923 1.00 81.94 296 GLN A C 1
ATOM 2168 O O . GLN A 1 296 ? -5.402 -8.897 30.119 1.00 81.94 296 GLN A O 1
ATOM 2173 N N . ALA A 1 297 ? -7.583 -8.703 29.586 1.00 84.25 297 ALA A N 1
ATOM 2174 C CA . ALA A 1 297 ? -7.579 -7.262 29.388 1.00 84.25 297 ALA A CA 1
ATOM 2175 C C . ALA A 1 297 ? -7.647 -6.465 30.695 1.00 84.25 297 ALA A C 1
ATOM 2177 O O . ALA A 1 297 ? -7.457 -5.254 30.674 1.00 84.25 297 ALA A O 1
ATOM 2178 N N . THR A 1 298 ? -7.984 -7.103 31.817 1.00 83.38 298 THR A N 1
ATOM 2179 C CA . THR A 1 298 ? -8.285 -6.397 33.064 1.00 83.38 298 THR A CA 1
ATOM 2180 C C . THR A 1 298 ? -7.018 -6.099 33.865 1.00 83.38 298 THR A C 1
ATOM 2182 O O . THR A 1 298 ? -6.327 -7.027 34.289 1.00 83.38 298 THR A O 1
ATOM 2185 N N . PRO A 1 299 ? -6.712 -4.814 34.122 1.00 78.94 299 PRO A N 1
ATOM 2186 C CA . PRO A 1 299 ? -5.651 -4.409 35.036 1.00 78.94 299 PRO A CA 1
ATOM 2187 C C . PRO A 1 299 ? -5.907 -4.862 36.479 1.00 78.94 299 PRO A C 1
ATOM 2189 O O . PRO A 1 299 ? -7.052 -5.000 36.903 1.00 78.94 299 PRO A O 1
ATOM 2192 N N . THR A 1 300 ? -4.836 -5.017 37.261 1.00 75.25 300 THR A N 1
ATOM 2193 C CA . THR A 1 300 ? -4.912 -5.471 38.660 1.00 75.25 300 THR A CA 1
ATOM 2194 C C . THR A 1 300 ? -5.682 -4.514 39.579 1.00 75.25 300 THR A C 1
ATOM 2196 O O . THR A 1 300 ? -6.400 -4.987 40.453 1.00 75.25 300 THR A O 1
ATOM 2199 N N . ASP A 1 301 ? -5.553 -3.194 39.392 1.00 81.75 301 ASP A N 1
ATOM 2200 C CA . ASP A 1 301 ? -6.137 -2.166 40.270 1.00 81.75 301 ASP A CA 1
ATOM 2201 C C . ASP A 1 301 ? -7.115 -1.274 39.487 1.00 81.75 301 ASP A C 1
ATOM 2203 O O . ASP A 1 301 ? -6.916 -0.069 39.293 1.00 81.75 301 ASP A O 1
ATOM 2207 N N . LEU A 1 302 ? -8.193 -1.891 38.998 1.00 87.69 302 LEU A N 1
ATOM 2208 C CA . LEU A 1 302 ? -9.162 -1.239 38.127 1.00 87.69 302 LEU A CA 1
ATOM 2209 C C . LEU A 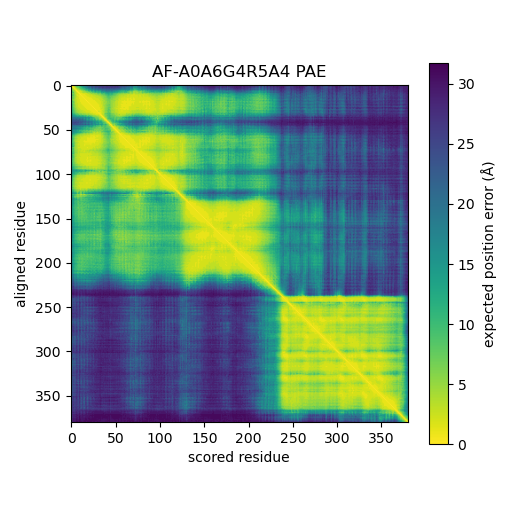1 302 ? -10.038 -0.222 38.876 1.00 87.69 302 LEU A C 1
ATOM 2211 O O . LEU A 1 302 ? -10.725 -0.541 39.841 1.00 87.69 302 LEU A O 1
ATOM 2215 N N . THR A 1 303 ? -10.057 1.023 38.402 1.00 91.25 303 THR A N 1
ATOM 2216 C CA . THR A 1 303 ? -10.867 2.106 38.985 1.00 91.25 303 THR A CA 1
ATOM 2217 C C . THR A 1 303 ? -12.295 2.103 38.448 1.00 91.25 303 THR A C 1
ATOM 2219 O O . THR A 1 303 ? -13.249 2.272 39.211 1.00 91.25 303 THR A O 1
ATOM 2222 N N . ALA A 1 304 ? -12.462 1.930 37.136 1.00 93.44 304 ALA A N 1
ATOM 2223 C CA . ALA A 1 304 ? -13.780 1.862 36.517 1.00 93.44 304 ALA A CA 1
ATOM 2224 C C . ALA A 1 304 ? -13.762 1.117 35.180 1.00 93.44 304 ALA A C 1
ATOM 2226 O O . ALA A 1 304 ? -12.780 1.157 34.433 1.00 93.44 304 ALA A O 1
ATOM 2227 N N . ILE A 1 305 ? -14.904 0.511 34.861 1.00 95.06 305 ILE A N 1
ATOM 2228 C CA . ILE A 1 305 ? -15.202 -0.077 33.556 1.00 95.06 305 ILE A CA 1
ATOM 2229 C C . ILE A 1 305 ? -16.192 0.834 32.836 1.00 95.06 305 ILE A C 1
ATOM 2231 O O . ILE A 1 305 ? -17.215 1.223 33.402 1.00 95.06 305 ILE A O 1
ATOM 2235 N N . VAL A 1 306 ? -15.914 1.146 31.575 1.00 95.25 306 VAL A N 1
ATOM 2236 C CA . VAL A 1 306 ? -16.813 1.884 30.689 1.00 95.25 306 VAL A CA 1
ATOM 2237 C C . VAL A 1 306 ? -17.217 0.979 29.531 1.00 95.25 306 VAL A C 1
ATOM 2239 O O . VAL A 1 306 ? -16.378 0.568 28.737 1.00 95.25 306 VAL A O 1
ATOM 2242 N N . VAL A 1 307 ? -18.509 0.686 29.410 1.00 95.50 307 VAL A N 1
ATOM 2243 C CA . VAL A 1 307 ? -19.078 -0.087 28.301 1.00 95.50 307 VAL A CA 1
ATOM 2244 C C . VAL A 1 307 ? -19.646 0.870 27.265 1.00 95.50 307 VAL A C 1
ATOM 2246 O O . VAL A 1 307 ? -20.577 1.632 27.536 1.00 95.50 307 VAL A O 1
ATOM 2249 N N . ALA A 1 308 ? -19.077 0.816 26.068 1.00 93.44 308 ALA A N 1
ATOM 2250 C CA . ALA A 1 308 ? -19.402 1.662 24.934 1.00 93.44 308 ALA A CA 1
ATOM 2251 C C . ALA A 1 308 ? -19.502 0.813 23.653 1.00 93.44 308 ALA A C 1
ATOM 2253 O O . ALA A 1 308 ? -18.813 1.071 22.665 1.00 93.44 308 ALA A O 1
ATOM 2254 N N . THR A 1 309 ? -20.358 -0.207 23.680 1.00 89.50 309 THR A N 1
ATOM 2255 C CA . THR A 1 309 ? -20.669 -1.106 22.556 1.00 89.50 309 THR A CA 1
ATOM 2256 C C . THR A 1 309 ? -21.934 -0.678 21.810 1.00 89.50 309 THR A C 1
ATOM 2258 O O . THR A 1 309 ? -22.643 0.241 22.231 1.00 89.50 309 THR A O 1
ATOM 2261 N N . ASP A 1 310 ? -22.243 -1.365 20.711 1.00 86.25 310 ASP A N 1
ATOM 2262 C CA . ASP A 1 310 ? -23.529 -1.214 20.035 1.00 86.25 310 ASP A CA 1
ATOM 2263 C C . ASP A 1 310 ? -24.687 -1.685 20.925 1.00 86.25 310 ASP A C 1
ATOM 2265 O O . ASP A 1 310 ? -24.541 -2.581 21.759 1.00 86.25 310 ASP A O 1
ATOM 2269 N N . ALA A 1 311 ? -25.872 -1.098 20.725 1.00 82.75 311 ALA A N 1
ATOM 2270 C CA . ALA A 1 311 ? -27.020 -1.283 21.614 1.00 82.75 311 ALA A CA 1
ATOM 2271 C C . ALA A 1 311 ? -27.443 -2.752 21.797 1.00 82.75 311 ALA A C 1
ATOM 2273 O O . ALA A 1 311 ? -27.993 -3.094 22.844 1.00 82.75 311 ALA A O 1
ATOM 2274 N N . GLU A 1 312 ? -27.240 -3.601 20.787 1.00 85.00 312 GLU A N 1
ATOM 2275 C CA . GLU A 1 312 ? -27.550 -5.036 20.839 1.00 85.00 312 GLU A CA 1
ATOM 2276 C C . GLU A 1 312 ? -26.548 -5.831 21.687 1.00 85.00 312 GLU A C 1
ATOM 2278 O O . GLU A 1 312 ? -26.939 -6.809 22.322 1.00 85.00 312 GLU A O 1
ATOM 2283 N N . GLU A 1 313 ? -25.289 -5.393 21.743 1.00 88.31 313 GLU A N 1
ATOM 2284 C CA . GLU A 1 313 ? -24.206 -6.056 22.476 1.00 88.31 313 GLU A CA 1
ATOM 2285 C C . GLU A 1 313 ? -24.112 -5.575 23.930 1.00 88.31 313 GLU A C 1
ATOM 2287 O O . GLU A 1 313 ? -23.765 -6.359 24.814 1.00 88.31 313 GLU A O 1
ATOM 2292 N N . THR A 1 314 ? -24.496 -4.321 24.207 1.00 91.81 314 THR A N 1
ATOM 2293 C CA . THR A 1 314 ? -24.390 -3.696 25.540 1.00 91.81 314 THR A CA 1
ATOM 2294 C C . THR A 1 314 ? -24.937 -4.549 26.693 1.00 91.81 314 THR A C 1
ATOM 2296 O O . THR A 1 314 ? -24.223 -4.676 27.686 1.00 91.81 314 THR A O 1
ATOM 2299 N N . PRO A 1 315 ? -26.134 -5.174 26.619 1.00 92.88 315 PRO A N 1
ATOM 2300 C CA . PRO A 1 315 ? -26.640 -6.014 27.710 1.00 92.88 315 PRO A CA 1
ATOM 2301 C C . PRO A 1 315 ? -25.714 -7.187 28.058 1.00 92.88 315 PRO A C 1
ATOM 2303 O O . PRO A 1 315 ? -25.474 -7.467 29.232 1.00 92.88 315 PRO A O 1
ATOM 2306 N N . TYR A 1 316 ? -25.175 -7.865 27.041 1.00 92.31 316 TYR A N 1
ATOM 2307 C CA . TYR A 1 316 ? -24.305 -9.026 27.226 1.00 92.31 316 TYR A CA 1
ATOM 2308 C C . TYR A 1 316 ? -22.934 -8.607 27.754 1.00 92.31 316 TYR A C 1
ATOM 2310 O O . TYR A 1 316 ? -22.418 -9.236 28.676 1.00 92.31 316 TYR A O 1
ATOM 2318 N N . THR A 1 317 ? -22.391 -7.506 27.236 1.00 93.31 317 THR A N 1
ATOM 2319 C CA . THR A 1 317 ? -21.119 -6.936 27.691 1.00 93.31 317 THR A CA 1
ATOM 2320 C C . THR A 1 317 ? -21.194 -6.445 29.135 1.00 93.31 317 THR A C 1
ATOM 2322 O O . THR A 1 317 ? -20.274 -6.683 29.910 1.00 93.31 317 THR A O 1
ATOM 2325 N N . VAL A 1 318 ? -22.298 -5.806 29.538 1.00 95.12 318 VAL A N 1
ATOM 2326 C CA . VAL A 1 318 ? -22.521 -5.377 30.932 1.00 95.12 318 VAL A CA 1
ATOM 2327 C C . VAL A 1 318 ? -22.574 -6.581 31.870 1.00 95.12 318 VAL A C 1
ATOM 2329 O O . VAL A 1 318 ? -21.931 -6.561 32.917 1.00 95.12 318 VAL A O 1
ATOM 2332 N N . LEU A 1 319 ? -23.270 -7.654 31.481 1.00 93.81 319 LEU A N 1
ATOM 2333 C CA . LEU A 1 319 ? -23.298 -8.894 32.259 1.00 93.81 319 LEU A CA 1
ATOM 2334 C C . LEU A 1 319 ? -21.913 -9.544 32.375 1.00 93.81 319 LEU A C 1
ATOM 2336 O O . LEU A 1 319 ? -21.551 -9.991 33.462 1.00 93.81 319 LEU A O 1
ATOM 2340 N N . ALA A 1 320 ? -21.146 -9.598 31.284 1.00 92.88 320 ALA A N 1
ATOM 2341 C CA . ALA A 1 320 ? -19.791 -10.150 31.283 1.00 92.88 320 ALA A CA 1
ATOM 2342 C C . ALA A 1 320 ? -18.847 -9.315 32.168 1.00 92.88 320 ALA A C 1
ATOM 2344 O O . ALA A 1 320 ? -18.208 -9.849 33.073 1.00 92.88 320 ALA A O 1
ATOM 2345 N N . ALA A 1 321 ? -18.854 -7.989 32.010 1.00 93.12 321 ALA A N 1
ATOM 2346 C CA . ALA A 1 321 ? -18.072 -7.066 32.834 1.00 93.12 321 ALA A CA 1
ATOM 2347 C C . ALA A 1 321 ? -18.438 -7.141 34.326 1.00 93.12 321 ALA A C 1
ATOM 2349 O O . ALA A 1 321 ? -17.562 -7.083 35.186 1.00 93.12 321 ALA A O 1
ATOM 2350 N N . ARG A 1 322 ? -19.724 -7.311 34.658 1.00 93.25 322 ARG A N 1
ATOM 2351 C CA . ARG A 1 322 ? -20.162 -7.439 36.054 1.00 93.25 322 ARG A CA 1
ATOM 2352 C C . ARG A 1 322 ? -19.804 -8.794 36.675 1.00 93.25 322 ARG A C 1
ATOM 2354 O O . ARG A 1 322 ? -19.634 -8.872 37.890 1.00 93.25 322 ARG A O 1
ATOM 2361 N N . ARG A 1 323 ? -19.697 -9.858 35.868 1.00 90.88 323 ARG A N 1
ATOM 2362 C CA . ARG A 1 323 ? -19.187 -11.170 36.314 1.00 90.88 323 ARG A CA 1
ATOM 2363 C C . ARG A 1 323 ? -17.687 -11.146 36.567 1.00 90.88 323 ARG A C 1
ATOM 2365 O O . ARG A 1 323 ? -17.247 -11.801 37.506 1.00 90.88 323 ARG A O 1
ATOM 2372 N N . LEU A 1 324 ? -16.948 -10.407 35.742 1.00 86.69 324 LEU A N 1
ATOM 2373 C CA . LEU A 1 324 ? -15.516 -10.179 35.903 1.00 86.69 324 LEU A CA 1
ATOM 2374 C C . LEU A 1 324 ? -15.222 -9.487 37.243 1.00 86.69 324 LEU A C 1
ATOM 2376 O O . LEU A 1 324 ? -14.428 -9.999 38.026 1.00 86.69 324 LEU A O 1
ATOM 2380 N N . ASP A 1 325 ? -15.885 -8.358 37.521 1.00 84.75 325 ASP A N 1
ATOM 2381 C CA . ASP A 1 325 ? -15.751 -7.658 38.801 1.00 84.75 325 ASP A CA 1
ATOM 2382 C C . ASP A 1 325 ? -17.089 -7.075 39.290 1.00 84.75 325 ASP A C 1
ATOM 2384 O O . ASP A 1 325 ? -17.675 -6.144 38.720 1.00 84.75 325 ASP A O 1
ATOM 2388 N N . SER A 1 326 ? -17.582 -7.616 40.406 1.00 85.38 326 SER A N 1
ATOM 2389 C CA . SER A 1 326 ? -18.841 -7.188 41.022 1.00 85.38 326 SER A CA 1
ATOM 2390 C C . SER A 1 326 ? -18.736 -5.899 41.843 1.00 85.38 326 SER A C 1
ATOM 2392 O O . SER A 1 326 ? -19.757 -5.397 42.305 1.00 85.38 326 SER A O 1
ATOM 2394 N N . THR A 1 327 ? -17.526 -5.396 42.079 1.00 87.00 327 THR A N 1
ATOM 2395 C CA . THR A 1 327 ? -17.234 -4.273 42.986 1.00 87.00 327 THR A CA 1
ATOM 2396 C C . THR A 1 327 ? -16.780 -3.015 42.258 1.00 87.00 327 THR A C 1
ATOM 2398 O O . THR A 1 327 ? -17.049 -1.908 42.731 1.00 87.00 327 THR A O 1
ATOM 2401 N N . VAL A 1 328 ? -16.132 -3.167 41.101 1.00 92.06 328 VAL A N 1
ATOM 2402 C CA . VAL A 1 328 ? -15.676 -2.040 40.284 1.00 92.06 328 VAL A CA 1
ATOM 2403 C C . VAL A 1 328 ? -16.862 -1.252 39.741 1.00 92.06 328 VAL A C 1
ATOM 2405 O O . VAL A 1 328 ? -17.899 -1.804 39.363 1.00 92.06 328 VAL A O 1
ATOM 2408 N N . ARG A 1 329 ? -16.687 0.070 39.675 1.00 94.00 329 ARG A N 1
ATOM 2409 C CA . ARG A 1 329 ? -17.684 0.981 39.122 1.00 94.00 329 ARG A CA 1
ATOM 2410 C C . ARG A 1 329 ? -17.870 0.725 37.624 1.00 94.00 329 ARG A C 1
ATOM 2412 O O . ARG A 1 329 ? -16.955 0.968 36.839 1.00 94.00 329 ARG A O 1
ATOM 2419 N N . LEU A 1 330 ? -19.066 0.304 37.232 1.00 95.75 330 LEU A N 1
ATOM 2420 C CA . LEU A 1 330 ? -19.444 -0.007 35.856 1.00 95.75 330 LEU A CA 1
ATOM 2421 C C . LEU A 1 330 ? -20.336 1.096 35.283 1.00 95.75 330 LEU A C 1
ATOM 2423 O O . LEU A 1 330 ? -21.465 1.305 35.733 1.00 95.75 330 LEU A O 1
ATOM 2427 N N . ILE A 1 331 ? -19.833 1.799 34.272 1.00 95.56 331 ILE A N 1
ATOM 2428 C CA . ILE A 1 331 ? -20.565 2.828 33.535 1.00 95.56 331 ILE A CA 1
ATOM 2429 C C . ILE A 1 331 ? -20.935 2.282 32.159 1.00 95.56 331 ILE A C 1
ATOM 2431 O O . ILE A 1 331 ? -20.064 1.829 31.425 1.00 95.56 331 ILE A O 1
ATOM 2435 N N . ALA A 1 332 ? -22.205 2.364 31.773 1.00 94.62 332 ALA A N 1
ATOM 2436 C CA . ALA A 1 332 ? -22.664 1.957 30.448 1.00 94.62 332 ALA A CA 1
ATOM 2437 C C . ALA A 1 332 ? -23.216 3.151 29.661 1.00 94.62 332 ALA A C 1
ATOM 2439 O O . ALA A 1 332 ? -24.081 3.891 30.142 1.00 94.62 332 ALA A O 1
ATOM 2440 N N . LEU A 1 333 ? -22.732 3.325 28.431 1.00 92.88 333 LEU A N 1
ATOM 2441 C CA . LEU A 1 333 ? -23.284 4.286 27.482 1.00 92.88 333 LEU A CA 1
ATOM 2442 C C . LEU A 1 333 ? -24.448 3.632 26.737 1.00 92.88 333 LEU A C 1
ATOM 2444 O O . LEU A 1 333 ? -24.259 2.677 25.986 1.00 92.88 333 LEU A O 1
ATOM 2448 N N . VAL A 1 334 ? -25.662 4.127 26.959 1.00 91.94 334 VAL A N 1
ATOM 2449 C CA . VAL A 1 334 ? -26.879 3.528 26.409 1.00 91.94 334 VAL A CA 1
ATOM 2450 C C . VAL A 1 334 ? -27.970 4.573 26.184 1.00 91.94 334 VAL A C 1
ATOM 2452 O O . VAL A 1 334 ? -28.124 5.516 26.961 1.00 91.94 334 VAL A O 1
ATOM 2455 N N . ALA A 1 335 ? -28.749 4.384 25.118 1.00 88.50 335 ALA A N 1
ATOM 2456 C CA . ALA A 1 335 ? -29.925 5.192 24.821 1.00 88.50 335 ALA A CA 1
ATOM 2457 C C . ALA A 1 335 ? -30.948 5.167 25.972 1.00 88.50 335 ALA A C 1
ATOM 2459 O O . ALA A 1 335 ? -31.071 4.174 26.703 1.00 88.50 335 ALA A O 1
ATOM 2460 N N . ARG A 1 336 ? -31.688 6.268 26.131 1.00 87.50 336 ARG A N 1
ATOM 2461 C CA . ARG A 1 336 ? -32.632 6.500 27.233 1.00 87.50 336 ARG A CA 1
ATOM 2462 C C . ARG A 1 336 ? -33.605 5.345 27.466 1.00 87.50 336 ARG A C 1
ATOM 2464 O O . ARG A 1 336 ? -33.873 5.022 28.621 1.00 87.50 336 ARG A O 1
ATOM 2471 N N . GLU A 1 337 ? -34.102 4.719 26.405 1.00 87.56 337 GLU A N 1
ATOM 2472 C CA . GLU A 1 337 ? -35.131 3.674 26.464 1.00 87.56 337 GLU A CA 1
ATOM 2473 C C . GLU A 1 337 ? -34.637 2.395 27.147 1.00 87.56 337 GLU A C 1
ATOM 2475 O O . GLU A 1 337 ? -35.444 1.638 27.670 1.00 87.56 337 GLU A O 1
ATOM 2480 N N . ARG A 1 338 ? -33.320 2.159 27.153 1.00 87.00 338 ARG A N 1
ATOM 2481 C CA . ARG A 1 338 ? -32.693 0.944 27.695 1.00 87.00 338 ARG A CA 1
ATOM 2482 C C . ARG A 1 338 ? -31.957 1.165 29.015 1.00 87.00 338 ARG A C 1
ATOM 2484 O O . ARG A 1 338 ? -31.369 0.231 29.548 1.00 87.00 338 ARG A O 1
ATOM 2491 N N . ARG A 1 339 ? -31.960 2.384 29.563 1.00 89.50 339 ARG A N 1
ATOM 2492 C CA . ARG A 1 339 ? -31.219 2.698 30.798 1.00 89.50 339 ARG A CA 1
ATOM 2493 C C . ARG A 1 339 ? -31.663 1.864 31.997 1.00 89.50 339 ARG A C 1
ATOM 2495 O O . ARG A 1 339 ? -30.799 1.445 32.759 1.00 89.50 339 ARG A O 1
ATOM 2502 N N . ALA A 1 340 ? -32.972 1.660 32.162 1.00 89.19 340 ALA A N 1
ATOM 2503 C CA . ALA A 1 340 ? -33.523 0.874 33.265 1.00 89.19 340 ALA A CA 1
ATOM 2504 C C . ALA A 1 340 ? -33.065 -0.586 33.159 1.00 89.19 340 ALA A C 1
ATOM 2506 O O . ALA A 1 340 ? -32.402 -1.075 34.067 1.00 89.19 340 ALA A O 1
ATOM 2507 N N . ASP A 1 341 ? -33.284 -1.208 31.998 1.00 90.31 341 ASP A N 1
ATOM 2508 C CA . ASP A 1 341 ? -32.860 -2.581 31.715 1.00 90.31 341 ASP A CA 1
ATOM 2509 C C . ASP A 1 341 ? -31.355 -2.779 31.967 1.00 90.31 341 ASP A C 1
ATOM 2511 O O . ASP A 1 341 ? -30.947 -3.725 32.631 1.00 90.31 341 ASP A O 1
ATOM 2515 N N . ILE A 1 342 ? -30.501 -1.871 31.478 1.00 93.38 342 ILE A N 1
ATOM 2516 C CA . ILE A 1 342 ? -29.045 -1.985 31.661 1.00 93.38 342 ILE A CA 1
ATOM 2517 C C . ILE A 1 342 ? -28.617 -1.761 33.121 1.00 93.38 342 ILE A C 1
ATOM 2519 O O . ILE A 1 342 ? -27.677 -2.410 33.586 1.00 93.38 342 ILE A O 1
ATOM 2523 N N . ALA A 1 343 ? -29.290 -0.873 33.856 1.00 91.81 343 ALA A N 1
ATOM 2524 C CA . ALA A 1 343 ? -29.034 -0.692 35.283 1.00 91.81 343 ALA A CA 1
ATOM 2525 C C . ALA A 1 343 ? -29.408 -1.955 36.081 1.00 91.81 343 ALA A C 1
ATOM 2527 O O . ALA A 1 343 ? -28.635 -2.386 36.935 1.00 91.81 343 ALA A O 1
ATOM 2528 N N . GLU A 1 344 ? -30.529 -2.607 35.749 1.00 92.00 344 GLU A N 1
ATOM 2529 C CA . GLU A 1 344 ? -30.942 -3.882 36.360 1.00 92.00 344 GLU A CA 1
ATOM 2530 C C . GLU A 1 344 ? -29.954 -5.026 36.086 1.00 92.00 344 GLU A C 1
ATOM 2532 O O . GLU A 1 344 ? -29.755 -5.891 36.939 1.00 92.00 344 GLU A O 1
ATOM 2537 N N . LEU A 1 345 ? -29.279 -5.015 34.931 1.00 92.94 345 LEU A N 1
ATOM 2538 C CA . LEU A 1 345 ? -28.214 -5.973 34.600 1.00 92.94 345 LEU A CA 1
ATOM 2539 C C . LEU A 1 345 ? -26.906 -5.724 35.367 1.00 92.94 345 LEU A C 1
ATOM 2541 O O . LEU A 1 345 ? -25.972 -6.522 35.269 1.00 92.94 345 LEU A O 1
ATOM 2545 N N . GLY A 1 346 ? -26.844 -4.644 36.145 1.00 90.19 346 GLY A N 1
ATOM 2546 C CA . GLY A 1 346 ? -25.758 -4.361 37.067 1.00 90.19 346 GLY A CA 1
ATOM 2547 C C . GLY A 1 346 ? -24.862 -3.201 36.659 1.00 90.19 346 GLY A C 1
ATOM 2548 O O . GLY A 1 346 ? -23.793 -3.083 37.244 1.00 90.19 346 GLY A O 1
ATOM 2549 N N . ALA A 1 347 ? -25.222 -2.345 35.700 1.00 93.56 347 ALA A N 1
ATOM 2550 C CA . ALA A 1 347 ? -24.486 -1.091 35.499 1.00 93.56 347 ALA A CA 1
ATOM 2551 C C . ALA A 1 347 ? -24.768 -0.107 36.651 1.00 93.56 347 ALA A C 1
ATOM 2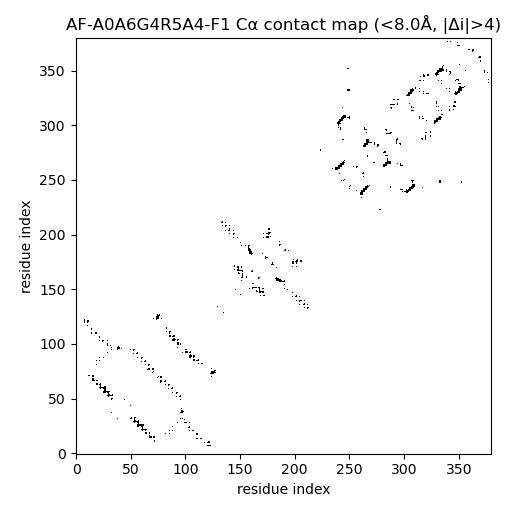553 O O . ALA A 1 347 ? -25.924 0.207 36.925 1.00 93.56 347 ALA A O 1
ATOM 2554 N N . ASP A 1 348 ? -23.726 0.428 37.296 1.00 93.75 348 ASP A N 1
ATOM 2555 C CA . ASP A 1 348 ? -23.887 1.388 38.403 1.00 93.75 348 ASP A CA 1
ATOM 2556 C C . ASP A 1 348 ? -24.345 2.762 37.908 1.00 93.75 348 ASP A C 1
ATOM 2558 O O . ASP A 1 348 ? -25.028 3.508 38.612 1.00 93.75 348 ASP A O 1
ATOM 2562 N N . VAL A 1 349 ? -23.911 3.129 36.700 1.00 93.88 349 VAL A N 1
ATOM 2563 C CA . VAL A 1 349 ? -24.248 4.399 36.059 1.00 93.88 349 VAL A CA 1
ATOM 2564 C C . VAL A 1 349 ? -24.583 4.143 34.599 1.00 93.88 349 VAL A C 1
ATOM 2566 O O . VAL A 1 349 ? -23.767 3.605 33.853 1.00 93.88 349 VAL A O 1
ATOM 2569 N N . THR A 1 350 ? -25.757 4.590 34.162 1.00 93.44 350 THR A N 1
ATOM 2570 C CA . THR A 1 350 ? -26.133 4.596 32.746 1.00 93.44 350 THR A CA 1
ATOM 2571 C C . THR A 1 350 ? -26.187 6.027 32.225 1.00 93.44 350 THR A C 1
ATOM 2573 O O . THR A 1 350 ? -26.758 6.922 32.852 1.00 93.44 350 THR A O 1
ATOM 2576 N N . ILE A 1 351 ? -25.554 6.272 31.080 1.00 91.00 351 ILE A N 1
ATOM 2577 C CA . ILE A 1 351 ? -25.480 7.600 30.458 1.00 91.00 351 ILE A CA 1
ATOM 2578 C C . ILE A 1 351 ? -26.014 7.483 29.036 1.00 91.00 351 ILE A C 1
ATOM 2580 O O . ILE A 1 351 ? -25.541 6.643 28.283 1.00 91.00 351 ILE A O 1
ATOM 2584 N N . ASP A 1 352 ? -26.956 8.353 28.659 1.00 91.31 352 ASP A N 1
ATOM 2585 C CA . ASP A 1 352 ? -27.315 8.556 27.245 1.00 91.31 352 ASP A CA 1
ATOM 2586 C C . ASP A 1 352 ? -26.572 9.793 26.732 1.00 91.31 352 ASP A C 1
ATOM 2588 O O . ASP A 1 352 ? -26.957 10.912 27.099 1.00 91.31 352 ASP A O 1
ATOM 2592 N N . PRO A 1 353 ? -25.518 9.624 25.914 1.00 88.56 353 PRO A N 1
ATOM 2593 C CA . PRO A 1 353 ? -24.748 10.747 25.399 1.00 88.56 353 PRO A CA 1
ATOM 2594 C C . PRO A 1 353 ? -25.593 11.718 24.570 1.00 88.56 353 PRO A C 1
ATOM 2596 O O . PRO A 1 353 ? -25.384 12.928 24.658 1.00 88.56 353 PRO A O 1
ATOM 2599 N N . ALA A 1 354 ? -26.562 11.214 23.796 1.00 87.19 354 ALA A N 1
ATOM 2600 C CA . ALA A 1 354 ? -27.394 12.048 22.932 1.00 87.19 354 ALA A CA 1
ATOM 2601 C C . ALA A 1 354 ? -28.299 12.957 23.768 1.00 87.19 354 ALA A C 1
ATOM 2603 O O . ALA A 1 354 ? -28.370 14.160 23.520 1.00 87.19 354 ALA A O 1
ATOM 2604 N N . HIS A 1 355 ? -28.915 12.404 24.813 1.00 88.19 355 HIS A N 1
ATOM 2605 C CA . HIS A 1 355 ? -29.774 13.183 25.700 1.00 88.19 355 HIS A CA 1
ATOM 2606 C C . HIS A 1 355 ? -28.993 14.191 26.562 1.00 88.19 355 HIS A C 1
ATOM 2608 O O . HIS A 1 355 ? -29.472 15.298 26.816 1.00 88.19 355 HIS A O 1
ATOM 2614 N N . VAL A 1 356 ? -27.779 13.842 27.007 1.00 88.25 356 VAL A N 1
ATOM 2615 C CA . VAL A 1 356 ? -26.902 14.790 27.720 1.00 88.25 356 VAL A CA 1
ATOM 2616 C C . VAL A 1 356 ? -26.535 15.961 26.809 1.00 88.25 356 VAL A C 1
ATOM 2618 O O . VAL A 1 356 ? -26.650 17.115 27.223 1.00 88.25 356 VAL A O 1
ATOM 2621 N N . LEU A 1 357 ? -26.151 15.677 25.563 1.00 87.31 357 LEU A N 1
ATOM 2622 C CA . LEU A 1 357 ? -25.795 16.703 24.588 1.00 87.31 357 LEU A CA 1
ATOM 2623 C C . LEU A 1 357 ? -26.987 17.604 24.238 1.00 87.31 357 LEU A C 1
ATOM 2625 O O . LEU A 1 357 ? -26.829 18.824 24.178 1.00 87.31 357 LEU A O 1
ATOM 2629 N N . GLU A 1 358 ? -28.172 17.021 24.049 1.00 89.62 358 GLU A N 1
ATOM 2630 C CA . GLU A 1 358 ? -29.426 17.750 23.831 1.00 89.62 358 GLU A CA 1
ATOM 2631 C C . GLU A 1 358 ? -29.674 18.746 24.972 1.00 89.62 358 GLU A C 1
ATOM 2633 O O . GLU A 1 358 ? -29.753 19.952 24.732 1.00 89.62 358 GLU A O 1
ATOM 2638 N N . ARG A 1 359 ? -29.704 18.267 26.226 1.00 87.75 359 ARG A N 1
ATOM 2639 C CA . ARG A 1 359 ? -29.962 19.114 27.402 1.00 87.75 359 ARG A CA 1
ATOM 2640 C C . ARG A 1 359 ? -28.911 20.203 27.582 1.00 87.75 359 ARG A C 1
ATOM 2642 O O . ARG A 1 359 ? -29.278 21.342 27.865 1.00 87.75 359 ARG A O 1
ATOM 2649 N N . ALA A 1 360 ? -27.632 19.874 27.410 1.00 88.31 360 ALA A N 1
ATOM 2650 C CA . ALA A 1 360 ? -26.545 20.841 27.524 1.00 88.31 360 ALA A CA 1
ATOM 2651 C C . ALA A 1 360 ? -26.657 21.941 26.457 1.00 88.31 360 ALA A C 1
ATOM 2653 O O . ALA A 1 360 ? -26.509 23.124 26.763 1.00 88.31 360 ALA A O 1
ATOM 2654 N N . THR A 1 361 ? -26.995 21.569 25.219 1.00 88.12 361 THR A N 1
ATOM 2655 C CA . THR A 1 361 ? -27.161 22.518 24.109 1.00 88.12 361 THR A CA 1
ATOM 2656 C C . THR A 1 361 ? -28.377 23.418 24.324 1.00 88.12 361 THR A C 1
ATOM 2658 O O . THR A 1 361 ? -28.288 24.629 24.122 1.00 88.12 361 THR A O 1
ATOM 2661 N N . THR A 1 362 ? -29.504 22.864 24.783 1.00 91.50 362 THR A N 1
ATOM 2662 C CA . THR A 1 362 ? -30.700 23.651 25.118 1.00 91.50 362 THR A CA 1
ATOM 2663 C C . THR A 1 362 ? -30.441 24.608 26.280 1.00 91.50 362 THR A C 1
ATOM 2665 O O . THR A 1 362 ? -30.826 25.772 26.196 1.00 91.50 362 THR A O 1
ATOM 2668 N N . ALA A 1 363 ? -29.762 24.158 27.340 1.00 88.19 363 ALA A N 1
ATOM 2669 C CA . ALA A 1 363 ? -29.409 25.008 28.477 1.00 88.19 363 ALA A CA 1
ATOM 2670 C C . ALA A 1 363 ? -28.510 26.177 28.048 1.00 88.19 363 ALA A C 1
ATOM 2672 O O . ALA A 1 363 ? -28.815 27.330 28.356 1.00 88.19 363 ALA A O 1
ATOM 2673 N N . ALA A 1 364 ? -27.473 25.896 27.252 1.00 88.50 364 ALA A N 1
ATOM 2674 C CA . ALA A 1 364 ? -26.584 26.919 26.709 1.00 88.50 364 ALA A CA 1
ATOM 2675 C C . ALA A 1 364 ? -27.328 27.920 25.806 1.00 88.50 364 ALA A C 1
ATOM 2677 O O . ALA A 1 364 ? -27.108 29.126 25.911 1.00 88.50 364 ALA A O 1
ATOM 2678 N N . ALA A 1 365 ? -28.251 27.448 24.961 1.00 90.44 365 ALA A N 1
ATOM 2679 C CA . ALA A 1 365 ? -29.063 28.311 24.099 1.00 90.44 365 ALA A CA 1
ATOM 2680 C C . ALA A 1 365 ? -29.995 29.249 24.889 1.00 90.44 365 ALA A C 1
ATOM 2682 O O . ALA A 1 365 ? -30.308 30.344 24.424 1.00 90.44 365 ALA A O 1
ATOM 2683 N N . LEU A 1 366 ? -30.421 28.834 26.084 1.00 91.38 366 LEU A N 1
ATOM 2684 C CA . LEU A 1 366 ? -31.257 29.621 26.993 1.00 91.38 366 LEU A CA 1
ATOM 2685 C C . LEU A 1 366 ? -30.442 30.477 27.981 1.00 91.38 366 LEU A C 1
ATOM 2687 O O . LEU A 1 366 ? -31.033 31.179 28.799 1.00 91.38 366 LEU A O 1
ATOM 2691 N N . GLY A 1 367 ? -29.105 30.443 27.907 1.00 84.38 367 GLY A N 1
ATOM 2692 C CA . GLY A 1 367 ? -28.212 31.204 28.785 1.00 84.38 367 GLY A CA 1
ATOM 2693 C C . GLY A 1 367 ? -28.088 30.651 30.210 1.00 84.38 367 GLY A C 1
ATOM 2694 O O . GLY A 1 367 ? -27.723 31.402 31.112 1.00 84.38 367 GLY A O 1
ATOM 2695 N N . GLY A 1 368 ? -28.415 29.374 30.429 1.00 78.12 368 GLY A N 1
ATOM 2696 C CA . GLY A 1 368 ? -28.266 28.692 31.720 1.00 78.12 368 GLY A CA 1
ATOM 2697 C C . GLY A 1 368 ? -26.968 27.883 31.835 1.00 78.12 368 GLY A C 1
ATOM 2698 O O . GLY A 1 368 ? -26.382 27.484 30.829 1.00 78.12 368 GLY A O 1
ATOM 2699 N N . GLU A 1 369 ? -26.541 27.604 33.069 1.00 70.94 369 GLU A N 1
ATOM 2700 C CA . GLU A 1 369 ? -25.456 26.658 33.367 1.00 70.94 369 GLU A CA 1
ATOM 2701 C C . GLU A 1 369 ? -25.988 25.213 33.400 1.00 70.94 369 GLU A C 1
ATOM 2703 O O . GLU A 1 369 ? -27.099 24.955 33.869 1.00 70.94 369 GLU A O 1
ATOM 2708 N N . PHE A 1 370 ? -25.209 24.262 32.874 1.00 69.00 370 PHE A N 1
ATOM 2709 C CA 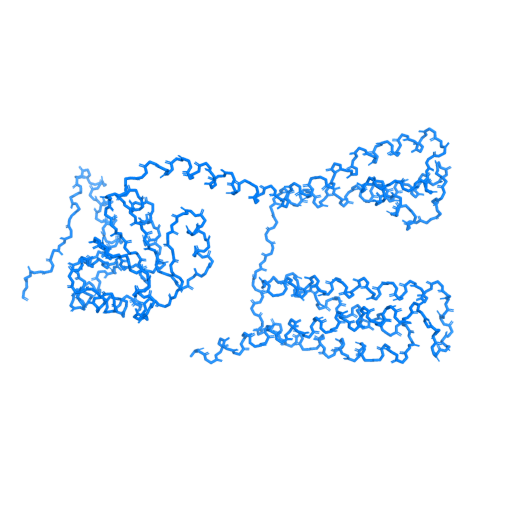. PHE A 1 370 ? -25.556 22.839 32.846 1.00 69.00 370 PHE A CA 1
ATOM 2710 C C . PHE A 1 370 ? -24.781 22.080 33.927 1.00 69.00 370 PHE A C 1
ATOM 2712 O O . PHE A 1 370 ? -23.567 21.921 33.809 1.00 69.00 370 PHE A O 1
ATOM 2719 N N . ASP A 1 371 ? -25.486 21.581 34.945 1.00 62.62 371 ASP A N 1
ATOM 2720 C CA . ASP A 1 371 ? -24.908 20.734 35.992 1.00 62.62 371 ASP A CA 1
ATOM 2721 C C . ASP A 1 371 ? -25.068 19.253 35.612 1.00 62.62 371 ASP A C 1
ATOM 2723 O O . ASP A 1 371 ? -26.177 18.715 35.531 1.00 62.62 371 ASP A O 1
ATOM 2727 N N . ALA A 1 372 ? -23.948 18.600 35.308 1.00 56.41 372 ALA A N 1
ATOM 2728 C CA . ALA A 1 372 ? -23.914 17.259 34.738 1.00 56.41 372 ALA A CA 1
ATOM 2729 C C . ALA A 1 372 ? -23.607 16.208 35.813 1.00 56.41 372 ALA A C 1
ATOM 2731 O O . ALA A 1 372 ? -22.452 15.827 35.994 1.00 56.41 372 ALA A O 1
ATOM 2732 N N . VAL A 1 373 ? -24.623 15.687 36.505 1.00 52.25 373 VAL A N 1
ATOM 2733 C CA . VAL A 1 373 ? -24.467 14.450 37.291 1.00 52.25 373 VAL A CA 1
ATOM 2734 C C . VAL A 1 373 ? -25.657 13.526 37.051 1.00 52.25 373 VAL A C 1
ATOM 2736 O O . VAL A 1 373 ? -26.809 13.950 37.079 1.00 52.25 373 VAL A O 1
ATOM 2739 N N . ALA A 1 374 ? -25.349 12.260 36.758 1.00 53.78 374 ALA A N 1
ATOM 2740 C CA . ALA A 1 374 ? -26.303 11.207 36.434 1.00 53.78 374 ALA A CA 1
ATOM 2741 C C . ALA A 1 374 ? -27.390 11.041 37.513 1.00 53.78 374 ALA A C 1
ATOM 2743 O O . ALA A 1 374 ? -27.091 11.000 38.708 1.00 53.78 374 ALA A O 1
ATOM 2744 N N . GLU A 1 375 ? -28.642 10.888 37.077 1.00 49.66 375 GLU A N 1
ATOM 2745 C CA . GLU A 1 375 ? -29.751 10.461 37.932 1.00 49.66 375 GLU A CA 1
ATOM 2746 C C . GLU A 1 375 ? -29.458 9.031 38.412 1.00 49.66 375 GLU A C 1
ATOM 2748 O O . GLU A 1 375 ? -29.429 8.092 37.616 1.00 49.66 375 GLU A O 1
ATOM 2753 N N . ARG A 1 376 ? -29.185 8.860 39.713 1.00 45.00 376 ARG A N 1
ATOM 2754 C CA . ARG A 1 376 ? -29.156 7.529 40.330 1.00 45.00 376 ARG A CA 1
ATOM 2755 C C . ARG A 1 376 ? -30.554 6.931 40.195 1.00 45.00 376 ARG A C 1
ATOM 2757 O O . ARG A 1 376 ? -31.519 7.554 40.630 1.00 45.00 376 ARG A O 1
ATOM 2764 N N . GLY A 1 377 ? -30.655 5.739 39.609 1.00 40.09 377 GLY A N 1
ATOM 2765 C CA . GLY A 1 377 ? -31.891 4.962 39.623 1.00 40.09 377 GLY A CA 1
ATOM 2766 C C . GLY A 1 377 ? -32.286 4.662 41.069 1.00 40.09 377 GLY A C 1
ATOM 2767 O O . GLY A 1 377 ? -31.626 3.872 41.735 1.00 40.09 377 GLY A O 1
ATOM 2768 N N . GLY A 1 378 ? -33.316 5.344 41.565 1.00 31.48 378 GLY A N 1
ATOM 2769 C CA . GLY A 1 378 ? -33.831 5.178 42.920 1.00 31.48 378 GLY A CA 1
ATOM 2770 C C . GLY A 1 378 ? -35.012 6.103 43.191 1.00 31.48 378 GLY A C 1
ATOM 2771 O O . GLY A 1 378 ? -34.812 7.203 43.689 1.00 31.48 378 GLY A O 1
ATOM 2772 N N . ASP A 1 379 ? -36.204 5.685 42.755 1.00 32.59 379 ASP A N 1
ATOM 2773 C CA . ASP A 1 379 ? -37.425 5.520 43.572 1.00 32.59 379 ASP A CA 1
ATOM 2774 C C . ASP A 1 379 ? -38.673 5.480 42.671 1.00 32.59 379 ASP A C 1
ATOM 2776 O O . ASP A 1 379 ? -39.123 6.500 42.141 1.00 32.59 379 ASP A O 1
ATOM 2780 N N . SER A 1 380 ? -39.259 4.290 42.510 1.00 31.77 380 SER A N 1
ATOM 2781 C CA . SER A 1 380 ? -40.710 4.047 42.637 1.00 31.77 380 SER A CA 1
ATOM 2782 C C . SER A 1 380 ? -40.978 2.567 42.879 1.00 31.77 380 SER A C 1
ATOM 2784 O O . SER A 1 380 ? -40.480 1.750 42.075 1.00 31.77 380 SER A O 1
#

Solvent-accessible surface area (backbone atoms only — not comparable to full-atom values): 20201 Å² total; per-residue (Å²): 117,74,73,59,58,57,52,40,53,53,52,51,52,50,52,33,52,52,42,38,50,48,14,52,45,26,30,53,39,12,55,49,46,67,76,50,80,71,76,54,92,56,101,80,75,46,75,69,58,52,51,52,45,11,55,49,26,29,52,43,11,54,51,24,43,54,18,26,56,33,39,74,74,29,26,33,64,23,48,54,50,34,49,54,43,35,51,50,44,22,53,41,24,58,76,56,44,34,79,73,21,49,64,39,27,54,51,21,53,53,49,42,54,50,51,65,67,37,60,87,63,50,82,48,72,42,71,87,81,72,50,72,59,42,52,50,18,51,51,43,37,52,48,45,48,50,48,35,13,53,47,43,43,74,45,19,90,26,35,45,71,41,88,42,62,64,39,11,39,49,50,32,52,34,42,25,69,67,67,55,86,66,74,56,44,56,76,35,72,70,30,39,56,53,48,53,52,41,57,56,49,23,42,51,25,54,48,40,39,52,43,48,66,46,44,64,57,52,51,53,50,53,53,42,56,50,50,51,66,68,52,70,74,64,69,97,82,46,54,28,36,40,40,35,43,78,25,76,73,38,63,65,43,49,72,57,50,55,71,63,22,51,43,30,36,37,29,74,51,65,74,57,42,57,51,41,47,66,70,76,35,49,67,38,80,35,59,70,65,39,67,69,49,49,63,73,54,53,65,94,71,57,54,33,38,38,40,17,36,52,83,86,48,38,62,54,33,46,43,37,51,38,69,74,41,82,80,51,48,30,34,34,55,41,58,76,93,48,36,64,65,43,38,75,56,59,32,76,40,64,40,32,69,66,60,52,50,52,53,46,50,52,30,51,76,72,75,47,86,74,86,91,72,79,84,73,93,78,87,133

Radius of gyration: 31.11 Å; Cα contacts (8 Å, |Δi|>4): 533; chains: 1; bounding box: 70×61×82 Å

Foldseek 3Di:
DVVLVVVQVVLLVVLLVLLLVLLVLLLVQLVVLCVDDAPDDDVPDDVVLSNVLSVVSNVLSVLSNVLSVCSVVLAPVSLVSSLVSLVVNLVSLVSNNHPSSPVSNVSSVVSNVSSVVCVVSHRSPDYPDQDPLLVVLVVLQVVLLCCQLVVCQVCVVQKDQRPDSVSSSVLLQCLLVVVCPVNIDGNDPVRVVSSVVSNVSSVVSVVSNVCSVCVVVVVLVVVLVVLCVVCVPADPPFAEEEEEADAPVSVVCVVVVVVRHAYEYEYCDPVVQVVCVSVVHHYQHDDLLDLVSCLVRDDPRHQAYEYRHPAVCLLSNLLSVCVNPVPHQYEYAHDPVCQVVSVVSPHQYYDDPVVLVVVCVVCVVVVHDDDDDGDGPDDD

Sequence (380 aa):
MAHVSGQRSRIVHLAVVLVTAVAFVSIATGLAAMSTDPTFETGFHTPTLATATGFSGVLVGFALLGASWGMRRGFRVAYLAAIVLVVLAATHGIVQTRLLSIPLVVLSLVVTALLVRWRSETPFTRSITLTESQIGAVLAVGSVVCYGTIGSYVLRADFEGVDSLIDGLYFTLVTASTVGYGDIHASTDAGRLFAISLVLLGPASVAAIAGSLIGPSLQSYFTRAGARATNAERPTNGEQFLLIGTSTPGNQLISSLSRQGALTVVTTDEGWATQLEADDIDVTVGDPTDDKVLEQATPTDLTAIVVATDAEETPYTVLAARRLDSTVRLIALVARERRADIAELGADVTIDPAHVLERATTAAALGGEFDAVAERGGDS

Nearest PDB structures (foldseek):
  6u6h-assembly1_A  TM=5.465E-01  e=2.100E-11  Methanothermobacter thermautotrophicus
  3rbz-assembly1_B-2  TM=6.080E-01  e=5.715E-09  Methanothermobacter thermautotrophicus str. Delta H
  6u5n-assembly1_E  TM=8.855E-01  e=1.980E-05  Methanothermobacter thermautotrophicus
  3fwz-assembly1_B  TM=8.557E-01  e=3.829E-05  Escherichia coli K-12
  3llv-assembly1_A  TM=8.745E-01  e=1.729E-04  Archaeoglobus fulgidus DSM 4304

Mean predicted aligned error: 15.82 Å

Secondary structure (DSSP, 8-state):
-HHHHHHHHHHHHHHHHHHHHHHHHHHHHHHHHHHS--SS--TT--HHHHHHHHHHHHHHHHHHHHHHHHHHTTBHHHHHHHHHHHHHHHHHHHHTT-GGGHHHHHHHHHHHHHHHHHTTT----B-----HHHHHHHHHHHHHHHHHHHHHHHTGGGEES--SHHHHHHHHHHHHTT---SSSEE-SHHHHHHHHHHHHHHHHHHHHHHHHHHHHHHHHHHHHHHHHHHHTTS-TTS-EEEEE---HHHHHHHHHHHHHSEEEEEES-HHHHHHHHHTT-EEEES-TT-HHHHHHH--TTEEEEEE---TTTHHHHHHHHHHH-SSSEEEEE--GGGHHHHHHTT-SEEE-HHHHHHHHHHHHHTT-------------